Protein AF-A0A529TQ15-F1 (afdb_monomer_lite)

pLDDT: mean 88.43, std 8.9, range [28.22, 97.75]

Foldseek 3Di:
DFLLLFDQLDDDDPVLRVLLNCLLVVHDDDDDDDPPPCPLSSVLRSCRSNVSSPHDDDDDDPDVVSVCSNLVSCVVSPCNLVDADDDDDPVCPVVRVVSVVSVVPPDDDDPPVVSVVVSVVVRVVVVVVVVVVCQQQDQDQLRDGVVVVVVVCVVCVPPDDPDDDDPDPNRDGVVRNVVVVVVVVVVVVVVVPDDDDPVLPLFDDDDDDPVLVVLLVVLVVLLVVLLQLLLVLVQLLCVLLQHHRDSDDDPQLLVLLLLLLVLLLLLFPHQLLCLPPPCLVCVVVLLVLLVVLLVLLVVLCVVFQFHFDPVVLLVDPLVVLVVLLVVLCPDDPPSSVVSNVVSQVVVVVRGPGGGGDNVRNSVSSVSNNVSQVSQCPRPCPPPRQQRDRSPDPSVSSVSSSVSSVSNNVSLPRPPDDPVSSVSSCVSVSVCSRVSHSPRSNSVSSVSSNVSVVSSVVSQVSSCVSSVHGDDDPPPD

Structure (mmCIF, N/CA/C/O backbone):
data_AF-A0A529TQ15-F1
#
_entry.id   AF-A0A529TQ15-F1
#
loop_
_atom_site.group_PDB
_atom_site.id
_atom_site.type_symbol
_atom_site.label_atom_id
_atom_site.label_alt_id
_atom_site.label_comp_id
_atom_site.label_asym_id
_atom_site.label_entity_id
_atom_site.label_seq_id
_atom_site.pdbx_PDB_ins_code
_atom_site.Cartn_x
_atom_site.Cartn_y
_atom_site.Cartn_z
_atom_site.occupancy
_atom_site.B_iso_or_equiv
_atom_site.auth_seq_id
_atom_site.auth_comp_id
_atom_site.auth_asym_id
_atom_site.auth_atom_id
_atom_site.pdbx_PDB_model_num
ATOM 1 N N . TYR A 1 1 ? 44.667 -21.256 -57.152 1.00 70.50 1 TYR A N 1
ATOM 2 C CA . TYR A 1 1 ? 45.914 -21.915 -56.735 1.00 70.50 1 TYR A CA 1
ATOM 3 C C . TYR A 1 1 ? 45.657 -22.733 -55.481 1.00 70.50 1 TYR A C 1
ATOM 5 O O . TYR A 1 1 ? 45.126 -22.206 -54.499 1.00 70.50 1 TYR A O 1
ATOM 13 N N . ALA A 1 2 ? 45.947 -24.026 -55.531 1.00 79.31 2 ALA A N 1
ATOM 14 C CA . ALA A 1 2 ? 46.037 -24.865 -54.346 1.00 79.31 2 ALA A CA 1
ATOM 15 C C . ALA A 1 2 ? 47.311 -24.500 -53.555 1.00 79.31 2 ALA A C 1
ATOM 17 O O . ALA A 1 2 ? 48.251 -23.972 -54.147 1.00 79.31 2 ALA A O 1
ATOM 18 N N . PRO A 1 3 ? 47.374 -24.757 -52.235 1.00 81.69 3 PRO A N 1
ATOM 19 C CA . PRO A 1 3 ? 48.607 -24.558 -51.465 1.00 81.69 3 PRO A CA 1
ATOM 20 C C . PRO A 1 3 ? 49.815 -25.302 -52.053 1.00 81.69 3 PRO A C 1
ATOM 22 O O . PRO A 1 3 ? 50.919 -24.773 -52.036 1.00 81.69 3 PRO A O 1
ATOM 25 N N . SER A 1 4 ? 49.580 -26.463 -52.674 1.00 80.44 4 SER A N 1
ATOM 26 C CA . SER A 1 4 ? 50.601 -27.250 -53.377 1.00 80.44 4 SER A CA 1
ATOM 27 C C . SER A 1 4 ? 51.250 -26.525 -54.555 1.00 80.44 4 SER A C 1
ATOM 29 O O . SER A 1 4 ? 52.363 -26.874 -54.935 1.00 80.44 4 SER A O 1
ATOM 31 N N . ASP A 1 5 ? 50.569 -25.531 -55.130 1.00 80.25 5 ASP A N 1
ATOM 32 C CA . ASP A 1 5 ? 51.042 -24.774 -56.293 1.00 80.25 5 ASP A CA 1
ATOM 33 C C . ASP A 1 5 ? 51.939 -23.593 -55.879 1.00 80.25 5 ASP A C 1
ATOM 35 O O . ASP A 1 5 ? 52.398 -22.831 -56.729 1.00 80.25 5 ASP A O 1
ATOM 39 N N . MET A 1 6 ? 52.142 -23.392 -54.571 1.00 84.06 6 MET A N 1
ATOM 40 C CA . MET A 1 6 ? 52.885 -22.269 -54.006 1.00 84.06 6 MET A CA 1
ATOM 41 C C . MET A 1 6 ? 54.044 -22.772 -53.151 1.00 84.06 6 MET A C 1
ATOM 43 O O . MET A 1 6 ? 53.856 -23.187 -52.009 1.00 84.06 6 MET A O 1
ATOM 47 N N . VAL A 1 7 ? 55.267 -22.663 -53.668 1.00 86.94 7 VAL A N 1
ATOM 48 C CA . VAL A 1 7 ? 56.479 -22.965 -52.898 1.00 86.94 7 VAL A CA 1
ATOM 49 C C . VAL A 1 7 ? 57.163 -21.662 -52.509 1.00 86.94 7 VAL A C 1
ATOM 51 O O . VAL A 1 7 ? 57.926 -21.075 -53.274 1.00 86.94 7 VAL A O 1
ATOM 54 N N . LEU A 1 8 ? 56.862 -21.202 -51.296 1.00 89.19 8 LEU A N 1
ATOM 55 C CA . LEU A 1 8 ? 57.421 -19.987 -50.708 1.00 89.19 8 LEU A CA 1
ATOM 56 C C . LEU A 1 8 ? 58.309 -20.376 -49.523 1.00 89.19 8 LEU A C 1
ATOM 58 O O . LEU A 1 8 ? 57.830 -20.944 -48.545 1.00 89.19 8 LEU A O 1
ATOM 62 N N . LEU A 1 9 ? 59.605 -20.075 -49.611 1.00 87.56 9 LEU A N 1
ATOM 63 C CA . LEU A 1 9 ? 60.582 -20.387 -48.558 1.00 87.56 9 LEU A CA 1
ATOM 64 C C . LEU A 1 9 ? 60.428 -19.473 -47.343 1.00 87.56 9 LEU A C 1
ATOM 66 O O . LEU A 1 9 ? 60.720 -19.854 -46.216 1.00 87.56 9 LEU A O 1
ATOM 70 N N . LEU A 1 10 ? 60.022 -18.237 -47.602 1.00 91.19 10 LEU A N 1
ATOM 71 C CA . LEU A 1 10 ? 59.951 -17.150 -46.642 1.00 91.19 10 LEU A CA 1
ATOM 72 C C . LEU A 1 10 ? 58.510 -16.628 -46.573 1.00 91.19 10 LEU A C 1
ATOM 74 O O . LEU A 1 10 ? 57.793 -16.714 -47.577 1.00 91.19 10 LEU A O 1
ATOM 78 N N . PRO A 1 11 ? 58.091 -16.018 -45.446 1.00 89.19 11 PRO A N 1
ATOM 79 C CA . PRO A 1 11 ? 56.779 -15.383 -45.337 1.00 89.19 11 PRO A CA 1
ATOM 80 C C . PRO A 1 11 ? 56.516 -14.436 -46.513 1.00 89.19 11 PRO A C 1
ATOM 82 O O . PRO A 1 11 ? 57.424 -13.740 -46.960 1.00 89.19 11 PRO A O 1
ATOM 85 N N . ALA A 1 12 ? 55.295 -14.391 -47.026 1.00 89.44 12 ALA A N 1
ATOM 86 C CA . ALA A 1 12 ? 54.951 -13.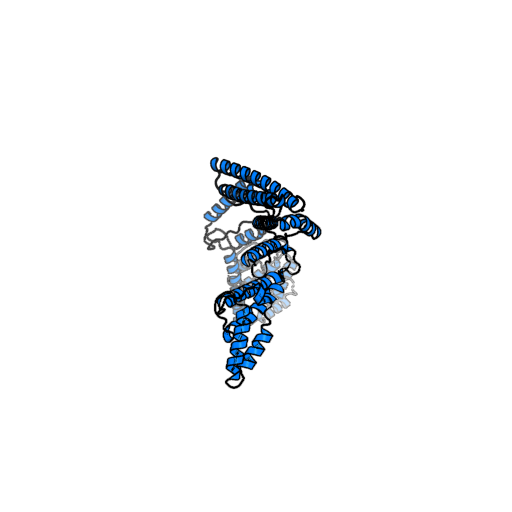499 -48.124 1.00 89.44 12 ALA A CA 1
ATOM 87 C C . ALA A 1 12 ? 53.594 -12.858 -47.867 1.00 89.44 12 ALA A C 1
ATOM 89 O O . ALA A 1 12 ? 52.663 -13.524 -47.415 1.00 89.44 12 ALA A O 1
ATOM 90 N N . ASP A 1 13 ? 53.481 -11.569 -48.172 1.00 89.12 13 ASP A N 1
ATOM 91 C CA . ASP A 1 13 ? 52.170 -10.938 -48.299 1.00 89.12 13 ASP A CA 1
ATOM 92 C C . ASP A 1 13 ? 51.489 -11.342 -49.625 1.00 89.12 13 ASP A C 1
ATOM 94 O O . ASP A 1 13 ? 52.059 -12.047 -50.470 1.00 89.12 13 ASP A O 1
ATOM 98 N N . SER A 1 14 ? 50.239 -10.913 -49.813 1.00 86.94 14 SER A N 1
ATOM 99 C CA . SER A 1 14 ? 49.451 -11.248 -51.003 1.00 86.94 14 SER A CA 1
ATOM 100 C C . SER A 1 14 ? 50.085 -10.739 -52.302 1.00 86.94 14 SER A C 1
ATOM 102 O O . SER A 1 14 ? 50.032 -11.434 -53.317 1.00 86.94 14 SER A O 1
ATOM 104 N N . SER A 1 15 ? 50.738 -9.573 -52.279 1.00 90.06 15 SER A N 1
ATOM 105 C CA . SER A 1 15 ? 51.394 -8.983 -53.451 1.00 90.06 15 SER A CA 1
ATOM 106 C C . SER A 1 15 ? 52.681 -9.724 -53.830 1.00 90.06 15 SER A C 1
ATOM 108 O O . SER A 1 15 ? 52.919 -10.010 -55.003 1.00 90.06 15 SER A O 1
ATOM 110 N N . GLN A 1 16 ? 53.474 -10.126 -52.834 1.00 92.25 16 GLN A N 1
ATOM 111 C CA . GLN A 1 16 ? 54.687 -10.926 -53.012 1.00 92.25 16 GLN A CA 1
ATOM 112 C C . GLN A 1 16 ? 54.365 -12.349 -53.493 1.00 92.25 16 GLN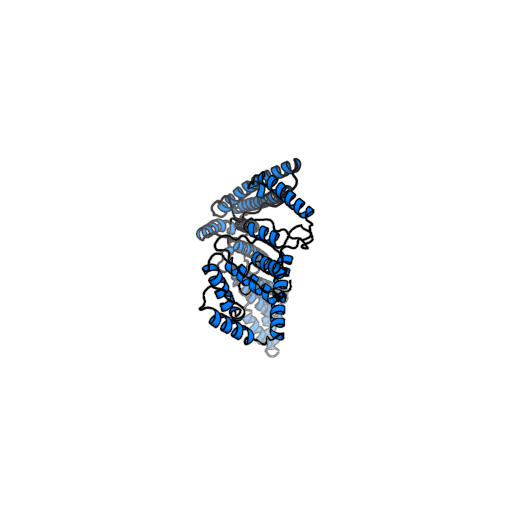 A C 1
ATOM 114 O O . GLN A 1 16 ? 55.074 -12.902 -54.341 1.00 92.25 16 GLN A O 1
ATOM 119 N N . THR A 1 17 ? 53.270 -12.927 -52.991 1.00 91.38 17 THR A N 1
ATOM 120 C CA . THR A 1 17 ? 52.747 -14.225 -53.442 1.00 91.38 17 THR A CA 1
ATOM 121 C C . THR A 1 17 ? 52.296 -14.151 -54.900 1.00 91.38 17 THR A C 1
ATOM 123 O O . THR A 1 17 ? 52.701 -14.983 -55.710 1.00 91.38 17 THR A O 1
ATOM 126 N N . ALA A 1 18 ? 51.530 -13.116 -55.268 1.00 91.00 18 ALA A N 1
ATOM 127 C CA . ALA A 1 18 ? 51.088 -12.899 -56.645 1.00 91.00 18 ALA A CA 1
ATOM 128 C C . ALA A 1 18 ? 52.268 -12.741 -57.618 1.00 91.00 18 ALA A C 1
ATOM 130 O O . ALA A 1 18 ? 52.264 -13.344 -58.689 1.00 91.00 18 ALA A O 1
ATOM 131 N N . ALA A 1 19 ? 53.311 -12.002 -57.228 1.00 91.88 19 ALA A N 1
ATOM 132 C CA . ALA A 1 19 ? 54.532 -11.877 -58.022 1.00 91.88 19 ALA A CA 1
ATOM 133 C C . ALA A 1 19 ? 55.253 -13.227 -58.212 1.00 91.88 19 ALA A C 1
ATOM 135 O O . ALA A 1 19 ? 55.692 -13.550 -59.314 1.00 91.88 19 ALA A O 1
ATOM 136 N N . SER A 1 20 ? 55.339 -14.046 -57.161 1.00 92.94 20 SER A N 1
ATOM 137 C CA . SER A 1 20 ? 55.970 -15.376 -57.227 1.00 92.94 20 SER A CA 1
ATOM 138 C C . SER A 1 20 ? 55.217 -16.340 -58.145 1.00 92.94 20 SER A C 1
ATOM 140 O O . SER A 1 20 ? 55.838 -17.097 -58.892 1.00 92.94 20 SER A O 1
ATOM 142 N N . LEU A 1 21 ? 53.885 -16.280 -58.139 1.00 91.81 21 LEU A N 1
ATOM 143 C CA . LEU A 1 21 ? 53.032 -17.044 -59.051 1.00 91.81 21 LEU A CA 1
ATOM 144 C C . LEU A 1 21 ? 53.161 -16.555 -60.495 1.00 91.81 21 LEU A C 1
ATOM 146 O O . LEU A 1 21 ? 53.360 -17.363 -61.396 1.00 91.81 21 LEU A O 1
ATOM 150 N N . ALA A 1 22 ? 53.130 -15.239 -60.718 1.00 92.00 22 ALA A N 1
ATOM 151 C CA . ALA A 1 22 ? 53.293 -14.650 -62.045 1.00 92.00 22 ALA A CA 1
ATOM 152 C C . ALA A 1 22 ? 54.636 -15.037 -62.693 1.00 92.00 22 ALA A C 1
ATOM 154 O O . ALA A 1 22 ? 54.678 -15.365 -63.880 1.00 92.00 22 ALA A O 1
ATOM 155 N N . ALA A 1 23 ? 55.723 -15.061 -61.913 1.00 92.06 23 ALA A N 1
ATOM 156 C CA . ALA A 1 23 ? 57.030 -15.528 -62.379 1.00 92.06 23 ALA A CA 1
ATOM 157 C C . ALA A 1 23 ? 57.018 -17.022 -62.738 1.00 92.06 23 ALA A C 1
ATOM 159 O O . ALA A 1 23 ? 57.483 -17.412 -63.813 1.00 92.06 23 ALA A O 1
ATOM 160 N N . ALA A 1 24 ? 56.425 -17.858 -61.879 1.00 90.88 24 ALA A N 1
ATOM 161 C CA . ALA A 1 24 ? 56.282 -19.289 -62.138 1.00 90.88 24 ALA A CA 1
ATOM 162 C C . ALA A 1 24 ? 55.399 -19.578 -63.365 1.00 90.88 24 ALA A C 1
ATOM 164 O O . ALA A 1 24 ? 55.678 -20.522 -64.098 1.00 90.88 24 ALA A O 1
ATOM 165 N N . GLU A 1 25 ? 54.432 -18.718 -63.691 1.00 91.38 25 GLU A N 1
ATOM 166 C CA . GLU A 1 25 ? 53.649 -18.771 -64.938 1.00 91.38 25 GLU A CA 1
ATOM 167 C C . GLU A 1 25 ? 54.428 -18.286 -66.172 1.00 91.38 25 GLU A C 1
ATOM 169 O O . GLU A 1 25 ? 54.050 -18.590 -67.298 1.00 91.38 25 GLU A O 1
ATOM 174 N N . GLY A 1 26 ? 55.565 -17.607 -65.989 1.00 90.31 26 GLY A N 1
ATOM 175 C CA . GLY A 1 26 ? 56.404 -17.104 -67.084 1.00 90.31 26 GLY A CA 1
ATOM 176 C C . GLY A 1 26 ? 55.953 -15.753 -67.628 1.00 90.31 26 GLY A C 1
ATOM 177 O O . GLY A 1 26 ? 56.194 -15.463 -68.794 1.00 90.31 26 GLY A O 1
ATOM 178 N N . ARG A 1 27 ? 55.277 -14.945 -66.805 1.00 94.00 27 ARG A N 1
ATOM 179 C CA . ARG A 1 27 ? 54.907 -13.572 -67.157 1.00 94.00 27 ARG A CA 1
ATOM 180 C C . ARG A 1 27 ? 56.106 -12.636 -67.005 1.00 94.00 27 ARG A C 1
ATOM 182 O O . ARG A 1 27 ? 56.874 -12.775 -66.054 1.00 94.00 27 ARG A O 1
ATOM 189 N N . ASP A 1 28 ? 56.173 -11.623 -67.863 1.00 93.81 28 ASP A N 1
ATOM 190 C CA . ASP A 1 28 ? 57.128 -10.518 -67.758 1.00 93.81 28 ASP A CA 1
ATOM 191 C C . ASP A 1 28 ? 56.512 -9.345 -66.990 1.00 93.81 28 ASP A C 1
ATOM 193 O O . ASP A 1 28 ? 55.406 -8.895 -67.301 1.00 93.81 28 ASP A O 1
ATOM 197 N N . PHE A 1 29 ? 57.203 -8.843 -65.966 1.00 93.94 29 PHE A N 1
ATOM 198 C CA . PHE A 1 29 ? 56.714 -7.727 -65.157 1.00 93.94 29 PHE A CA 1
ATOM 199 C C . PHE A 1 29 ? 57.831 -7.034 -64.375 1.00 93.94 29 PHE A C 1
ATOM 201 O O . PHE A 1 29 ? 58.913 -7.578 -64.156 1.00 93.94 29 PHE A O 1
ATOM 208 N N . VAL A 1 30 ? 57.533 -5.818 -63.915 1.00 92.62 30 VAL A N 1
ATOM 209 C CA . VAL A 1 30 ? 58.413 -5.019 -63.059 1.00 92.62 30 VAL A CA 1
ATOM 210 C C . VAL A 1 30 ? 57.821 -4.965 -61.653 1.00 92.62 30 VAL A C 1
ATOM 212 O O . VAL A 1 30 ? 56.692 -4.514 -61.471 1.00 92.62 30 VAL A O 1
ATOM 215 N N . ILE A 1 31 ? 58.589 -5.393 -60.648 1.00 88.31 31 ILE A N 1
ATOM 216 C CA . ILE A 1 31 ? 58.230 -5.220 -59.233 1.00 88.31 31 ILE A CA 1
ATOM 217 C C . ILE A 1 31 ? 58.901 -3.954 -58.703 1.00 88.31 31 ILE A C 1
ATOM 219 O O . ILE A 1 31 ? 60.128 -3.854 -58.692 1.00 88.31 31 ILE A O 1
ATOM 223 N N . ILE A 1 32 ? 58.106 -3.018 -58.186 1.00 87.38 32 ILE A N 1
ATOM 224 C CA . ILE A 1 32 ? 58.598 -1.809 -57.520 1.00 87.38 32 ILE A CA 1
ATOM 225 C C . ILE A 1 32 ? 58.263 -1.909 -56.032 1.00 87.38 32 ILE A C 1
ATOM 227 O O . ILE A 1 32 ? 57.104 -2.058 -55.660 1.00 87.38 32 ILE A O 1
ATOM 231 N N . GLY A 1 33 ? 59.281 -1.826 -55.173 1.00 84.25 33 GLY A N 1
ATOM 232 C CA . GLY A 1 33 ? 59.117 -1.898 -53.719 1.00 84.25 33 GLY A CA 1
ATOM 233 C C . GLY A 1 33 ? 59.979 -0.860 -52.991 1.00 84.25 33 GLY A C 1
ATOM 234 O O . GLY A 1 33 ? 61.190 -0.814 -53.257 1.00 84.25 33 GLY A O 1
ATOM 235 N N . PRO A 1 34 ? 59.420 -0.058 -52.061 1.00 82.31 34 PRO A N 1
ATOM 236 C CA . PRO A 1 34 ? 60.180 0.848 -51.192 1.00 82.31 34 PRO A CA 1
ATOM 237 C C . PRO A 1 34 ? 61.336 0.153 -50.431 1.00 82.31 34 PRO A C 1
ATOM 239 O O . PRO A 1 34 ? 61.392 -1.081 -50.332 1.00 82.31 34 PRO A O 1
ATOM 242 N N . PRO A 1 35 ? 62.340 0.886 -49.914 1.00 79.62 35 PRO A N 1
ATOM 243 C CA . PRO A 1 35 ? 63.354 0.289 -49.043 1.00 79.62 35 PRO A CA 1
ATOM 244 C C . PRO A 1 35 ? 62.689 -0.382 -47.827 1.00 79.62 35 PRO A C 1
ATOM 246 O O . PRO A 1 35 ? 61.747 0.153 -47.257 1.00 79.62 35 PRO A O 1
ATOM 249 N N . GLY A 1 36 ? 63.149 -1.583 -47.461 1.00 79.00 36 GLY A N 1
ATOM 250 C CA . GLY A 1 36 ? 62.585 -2.358 -46.346 1.00 79.00 36 GLY A CA 1
ATOM 251 C C . GLY A 1 36 ? 61.400 -3.279 -46.680 1.00 79.00 36 GLY A C 1
ATOM 252 O O . GLY A 1 36 ? 61.061 -4.117 -45.855 1.00 79.00 36 GLY A O 1
ATOM 253 N N . THR A 1 37 ? 60.820 -3.239 -47.889 1.00 76.31 37 THR A N 1
ATOM 254 C CA . THR A 1 37 ? 59.629 -4.052 -48.249 1.00 76.31 37 THR A CA 1
ATOM 255 C C . THR A 1 37 ? 59.936 -5.484 -48.708 1.00 76.31 37 THR A C 1
ATOM 257 O O . THR A 1 37 ? 59.246 -6.040 -49.560 1.00 76.31 37 THR A O 1
ATOM 260 N N . GLY A 1 38 ? 61.018 -6.080 -48.204 1.00 86.19 38 GLY A N 1
ATOM 261 C CA . GLY A 1 38 ? 61.313 -7.496 -48.445 1.00 86.19 38 GLY A CA 1
ATOM 262 C C . GLY A 1 38 ? 61.720 -7.877 -49.876 1.00 86.19 38 GLY A C 1
ATOM 263 O O . GLY A 1 38 ? 61.626 -9.046 -50.216 1.00 86.19 38 GLY A O 1
ATOM 264 N N . LYS A 1 39 ? 62.230 -6.960 -50.715 1.00 88.69 39 LYS A N 1
ATOM 265 C CA . LYS A 1 39 ? 62.606 -7.253 -52.122 1.00 88.69 39 LYS A CA 1
ATOM 266 C C . LYS A 1 39 ? 63.441 -8.530 -52.310 1.00 88.69 39 LYS A C 1
ATOM 268 O O . LYS A 1 39 ? 63.085 -9.381 -53.115 1.00 88.69 39 LYS A O 1
ATOM 273 N N . SER A 1 40 ? 64.526 -8.700 -51.549 1.00 89.38 40 SER A N 1
ATOM 274 C CA . SER A 1 40 ? 65.376 -9.903 -51.636 1.00 89.38 40 SER A CA 1
ATOM 275 C C . SER A 1 40 ? 64.658 -11.181 -51.187 1.00 89.38 40 SER A C 1
ATOM 277 O O . SER A 1 40 ? 64.997 -12.269 -51.635 1.00 89.38 40 SER A O 1
ATOM 279 N N . GLN A 1 41 ? 63.665 -11.049 -50.307 1.00 91.69 41 GLN A N 1
ATOM 280 C CA . GLN A 1 41 ? 62.802 -12.139 -49.862 1.00 91.69 41 GLN A CA 1
ATOM 281 C C . GLN A 1 41 ? 61.776 -12.509 -50.936 1.00 91.69 41 GLN A C 1
ATOM 283 O O . GLN A 1 41 ? 61.624 -13.692 -51.224 1.00 91.69 41 GLN A O 1
ATOM 288 N N . THR A 1 42 ? 61.175 -11.521 -51.606 1.00 93.44 42 THR A N 1
ATOM 289 C CA . THR A 1 42 ? 60.338 -11.746 -52.792 1.00 93.44 42 THR A CA 1
ATOM 290 C C . THR A 1 42 ? 61.120 -12.464 -53.889 1.00 93.44 42 THR A C 1
ATOM 292 O O . THR A 1 42 ? 60.630 -13.447 -54.425 1.00 93.44 42 THR A O 1
ATOM 295 N N . ILE A 1 43 ? 62.358 -12.041 -54.173 1.00 93.00 43 ILE A N 1
ATOM 296 C CA . ILE A 1 43 ? 63.218 -12.687 -55.179 1.00 93.00 43 ILE A CA 1
ATOM 297 C C . ILE A 1 43 ? 63.509 -14.147 -54.805 1.00 93.00 43 ILE A C 1
ATOM 299 O O . ILE A 1 43 ? 63.357 -15.026 -55.647 1.00 93.00 43 ILE A O 1
ATOM 303 N N . ALA A 1 44 ? 63.892 -14.431 -53.556 1.00 93.50 44 ALA A N 1
ATOM 304 C CA . ALA A 1 44 ? 64.157 -15.804 -53.118 1.00 93.50 44 ALA A CA 1
ATOM 305 C C . ALA A 1 44 ? 62.910 -16.703 -53.237 1.00 93.50 44 ALA A C 1
ATOM 307 O O . ALA A 1 44 ? 63.014 -17.831 -53.714 1.00 93.50 44 ALA A O 1
ATOM 308 N N . ASN A 1 45 ? 61.733 -16.186 -52.871 1.00 94.06 45 ASN A N 1
ATOM 309 C CA . ASN A 1 45 ? 60.458 -16.886 -53.040 1.00 94.06 45 ASN A CA 1
ATOM 310 C C . ASN A 1 45 ? 60.101 -17.113 -54.515 1.00 94.06 45 ASN A C 1
ATOM 312 O O . ASN A 1 45 ? 59.697 -18.214 -54.874 1.00 94.06 45 ASN A O 1
ATOM 316 N N . MET A 1 46 ? 60.301 -16.115 -55.381 1.00 93.94 46 MET A N 1
ATOM 317 C CA . MET A 1 46 ? 60.108 -16.260 -56.827 1.00 93.94 46 MET A CA 1
ATOM 318 C C . MET A 1 46 ? 61.022 -17.344 -57.405 1.00 93.94 46 MET A C 1
ATOM 320 O O . MET A 1 46 ? 60.556 -18.183 -58.168 1.00 93.94 46 MET A O 1
ATOM 324 N N . ILE A 1 47 ? 62.308 -17.350 -57.030 1.00 93.69 47 ILE A N 1
ATOM 325 C CA . ILE A 1 47 ? 63.272 -18.364 -57.477 1.00 93.69 47 ILE A CA 1
ATOM 326 C C . ILE A 1 47 ? 62.806 -19.755 -57.044 1.00 93.69 47 ILE A C 1
ATOM 328 O O . ILE A 1 47 ? 62.713 -20.648 -57.881 1.00 93.69 47 ILE A O 1
ATOM 332 N N . ALA A 1 48 ? 62.463 -19.932 -55.766 1.00 92.69 48 ALA A N 1
ATOM 333 C CA . ALA A 1 48 ? 61.994 -21.212 -55.242 1.00 92.69 48 ALA A CA 1
ATOM 334 C C . ALA A 1 48 ? 60.722 -21.711 -55.942 1.00 92.69 48 ALA A C 1
ATOM 336 O O . ALA A 1 48 ? 60.645 -22.882 -56.310 1.00 92.69 48 ALA A O 1
ATOM 337 N N . ASN A 1 49 ? 59.762 -20.816 -56.185 1.00 92.56 49 ASN A N 1
ATOM 338 C CA . ASN A 1 49 ? 58.511 -21.152 -56.856 1.00 92.56 49 ASN A CA 1
ATOM 339 C C . ASN A 1 49 ? 58.701 -21.460 -58.352 1.00 92.56 49 ASN A C 1
ATOM 341 O O . ASN A 1 49 ? 58.005 -22.295 -58.912 1.00 92.56 49 ASN A O 1
ATOM 345 N N . CYS A 1 50 ? 59.660 -20.816 -59.022 1.00 93.12 50 CYS A N 1
ATOM 346 C CA . CYS A 1 50 ? 60.035 -21.177 -60.391 1.00 93.12 50 CYS A CA 1
ATOM 347 C C . CYS A 1 50 ? 60.714 -22.554 -60.446 1.00 93.12 50 CYS A C 1
ATOM 349 O O . CYS A 1 50 ? 60.411 -23.354 -61.332 1.00 93.12 50 CYS A O 1
ATOM 351 N N . LEU A 1 51 ? 61.608 -22.845 -59.496 1.00 90.19 51 LEU A N 1
ATOM 352 C CA . LEU A 1 51 ? 62.281 -24.143 -59.405 1.00 90.19 51 LEU A CA 1
ATOM 353 C C . LEU A 1 51 ? 61.286 -25.279 -59.130 1.00 90.19 51 LEU A C 1
ATOM 355 O O . LEU A 1 51 ? 61.411 -26.345 -59.731 1.00 90.19 51 LEU A O 1
ATOM 359 N N . SER A 1 52 ? 60.278 -25.058 -58.279 1.00 87.00 52 SER A N 1
ATOM 360 C CA . SER A 1 52 ? 59.273 -26.082 -57.955 1.00 87.00 52 SER A CA 1
ATOM 361 C C . SER A 1 52 ? 58.419 -26.501 -59.154 1.00 87.00 52 SER A C 1
ATOM 363 O O . SER A 1 52 ? 57.991 -27.651 -59.219 1.00 87.00 52 SER A O 1
ATOM 365 N N . VAL A 1 53 ? 58.222 -25.611 -60.134 1.00 89.06 53 VAL A N 1
ATOM 366 C CA . VAL A 1 53 ? 57.540 -25.917 -61.405 1.00 89.06 53 VAL A CA 1
ATOM 367 C C . VAL A 1 53 ? 58.506 -26.353 -62.519 1.00 89.06 53 VAL A C 1
ATOM 369 O O . VAL A 1 53 ? 58.127 -26.404 -63.688 1.00 89.06 53 VAL A O 1
ATOM 372 N N . GLY A 1 54 ? 59.763 -26.662 -62.177 1.00 87.38 54 GLY A N 1
ATOM 373 C CA . GLY A 1 54 ? 60.764 -27.213 -63.096 1.00 87.38 54 GLY A CA 1
ATOM 374 C C . GLY A 1 54 ? 61.465 -26.191 -63.997 1.00 87.38 54 GLY A C 1
ATOM 375 O O . GLY A 1 54 ? 62.108 -26.582 -64.971 1.00 87.38 54 GLY A O 1
ATOM 376 N N . LYS A 1 55 ? 61.364 -24.887 -63.709 1.00 90.19 55 LYS A N 1
ATOM 377 C CA . LYS A 1 55 ? 62.060 -23.846 -64.484 1.00 90.19 55 LYS A CA 1
ATOM 378 C C . LYS A 1 55 ? 63.490 -23.643 -63.997 1.00 90.19 55 LYS A C 1
ATOM 380 O O . LYS A 1 55 ? 63.776 -23.728 -62.809 1.00 90.19 55 LYS A O 1
ATOM 385 N N . THR A 1 56 ? 64.378 -23.265 -64.912 1.00 90.81 56 THR A N 1
ATOM 386 C CA . THR A 1 56 ? 65.716 -22.755 -64.584 1.00 90.81 56 THR A CA 1
ATOM 387 C C . THR A 1 56 ? 65.677 -21.241 -64.407 1.00 90.81 56 THR A C 1
ATOM 389 O O . THR A 1 56 ? 65.021 -20.554 -65.190 1.00 90.81 56 THR A O 1
ATOM 392 N N . VAL A 1 57 ? 66.411 -20.707 -63.429 1.00 92.12 57 VAL A N 1
ATOM 393 C CA . VAL A 1 57 ? 66.428 -19.266 -63.140 1.00 92.12 57 VAL A CA 1
ATOM 394 C C . VAL A 1 57 ? 67.848 -18.712 -63.233 1.00 92.12 57 VAL A C 1
ATOM 396 O O . VAL A 1 57 ? 68.748 -19.197 -62.555 1.00 92.12 57 VAL A O 1
ATOM 399 N N . LEU A 1 58 ? 68.034 -17.663 -64.041 1.00 92.38 58 LEU A N 1
ATOM 400 C CA . LEU A 1 58 ? 69.243 -16.839 -64.048 1.00 92.38 58 LEU A CA 1
ATOM 401 C C . LEU A 1 58 ? 68.962 -15.552 -63.268 1.00 92.38 58 LEU A C 1
ATOM 403 O O . LEU A 1 58 ? 68.165 -14.723 -63.703 1.00 92.38 58 LEU A O 1
ATOM 407 N N . PHE A 1 59 ? 69.618 -15.384 -62.121 1.00 91.75 59 PHE A N 1
ATOM 408 C CA . PHE A 1 59 ? 69.508 -14.169 -61.319 1.00 91.75 59 PHE A CA 1
ATOM 409 C C . PHE A 1 59 ? 70.717 -13.259 -61.557 1.00 91.75 59 PHE A C 1
ATOM 411 O O . PHE A 1 59 ? 71.853 -13.652 -61.304 1.00 91.75 59 PHE A O 1
ATOM 418 N N . VAL A 1 60 ? 70.463 -12.040 -62.040 1.00 89.75 60 VAL A N 1
ATOM 419 C CA . VAL A 1 60 ? 71.490 -11.032 -62.337 1.00 89.75 60 VAL A CA 1
ATOM 420 C C . VAL A 1 60 ? 71.251 -9.799 -61.473 1.00 89.75 60 VAL A C 1
ATOM 422 O O . VAL A 1 60 ? 70.126 -9.314 -61.366 1.00 89.75 60 VAL A O 1
ATOM 425 N N . ALA A 1 61 ? 72.316 -9.272 -60.873 1.00 87.38 61 ALA A N 1
ATOM 426 C CA . ALA A 1 61 ? 72.291 -8.039 -60.098 1.00 87.38 61 ALA A CA 1
ATOM 427 C C . ALA A 1 61 ? 73.567 -7.223 -60.335 1.00 87.38 61 ALA A C 1
ATOM 429 O O . ALA A 1 61 ? 74.634 -7.779 -60.576 1.00 87.38 61 ALA A O 1
ATOM 430 N N . GLU A 1 62 ? 73.455 -5.897 -60.222 1.00 84.19 62 GLU A N 1
ATOM 431 C CA . GLU A 1 62 ? 74.577 -4.960 -60.389 1.00 84.19 62 GLU A CA 1
ATOM 432 C C . GLU A 1 62 ? 75.636 -5.103 -59.280 1.00 84.19 62 GLU A C 1
ATOM 434 O O . GLU A 1 62 ? 76.827 -4.931 -59.520 1.00 84.19 62 GLU A O 1
ATOM 439 N N . LYS A 1 63 ? 75.209 -5.426 -58.051 1.00 85.25 63 LYS A N 1
ATOM 440 C CA . LYS A 1 63 ? 76.079 -5.519 -56.869 1.00 85.25 63 LYS A CA 1
ATOM 441 C C . LYS A 1 63 ? 76.097 -6.938 -56.314 1.00 85.25 63 LYS A C 1
ATOM 443 O O . LYS A 1 63 ? 75.038 -7.498 -56.028 1.00 85.25 63 LYS A O 1
ATOM 448 N N . THR A 1 64 ? 77.292 -7.463 -56.047 1.00 81.50 64 THR A N 1
ATOM 449 C CA . THR A 1 64 ? 77.512 -8.794 -55.445 1.00 81.50 64 THR A CA 1
ATOM 450 C C . THR A 1 64 ? 76.774 -8.974 -54.121 1.00 81.50 64 THR A C 1
ATOM 452 O O . THR A 1 64 ? 76.149 -10.004 -53.910 1.00 81.50 64 THR A O 1
ATOM 455 N N . ALA A 1 65 ? 76.696 -7.929 -53.292 1.00 83.81 65 ALA A N 1
ATOM 456 C CA . ALA A 1 65 ? 75.950 -7.967 -52.033 1.00 83.81 65 ALA A CA 1
ATOM 457 C C . ALA A 1 65 ? 74.468 -8.377 -52.196 1.00 83.81 65 ALA A C 1
ATOM 459 O O . ALA A 1 65 ? 73.899 -9.003 -51.305 1.00 83.81 65 ALA A O 1
ATOM 460 N N . ALA A 1 66 ? 73.821 -8.040 -53.321 1.00 83.69 66 ALA A N 1
ATOM 461 C CA . ALA A 1 66 ? 72.445 -8.462 -53.585 1.00 83.69 66 ALA A CA 1
ATOM 462 C C . ALA A 1 66 ? 72.358 -9.956 -53.944 1.00 83.69 66 ALA A C 1
ATOM 464 O O . ALA A 1 66 ? 71.414 -10.624 -53.516 1.00 83.69 66 ALA A O 1
ATOM 465 N N . LEU A 1 67 ? 73.352 -10.472 -54.678 1.00 86.88 67 LEU A N 1
ATOM 466 C CA . LEU A 1 67 ? 73.498 -11.900 -54.975 1.00 86.88 67 LEU A CA 1
ATOM 467 C C . LEU A 1 67 ? 73.711 -12.689 -53.677 1.00 86.88 67 LEU A C 1
ATOM 469 O O . LEU A 1 67 ? 72.963 -13.629 -53.414 1.00 86.88 67 LEU A O 1
ATOM 473 N N . ASP A 1 68 ? 74.630 -12.238 -52.820 1.00 86.81 68 ASP A N 1
ATOM 474 C CA . ASP A 1 68 ? 74.975 -12.903 -51.558 1.00 86.81 68 ASP A CA 1
ATOM 475 C C . ASP A 1 68 ? 73.774 -13.007 -50.611 1.00 86.81 68 ASP A C 1
ATOM 477 O O . ASP A 1 68 ? 73.546 -14.047 -49.994 1.00 86.81 68 ASP A O 1
ATOM 481 N N . VAL A 1 69 ? 72.965 -11.945 -50.501 1.00 89.12 69 VAL A N 1
ATOM 482 C CA . VAL A 1 69 ? 71.776 -11.933 -49.631 1.00 89.12 69 VAL A CA 1
ATOM 483 C C . VAL A 1 69 ? 70.721 -12.934 -50.102 1.00 89.12 69 VAL A C 1
ATOM 485 O O . VAL A 1 69 ? 70.121 -13.621 -49.273 1.00 89.12 69 VAL A O 1
ATOM 488 N N . VAL A 1 70 ? 70.466 -13.014 -51.410 1.00 90.19 70 VAL A N 1
ATOM 489 C CA . VAL A 1 70 ? 69.489 -13.962 -51.970 1.00 90.19 70 VAL A CA 1
ATOM 490 C C . VAL A 1 70 ? 70.021 -15.388 -51.865 1.00 90.19 70 VAL A C 1
ATOM 492 O O . VAL A 1 70 ? 69.310 -16.268 -51.381 1.00 90.19 70 VAL A O 1
ATOM 495 N N . TYR A 1 71 ? 71.285 -15.608 -52.223 1.00 88.81 71 TYR A N 1
ATOM 496 C CA . TYR A 1 71 ? 71.935 -16.909 -52.119 1.00 88.81 71 TYR A CA 1
ATOM 497 C C . TYR A 1 71 ? 71.951 -17.434 -50.683 1.00 88.81 71 TYR A C 1
ATOM 499 O O . TYR A 1 71 ? 71.574 -18.580 -50.441 1.00 88.81 71 TYR A O 1
ATOM 507 N N . ARG A 1 72 ? 72.302 -16.590 -49.703 1.00 89.56 72 ARG A N 1
ATOM 508 C CA . ARG A 1 72 ? 72.288 -16.976 -48.288 1.00 89.56 72 ARG A CA 1
ATOM 509 C C . ARG A 1 72 ? 70.905 -17.456 -47.856 1.00 89.56 72 ARG A C 1
ATOM 511 O O . ARG A 1 72 ? 70.821 -18.488 -47.202 1.00 89.56 72 ARG A O 1
ATOM 518 N N . ARG A 1 73 ? 69.836 -16.766 -48.271 1.00 91.06 73 ARG A N 1
ATOM 519 C CA . ARG A 1 73 ? 68.446 -17.158 -47.976 1.00 91.06 73 ARG A CA 1
ATOM 520 C C . ARG A 1 73 ? 68.074 -18.487 -48.630 1.00 91.06 73 ARG A C 1
ATOM 522 O O . ARG A 1 73 ? 67.524 -19.346 -47.951 1.00 91.06 73 ARG A O 1
ATOM 529 N N . LEU A 1 74 ? 68.402 -18.677 -49.909 1.00 90.25 74 LEU A N 1
ATOM 530 C CA . LEU A 1 74 ? 68.168 -19.944 -50.615 1.00 90.25 74 LEU A CA 1
ATOM 531 C C . LEU A 1 74 ? 68.913 -21.098 -49.928 1.00 90.25 74 LEU A C 1
ATOM 533 O O . LEU A 1 74 ? 68.333 -22.153 -49.686 1.00 90.25 74 LEU A O 1
ATOM 537 N N . ARG A 1 75 ? 70.171 -20.875 -49.534 1.00 88.31 75 ARG A N 1
ATOM 538 C CA . ARG A 1 75 ? 70.998 -21.852 -48.818 1.00 88.31 75 ARG A CA 1
ATOM 539 C C . ARG A 1 75 ? 70.457 -22.185 -47.429 1.00 88.31 75 ARG A C 1
ATOM 541 O O . ARG A 1 75 ? 70.386 -23.360 -47.090 1.00 88.31 75 ARG A O 1
ATOM 548 N N . GLU A 1 76 ? 70.070 -21.177 -46.647 1.00 90.31 76 GLU A N 1
ATOM 549 C CA . GLU A 1 76 ? 69.456 -21.345 -45.318 1.00 90.31 76 GLU A CA 1
ATOM 550 C C . GLU A 1 76 ? 68.177 -22.201 -45.374 1.00 90.31 76 GLU A C 1
ATOM 552 O O . GLU A 1 76 ? 67.871 -22.885 -44.403 1.00 90.31 76 GLU A O 1
ATOM 557 N N . HIS A 1 77 ? 67.476 -22.218 -46.514 1.00 88.50 77 HIS A N 1
ATOM 558 C CA . HIS A 1 77 ? 66.253 -23.002 -46.729 1.00 88.50 77 HIS A CA 1
ATOM 559 C C . HIS A 1 77 ? 66.479 -24.225 -47.639 1.00 88.50 77 HIS A C 1
ATOM 561 O O . HIS A 1 77 ? 65.550 -24.712 -48.277 1.00 88.50 77 HIS A O 1
ATOM 567 N N . GLY A 1 78 ? 67.717 -24.727 -47.717 1.00 84.44 78 GLY A N 1
ATOM 568 C CA . GLY A 1 78 ? 68.035 -26.012 -48.350 1.00 84.44 78 GLY A CA 1
ATOM 569 C C . GLY A 1 78 ? 68.222 -25.994 -49.870 1.00 84.44 78 GLY A C 1
ATOM 570 O O . GLY A 1 78 ? 68.620 -27.007 -50.434 1.00 84.44 78 GLY A O 1
ATOM 571 N N . LEU A 1 79 ? 68.039 -24.856 -50.548 1.00 86.31 79 LEU A N 1
ATOM 572 C CA . LEU A 1 79 ? 68.240 -24.740 -52.002 1.00 86.31 79 LEU A CA 1
ATOM 573 C C . LEU A 1 79 ? 69.685 -24.416 -52.410 1.00 86.31 79 LEU A C 1
ATOM 575 O O . LEU A 1 79 ? 69.972 -24.262 -53.595 1.00 86.31 79 LEU A O 1
ATOM 579 N N . GLY A 1 80 ? 70.618 -24.335 -51.457 1.00 82.81 80 GLY A N 1
ATOM 580 C CA . GLY A 1 80 ? 72.017 -23.985 -51.732 1.00 82.81 80 GLY A CA 1
ATOM 581 C C . GLY A 1 80 ? 72.712 -24.953 -52.693 1.00 82.81 80 GLY A C 1
ATOM 582 O O . GLY A 1 80 ? 73.442 -24.510 -53.571 1.00 82.81 80 GLY A O 1
ATOM 583 N N . ALA A 1 81 ? 72.427 -26.256 -52.587 1.00 78.94 81 ALA A N 1
ATOM 584 C CA . ALA A 1 81 ? 72.958 -27.281 -53.494 1.00 78.94 81 ALA A CA 1
ATOM 585 C C . ALA A 1 81 ? 72.424 -27.157 -54.935 1.00 78.94 81 ALA A C 1
ATOM 587 O O . ALA A 1 81 ? 73.015 -27.702 -55.862 1.00 78.94 81 ALA A O 1
ATOM 588 N N . HIS A 1 82 ? 71.321 -26.432 -55.134 1.00 79.56 82 HIS A N 1
ATOM 589 C CA . HIS A 1 82 ? 70.719 -26.159 -56.441 1.00 79.56 82 HIS A CA 1
ATOM 590 C C . HIS A 1 82 ? 71.098 -24.775 -56.991 1.00 79.56 82 HIS A C 1
ATOM 592 O O . HIS A 1 82 ? 70.627 -24.384 -58.057 1.00 79.56 82 HIS A O 1
ATOM 598 N N . CYS A 1 83 ? 71.943 -24.027 -56.277 1.00 83.44 83 CYS A N 1
ATOM 599 C CA . CYS A 1 83 ? 72.427 -22.719 -56.694 1.00 83.44 83 CYS A CA 1
ATOM 600 C C . CYS A 1 83 ? 73.853 -22.838 -57.236 1.00 83.44 83 CYS A C 1
ATOM 602 O O . CYS A 1 83 ? 74.727 -23.406 -56.585 1.00 83.44 83 CYS A O 1
ATOM 604 N N . LEU A 1 84 ? 74.091 -22.252 -58.407 1.00 81.56 84 LEU A N 1
ATOM 605 C CA . LEU A 1 84 ? 75.413 -22.160 -59.012 1.00 81.56 84 LEU A CA 1
ATOM 606 C C . LEU A 1 84 ? 75.853 -20.696 -59.035 1.00 81.56 84 LEU A C 1
ATOM 608 O O . LEU A 1 84 ? 75.238 -19.869 -59.709 1.00 81.56 84 LEU A O 1
ATOM 612 N N . GLU A 1 85 ? 76.914 -20.381 -58.300 1.00 76.69 85 GLU A N 1
ATOM 613 C CA . GLU A 1 85 ? 77.473 -19.031 -58.258 1.00 76.69 85 GLU A CA 1
ATOM 614 C C . GLU A 1 85 ? 78.485 -18.852 -59.394 1.00 76.69 85 GLU A C 1
ATOM 616 O O . GLU A 1 85 ? 79.459 -19.595 -59.500 1.00 76.69 85 GLU A O 1
ATOM 621 N N . LEU A 1 86 ? 78.258 -17.864 -60.260 1.00 71.69 86 LEU A N 1
ATOM 622 C CA . LEU A 1 86 ? 79.155 -17.536 -61.367 1.00 71.69 86 LEU A CA 1
ATOM 623 C C . LEU A 1 86 ? 79.845 -16.198 -61.086 1.00 71.69 86 LEU A C 1
ATOM 625 O O . LEU A 1 86 ? 79.407 -15.152 -61.561 1.00 71.69 86 LEU A O 1
ATOM 629 N N . HIS A 1 87 ? 80.932 -16.238 -60.313 1.00 66.25 87 HIS A N 1
ATOM 630 C CA . HIS A 1 87 ? 81.856 -15.110 -60.150 1.00 66.25 87 HIS A CA 1
ATOM 631 C C . HIS A 1 87 ? 83.070 -15.303 -61.084 1.00 66.25 87 HIS A C 1
ATOM 633 O O . HIS A 1 87 ? 83.365 -16.412 -61.527 1.00 66.25 87 HIS A O 1
ATOM 639 N N . SER A 1 88 ? 83.752 -14.230 -61.499 1.00 55.00 88 SER A N 1
ATOM 640 C CA . SER A 1 88 ? 84.845 -14.321 -62.482 1.00 55.00 88 SER A CA 1
ATOM 641 C C . SER A 1 88 ? 86.237 -14.339 -61.829 1.00 55.00 88 SER A C 1
ATOM 643 O O . SER A 1 88 ? 86.750 -13.280 -61.478 1.00 55.00 88 SER A O 1
ATOM 645 N N . SER A 1 89 ? 86.901 -15.502 -61.739 1.00 53.28 89 SER A N 1
ATOM 646 C CA . SER A 1 89 ? 88.372 -15.664 -61.871 1.00 53.28 89 SER A CA 1
ATOM 647 C C . SER A 1 89 ? 88.778 -17.154 -61.928 1.00 53.28 89 SER A C 1
ATOM 649 O O . SER A 1 89 ? 88.027 -18.034 -61.527 1.00 53.28 89 SER A O 1
ATOM 651 N N . LYS A 1 90 ? 89.989 -17.472 -62.422 1.00 50.19 90 LYS A N 1
ATOM 652 C CA . LYS A 1 90 ? 90.511 -18.847 -62.648 1.00 50.19 90 LYS A CA 1
ATOM 653 C C . LYS A 1 90 ? 90.468 -19.800 -61.428 1.00 50.19 90 LYS A C 1
ATOM 655 O O . LYS A 1 90 ? 90.616 -21.005 -61.626 1.00 50.19 90 LYS A O 1
ATOM 660 N N . ALA A 1 91 ? 90.257 -19.295 -60.208 1.00 52.94 91 ALA A N 1
ATOM 661 C CA . ALA A 1 91 ? 90.090 -20.093 -58.988 1.00 52.94 91 ALA A CA 1
ATOM 662 C C . ALA A 1 91 ? 88.706 -20.779 -58.873 1.00 52.94 91 ALA A C 1
ATOM 664 O O . ALA A 1 91 ? 88.566 -21.733 -58.108 1.00 52.94 91 ALA A O 1
ATOM 665 N N . ASP A 1 92 ? 87.715 -20.375 -59.680 1.00 62.06 92 ASP A N 1
ATOM 666 C CA . ASP A 1 92 ? 86.332 -20.870 -59.583 1.00 62.06 92 ASP A CA 1
ATOM 667 C C . ASP A 1 92 ? 86.088 -22.260 -60.179 1.00 62.06 92 ASP A C 1
ATOM 669 O O . ASP A 1 92 ? 85.142 -22.937 -59.788 1.00 62.06 92 ASP A O 1
ATOM 673 N N . ARG A 1 93 ? 86.933 -22.758 -61.095 1.00 66.50 93 ARG A N 1
ATOM 674 C CA . ARG A 1 93 ? 86.627 -24.012 -61.819 1.00 66.50 93 ARG A CA 1
ATOM 675 C C . ARG A 1 93 ? 86.516 -25.232 -60.890 1.00 66.50 93 ARG A C 1
ATOM 677 O O . ARG A 1 93 ? 85.704 -26.118 -61.138 1.00 66.50 93 ARG A O 1
ATOM 684 N N . ARG A 1 94 ? 87.314 -25.295 -59.819 1.00 69.25 94 ARG A N 1
ATOM 685 C CA . ARG A 1 94 ? 87.264 -26.404 -58.847 1.00 69.25 94 ARG A CA 1
ATOM 686 C C . ARG A 1 94 ? 86.049 -26.297 -57.923 1.00 69.25 94 ARG A C 1
ATOM 688 O O . ARG A 1 94 ? 85.443 -27.320 -57.612 1.00 69.25 94 ARG A O 1
ATOM 695 N N . ASN A 1 95 ? 85.685 -25.079 -57.527 1.00 70.56 95 ASN A N 1
ATOM 696 C CA . ASN A 1 95 ? 84.495 -24.812 -56.723 1.00 70.56 95 ASN A CA 1
ATOM 697 C C . ASN A 1 95 ? 83.216 -25.116 -57.525 1.00 70.56 95 ASN A C 1
ATOM 699 O O . ASN A 1 95 ? 82.376 -25.882 -57.068 1.00 70.56 95 ASN A O 1
ATOM 703 N N . PHE A 1 96 ? 83.163 -24.668 -58.783 1.00 72.00 96 PHE A N 1
ATOM 704 C CA . PHE A 1 96 ? 82.128 -24.997 -59.767 1.00 72.00 96 PHE A CA 1
ATOM 705 C C . PHE A 1 96 ? 81.910 -26.511 -59.915 1.00 72.00 96 PHE A C 1
ATOM 707 O O . PHE A 1 96 ? 80.790 -26.997 -59.779 1.00 72.00 96 PHE A O 1
ATOM 714 N N . LEU A 1 97 ? 82.981 -27.285 -60.147 1.00 74.50 97 LEU A N 1
ATOM 715 C CA . LEU A 1 97 ? 82.875 -28.745 -60.283 1.00 74.50 97 LEU A CA 1
ATOM 716 C C . LEU A 1 97 ? 82.409 -29.417 -58.985 1.00 74.50 97 LEU A C 1
ATOM 718 O O . LEU A 1 97 ? 81.704 -30.423 -59.029 1.00 74.50 97 LEU A O 1
ATOM 722 N N . THR A 1 98 ? 82.786 -28.856 -57.835 1.00 76.12 98 THR A N 1
ATOM 723 C CA . THR A 1 98 ? 82.359 -29.350 -56.521 1.00 76.12 98 THR A CA 1
ATOM 724 C C . THR A 1 98 ? 80.873 -29.070 -56.284 1.00 76.12 98 THR A C 1
ATOM 726 O O . THR A 1 98 ? 80.153 -29.980 -55.888 1.00 76.12 98 THR A O 1
ATOM 729 N N . GLN A 1 99 ? 80.386 -27.863 -56.591 1.00 74.50 99 GLN A N 1
ATOM 730 C CA . GLN A 1 99 ? 78.962 -27.513 -56.502 1.00 74.50 99 GLN A CA 1
ATOM 731 C C . GLN A 1 99 ? 78.106 -28.379 -57.435 1.00 74.50 99 GLN A C 1
ATOM 733 O O . GLN A 1 99 ? 77.070 -28.892 -57.019 1.00 74.50 99 GLN A O 1
ATOM 738 N N . LEU A 1 100 ? 78.575 -28.623 -58.663 1.00 74.44 100 LEU A N 1
ATOM 739 C CA . LEU A 1 100 ? 77.876 -29.471 -59.631 1.00 74.44 100 LEU A CA 1
ATOM 740 C C . LEU A 1 100 ? 77.788 -30.927 -59.148 1.00 74.44 100 LEU A C 1
ATOM 742 O O . LEU A 1 100 ? 76.738 -31.554 -59.267 1.00 74.44 100 LEU A O 1
ATOM 746 N N . ARG A 1 101 ? 78.859 -31.442 -58.529 1.00 76.38 101 ARG A N 1
ATOM 747 C CA . ARG A 1 101 ? 78.861 -32.769 -57.901 1.00 76.38 101 ARG A CA 1
ATOM 748 C C . ARG A 1 101 ? 77.888 -32.856 -56.722 1.00 76.38 101 ARG A C 1
ATOM 750 O O . ARG A 1 101 ? 77.129 -33.814 -56.653 1.00 76.38 101 ARG A O 1
ATOM 757 N N . ILE A 1 102 ? 77.883 -31.857 -55.836 1.00 75.94 102 ILE A N 1
ATOM 758 C CA . ILE A 1 102 ? 76.962 -31.798 -54.689 1.00 75.94 102 ILE A CA 1
ATOM 759 C C . ILE A 1 102 ? 75.505 -31.788 -55.170 1.00 75.94 102 ILE A C 1
ATOM 761 O O . ILE A 1 102 ? 74.702 -32.554 -54.652 1.00 75.94 102 ILE A O 1
ATOM 765 N N . SER A 1 103 ? 75.182 -30.983 -56.189 1.00 73.31 103 SER A N 1
ATOM 766 C CA . SER A 1 103 ? 73.838 -30.919 -56.784 1.00 73.31 103 SER A CA 1
ATOM 767 C C . SER A 1 103 ? 73.394 -32.253 -57.396 1.00 73.31 103 SER A C 1
ATOM 769 O O . SER A 1 103 ? 72.230 -32.637 -57.306 1.00 73.31 103 SER A O 1
ATOM 771 N N . TRP A 1 104 ? 74.334 -32.976 -58.012 1.00 72.69 104 TRP A N 1
ATOM 772 C CA . TRP A 1 104 ? 74.081 -34.282 -58.620 1.00 72.69 104 TRP A CA 1
ATOM 773 C C . TRP A 1 104 ? 73.864 -35.389 -57.578 1.00 72.69 104 TRP A C 1
ATOM 775 O O . TRP A 1 104 ? 73.039 -36.278 -57.773 1.00 72.69 104 TRP A O 1
ATOM 785 N N . GLU A 1 105 ? 74.602 -35.343 -56.466 1.00 74.50 105 GLU A N 1
ATOM 786 C CA . GLU A 1 105 ? 74.523 -36.330 -55.382 1.00 74.50 105 GLU A CA 1
ATOM 787 C C . GLU A 1 105 ? 73.364 -36.047 -54.399 1.00 74.50 105 GLU A C 1
ATOM 789 O O . GLU A 1 105 ? 72.918 -36.960 -53.705 1.00 74.50 105 GLU A O 1
ATOM 794 N N . SER A 1 106 ? 72.820 -34.823 -54.357 1.00 66.94 106 SER A N 1
ATOM 795 C CA . SER A 1 106 ? 71.774 -34.388 -53.414 1.00 66.94 106 SER A CA 1
ATOM 796 C C . SER A 1 106 ? 70.352 -34.879 -53.740 1.00 66.94 106 SER A C 1
ATOM 798 O O . SER A 1 106 ? 69.376 -34.176 -53.483 1.00 66.94 106 SER A O 1
ATOM 800 N N . GLY A 1 107 ? 70.199 -36.079 -54.304 1.00 59.12 107 GLY A N 1
ATOM 801 C CA . GLY A 1 107 ? 68.897 -36.680 -54.604 1.00 59.12 107 GLY A CA 1
ATOM 802 C C . GLY A 1 107 ? 68.103 -37.005 -53.335 1.00 59.12 107 GLY A C 1
ATOM 803 O O . GLY A 1 107 ? 68.217 -38.099 -52.785 1.00 59.12 107 GLY A O 1
ATOM 804 N N . VAL A 1 108 ? 67.286 -36.065 -52.863 1.00 59.50 108 VAL A N 1
ATOM 805 C CA . VAL A 1 108 ? 66.407 -36.270 -51.705 1.00 59.50 108 VAL A CA 1
ATOM 806 C C . VAL A 1 108 ? 65.180 -37.082 -52.130 1.00 59.50 108 VAL A C 1
ATOM 808 O O . VAL A 1 108 ? 64.446 -36.695 -53.039 1.00 59.50 108 VAL A O 1
ATOM 811 N N . ARG A 1 109 ? 64.922 -38.207 -51.449 1.00 58.31 109 ARG A N 1
ATOM 812 C CA . ARG A 1 109 ? 63.616 -38.880 -51.498 1.00 58.31 109 ARG A CA 1
ATOM 813 C C . ARG A 1 109 ? 62.629 -38.064 -50.669 1.00 58.31 109 ARG A C 1
ATOM 815 O O . ARG A 1 109 ? 62.719 -38.062 -49.447 1.00 58.31 109 ARG A O 1
ATOM 822 N N . VAL A 1 110 ? 61.715 -37.371 -51.336 1.00 62.59 110 VAL A N 1
ATOM 823 C CA . VAL A 1 110 ? 60.603 -36.673 -50.682 1.00 62.59 110 VAL A CA 1
ATOM 824 C C . VAL A 1 110 ? 59.516 -37.694 -50.344 1.00 62.59 110 VAL A C 1
ATOM 826 O O . VAL A 1 110 ? 59.122 -38.476 -51.212 1.00 62.59 110 VAL A O 1
ATOM 829 N N . ASP A 1 111 ? 59.025 -37.691 -49.103 1.00 73.00 111 ASP A N 1
ATOM 830 C CA . ASP A 1 111 ? 57.810 -38.426 -48.750 1.00 73.00 111 ASP A CA 1
ATOM 831 C C . ASP A 1 111 ? 56.593 -37.702 -49.347 1.00 73.00 111 ASP A C 1
ATOM 833 O O . ASP A 1 111 ? 56.122 -36.679 -48.844 1.00 73.00 111 ASP A O 1
ATOM 837 N N . ALA A 1 112 ? 56.095 -38.226 -50.466 1.00 76.19 112 ALA A N 1
ATOM 838 C CA . ALA A 1 112 ? 54.934 -37.673 -51.152 1.00 76.19 112 ALA A CA 1
ATOM 839 C C . ALA A 1 112 ? 53.677 -37.665 -50.261 1.00 76.19 112 ALA A C 1
ATOM 841 O O . ALA A 1 112 ? 52.831 -36.785 -50.424 1.00 76.19 112 ALA A O 1
ATOM 842 N N . ALA A 1 113 ? 53.554 -38.601 -49.312 1.00 80.31 113 ALA A N 1
ATOM 843 C CA . ALA A 1 113 ? 52.400 -38.670 -48.420 1.00 80.31 113 ALA A CA 1
ATOM 844 C C . ALA A 1 113 ? 52.398 -37.512 -47.410 1.00 80.31 113 ALA A C 1
ATOM 846 O O . ALA A 1 113 ? 51.359 -36.880 -47.203 1.00 80.31 113 ALA A O 1
ATOM 847 N N . GLU A 1 114 ? 53.560 -37.182 -46.839 1.00 82.88 114 GLU A N 1
ATOM 848 C CA . GLU A 1 114 ? 53.720 -36.046 -45.925 1.00 82.88 114 GLU A CA 1
ATOM 849 C C . GLU A 1 114 ? 53.423 -34.708 -46.626 1.00 82.88 114 GLU A C 1
ATOM 851 O O . GLU A 1 114 ? 52.665 -33.883 -46.108 1.00 82.88 114 GLU A O 1
ATOM 856 N N . TRP A 1 115 ? 53.937 -34.517 -47.847 1.00 80.75 115 TRP A N 1
ATOM 857 C CA . TRP A 1 115 ? 53.685 -33.310 -48.644 1.00 80.75 115 TRP A CA 1
ATOM 858 C C . TRP A 1 115 ? 52.195 -33.099 -48.947 1.00 80.75 115 TRP A C 1
ATOM 860 O O . TRP A 1 115 ? 51.680 -31.982 -48.819 1.00 80.75 115 TRP A O 1
ATOM 870 N N . ILE A 1 116 ? 51.483 -34.168 -49.320 1.00 84.25 116 ILE A N 1
ATOM 871 C CA . ILE A 1 116 ? 50.036 -34.123 -49.567 1.00 84.25 116 ILE A CA 1
ATOM 872 C C . ILE A 1 116 ? 49.292 -33.769 -48.273 1.00 84.25 116 ILE A C 1
ATOM 874 O O . ILE A 1 116 ? 48.454 -32.867 -48.280 1.00 84.25 116 ILE A O 1
ATOM 878 N N . ALA A 1 117 ? 49.628 -34.415 -47.151 1.00 85.38 117 ALA A N 1
ATOM 879 C CA . ALA A 1 117 ? 48.965 -34.186 -45.868 1.00 85.38 117 ALA A CA 1
ATOM 880 C C . ALA A 1 117 ? 49.108 -32.734 -45.370 1.00 85.38 117 ALA A C 1
ATOM 882 O O . ALA A 1 117 ? 48.136 -32.139 -44.893 1.00 85.38 117 ALA A O 1
ATOM 883 N N . ILE A 1 118 ? 50.298 -32.137 -45.505 1.00 86.00 118 ILE A N 1
ATOM 884 C CA . ILE A 1 118 ? 50.548 -30.741 -45.111 1.00 86.00 118 ILE A CA 1
ATOM 885 C C . ILE A 1 118 ? 49.736 -29.776 -45.981 1.00 86.00 118 ILE A C 1
ATOM 887 O O . ILE A 1 118 ? 49.069 -28.883 -45.451 1.00 86.00 118 ILE A O 1
ATOM 891 N N . ASN A 1 119 ? 49.753 -29.960 -47.302 1.00 86.31 119 ASN A N 1
ATOM 892 C CA . ASN A 1 119 ? 49.032 -29.081 -48.223 1.00 86.31 119 ASN A CA 1
ATOM 893 C C . ASN A 1 119 ? 47.513 -29.182 -48.067 1.00 86.31 119 ASN A C 1
ATOM 895 O O . ASN A 1 119 ? 46.825 -28.162 -48.123 1.00 86.31 119 ASN A O 1
ATOM 899 N N . GLU A 1 120 ? 46.991 -30.378 -47.797 1.00 87.94 120 GLU A N 1
ATOM 900 C CA . GLU A 1 120 ? 45.580 -30.572 -47.466 1.00 87.94 120 GLU A CA 1
ATOM 901 C C . GLU A 1 120 ? 45.189 -29.826 -46.189 1.00 87.94 120 GLU A C 1
ATOM 903 O O . GLU A 1 120 ? 44.216 -29.069 -46.174 1.00 87.94 120 GLU A O 1
ATOM 908 N N . ARG A 1 121 ? 45.998 -29.937 -45.130 1.00 88.50 121 ARG A N 1
ATOM 909 C CA . ARG A 1 121 ? 45.768 -29.188 -43.888 1.00 88.50 121 ARG A CA 1
ATOM 910 C C . ARG A 1 121 ? 45.787 -27.675 -44.117 1.00 88.50 121 ARG A C 1
ATOM 912 O O . ARG A 1 121 ? 44.945 -26.968 -43.562 1.00 88.50 121 ARG A O 1
ATOM 919 N N . LEU A 1 122 ? 46.728 -27.170 -44.916 1.00 87.81 122 LEU A N 1
ATOM 920 C CA . LEU A 1 122 ? 46.801 -25.747 -45.267 1.00 87.81 122 LEU A CA 1
ATOM 921 C C . LEU A 1 122 ? 45.581 -25.297 -46.072 1.00 87.81 122 LEU A C 1
ATOM 923 O O . LEU A 1 122 ? 45.046 -24.220 -45.808 1.00 87.81 122 LEU A O 1
ATOM 927 N N . ARG A 1 123 ? 45.112 -26.125 -47.013 1.00 88.69 123 ARG A N 1
ATOM 928 C CA . ARG A 1 123 ? 43.922 -25.844 -47.824 1.00 88.69 123 ARG A CA 1
ATOM 929 C C . ARG A 1 123 ? 42.695 -25.694 -46.939 1.00 88.69 123 ARG A C 1
ATOM 931 O O . ARG A 1 123 ? 42.049 -24.655 -46.997 1.00 88.69 123 ARG A O 1
ATOM 938 N N . VAL A 1 124 ? 42.441 -26.678 -46.073 1.00 90.81 124 VAL A N 1
ATOM 939 C CA . VAL A 1 124 ? 41.304 -26.656 -45.141 1.00 90.81 124 VAL A CA 1
ATOM 940 C C . VAL A 1 124 ? 41.334 -25.392 -44.283 1.00 90.81 124 VAL A C 1
ATOM 942 O O . VAL A 1 124 ? 40.342 -24.676 -44.216 1.00 90.81 124 VAL A O 1
ATOM 945 N N . ARG A 1 125 ? 42.486 -25.050 -43.690 1.00 89.75 125 ARG A N 1
ATOM 946 C CA . ARG A 1 125 ? 42.611 -23.842 -42.857 1.00 89.75 125 ARG A CA 1
ATOM 947 C C . ARG A 1 125 ? 42.383 -22.548 -43.630 1.00 89.75 125 ARG A C 1
ATOM 949 O O . ARG A 1 125 ? 41.721 -21.648 -43.123 1.00 89.75 125 ARG A O 1
ATOM 956 N N . ARG A 1 126 ? 42.927 -22.434 -44.842 1.00 88.69 126 ARG A N 1
ATOM 957 C CA . ARG A 1 126 ? 42.700 -21.268 -45.703 1.00 88.69 126 ARG A CA 1
ATOM 958 C C . ARG A 1 126 ? 41.219 -21.125 -46.038 1.00 88.69 126 ARG A C 1
ATOM 960 O O . ARG A 1 126 ? 40.681 -20.027 -45.943 1.00 88.69 126 ARG A O 1
ATOM 967 N N . ASP A 1 127 ? 40.580 -22.222 -46.424 1.00 90.94 127 ASP A N 1
ATOM 968 C CA . ASP A 1 127 ? 39.182 -22.217 -46.842 1.00 90.94 127 ASP A CA 1
ATOM 969 C C . ASP A 1 127 ? 38.257 -21.901 -45.652 1.00 90.94 127 ASP A C 1
ATOM 971 O O . ASP A 1 127 ? 37.333 -21.107 -45.805 1.00 90.94 127 ASP A O 1
ATOM 975 N N . GLU A 1 128 ? 38.566 -22.395 -44.445 1.00 94.00 128 GLU A N 1
ATOM 976 C CA . GLU A 1 128 ? 37.900 -21.996 -43.192 1.00 94.00 128 GLU A CA 1
ATOM 977 C C . GLU A 1 128 ? 38.006 -20.482 -42.934 1.00 94.00 128 GLU A C 1
ATOM 979 O O . GLU A 1 128 ? 37.004 -19.824 -42.640 1.00 94.00 128 GLU A O 1
ATOM 984 N N . LEU A 1 129 ? 39.211 -19.911 -43.052 1.00 92.31 129 LEU A N 1
ATOM 985 C CA . LEU A 1 129 ? 39.439 -18.479 -42.828 1.00 92.31 129 LEU A CA 1
ATOM 986 C C . LEU A 1 129 ? 38.726 -17.616 -43.873 1.00 92.31 129 LEU A C 1
ATOM 988 O O . LEU A 1 129 ? 38.117 -16.605 -43.523 1.00 92.31 129 LEU A O 1
ATOM 992 N N . ASN A 1 130 ? 38.760 -18.025 -45.140 1.00 91.25 130 ASN A N 1
ATOM 993 C CA . ASN A 1 130 ? 38.058 -17.327 -46.213 1.00 91.25 130 ASN A CA 1
ATOM 994 C C . ASN A 1 130 ? 36.541 -17.387 -46.010 1.00 91.25 130 ASN A C 1
ATOM 996 O O . ASN A 1 130 ? 35.887 -16.349 -46.072 1.00 91.25 130 ASN A O 1
ATOM 1000 N N . ALA A 1 131 ? 35.991 -18.558 -45.674 1.00 94.75 131 ALA A N 1
ATOM 1001 C CA . ALA A 1 131 ? 34.566 -18.716 -45.398 1.00 94.75 131 ALA A CA 1
ATOM 1002 C C . ALA A 1 131 ? 34.105 -17.832 -44.228 1.00 94.75 131 ALA A C 1
ATOM 1004 O O . ALA A 1 131 ? 33.023 -17.248 -44.279 1.00 94.75 131 ALA A O 1
ATOM 1005 N N . TYR A 1 132 ? 34.934 -17.686 -43.189 1.00 94.62 132 TYR A N 1
ATOM 1006 C CA . TYR A 1 132 ? 34.660 -16.762 -42.089 1.00 94.62 132 TYR A CA 1
ATOM 1007 C C . TYR A 1 132 ? 34.612 -15.300 -42.559 1.00 94.62 132 TYR A C 1
ATOM 1009 O O . TYR A 1 132 ? 33.664 -14.579 -42.238 1.00 94.62 132 TYR A O 1
ATOM 1017 N N . VAL A 1 133 ? 35.604 -14.859 -43.340 1.00 94.81 133 VAL A N 1
ATOM 1018 C CA . VAL A 1 133 ? 35.654 -13.487 -43.876 1.00 94.81 133 VAL A CA 1
ATOM 1019 C C . VAL A 1 133 ? 34.457 -13.211 -44.785 1.00 94.81 133 VAL A C 1
ATOM 1021 O O . VAL A 1 133 ? 33.818 -12.165 -44.648 1.00 94.81 133 VAL A O 1
ATOM 1024 N N . GLU A 1 134 ? 34.116 -14.151 -45.664 1.00 95.44 134 GLU A N 1
ATOM 1025 C CA . GLU A 1 134 ? 32.948 -14.069 -46.541 1.00 95.44 134 GLU A CA 1
ATOM 1026 C C . GLU A 1 134 ? 31.642 -14.006 -45.747 1.00 95.44 134 GLU A C 1
ATOM 1028 O O . GLU A 1 134 ? 30.779 -13.186 -46.051 1.00 95.44 134 GLU A O 1
ATOM 1033 N N . ALA A 1 135 ? 31.489 -14.828 -44.704 1.00 94.88 135 ALA A N 1
ATOM 1034 C CA . ALA A 1 135 ? 30.305 -14.806 -43.851 1.00 94.88 135 ALA A CA 1
ATOM 1035 C C . ALA A 1 135 ? 30.137 -13.456 -43.136 1.00 94.88 135 ALA A C 1
ATOM 1037 O O . ALA A 1 135 ? 29.022 -12.946 -43.040 1.00 94.88 135 ALA A O 1
ATOM 1038 N N . LEU A 1 136 ? 31.236 -12.851 -42.676 1.00 95.56 136 LEU A N 1
ATOM 1039 C CA . LEU A 1 136 ? 31.218 -11.568 -41.972 1.00 95.56 136 LEU A CA 1
ATOM 1040 C C . LEU A 1 136 ? 30.871 -10.378 -42.889 1.00 95.56 136 LEU A C 1
ATOM 1042 O O . LEU A 1 136 ? 30.315 -9.384 -42.416 1.00 95.56 136 LEU A O 1
ATOM 1046 N N . HIS A 1 137 ? 31.181 -10.480 -44.185 1.00 96.31 137 HIS A N 1
ATOM 1047 C CA . HIS A 1 137 ? 30.946 -9.435 -45.192 1.00 96.31 137 HIS A CA 1
ATOM 1048 C C . HIS A 1 137 ? 29.772 -9.737 -46.129 1.00 96.31 137 HIS A C 1
ATOM 1050 O O . HIS A 1 137 ? 29.508 -8.974 -47.056 1.00 96.31 137 HIS A O 1
ATOM 1056 N N . ARG A 1 138 ? 29.041 -10.828 -45.897 1.00 95.12 138 ARG A N 1
ATOM 1057 C CA . ARG A 1 138 ? 27.839 -11.141 -46.663 1.00 95.12 138 ARG A CA 1
ATOM 1058 C C . ARG A 1 138 ? 26.762 -10.098 -46.379 1.00 95.12 138 ARG A C 1
ATOM 1060 O O . ARG A 1 138 ? 26.426 -9.850 -45.223 1.00 95.12 138 ARG A O 1
ATOM 1067 N N . HIS A 1 139 ? 26.210 -9.513 -47.436 1.00 93.69 139 HIS A N 1
ATOM 1068 C CA . HIS A 1 139 ? 25.053 -8.632 -47.327 1.00 93.69 139 HIS A CA 1
ATOM 1069 C C . HIS A 1 139 ? 23.794 -9.443 -47.016 1.00 93.69 139 HIS A C 1
ATOM 1071 O O . HIS A 1 139 ? 23.549 -10.490 -47.620 1.00 93.69 139 HIS A O 1
ATOM 1077 N N . HIS A 1 140 ? 23.005 -8.946 -46.070 1.00 91.94 140 HIS A N 1
ATOM 1078 C CA . HIS A 1 140 ? 21.695 -9.485 -45.723 1.00 91.94 140 HIS A CA 1
ATOM 1079 C C . HIS A 1 140 ? 20.570 -8.637 -46.326 1.00 91.94 140 HIS A C 1
ATOM 1081 O O . HIS A 1 140 ? 20.814 -7.581 -46.905 1.00 91.94 140 HIS A O 1
ATOM 1087 N N . VAL A 1 141 ? 19.325 -9.105 -46.183 1.00 93.94 141 VAL A N 1
ATOM 1088 C CA . VAL A 1 141 ? 18.121 -8.487 -46.772 1.00 93.94 141 VAL A CA 1
ATOM 1089 C C . VAL A 1 141 ? 17.946 -7.022 -46.347 1.00 93.94 141 VAL A C 1
ATOM 1091 O O . VAL A 1 141 ? 17.476 -6.202 -47.128 1.00 93.94 141 VAL A O 1
ATOM 1094 N N . ASN A 1 142 ? 18.397 -6.663 -45.143 1.00 91.69 142 ASN A N 1
ATOM 1095 C CA . ASN A 1 142 ? 18.381 -5.292 -44.626 1.00 91.69 142 ASN A CA 1
ATOM 1096 C C . ASN A 1 142 ? 19.502 -4.376 -45.172 1.00 91.69 142 ASN A C 1
ATOM 1098 O O . ASN A 1 142 ? 19.662 -3.243 -44.704 1.00 91.69 142 ASN A O 1
ATOM 1102 N N . GLY A 1 143 ? 20.309 -4.873 -46.114 1.00 92.62 143 GLY A N 1
ATOM 1103 C CA . GLY A 1 143 ? 21.437 -4.174 -46.734 1.00 92.62 143 GLY A CA 1
ATOM 1104 C C . GLY A 1 143 ? 22.735 -4.210 -45.917 1.00 92.62 143 GLY A C 1
ATOM 1105 O O . GLY A 1 143 ? 23.800 -3.875 -46.438 1.00 92.62 143 GLY A O 1
ATOM 1106 N N . LEU A 1 144 ? 22.692 -4.652 -44.654 1.00 93.50 144 LEU A N 1
ATOM 1107 C CA . LEU A 1 144 ? 23.853 -4.657 -43.763 1.00 93.50 144 LEU A CA 1
ATOM 1108 C C . LEU A 1 144 ? 24.654 -5.959 -43.861 1.00 93.50 144 LEU A C 1
ATOM 1110 O O . LEU A 1 144 ? 24.122 -7.039 -44.119 1.00 93.50 144 LEU A O 1
ATOM 1114 N N . THR A 1 145 ? 25.949 -5.851 -43.574 1.00 95.56 145 THR A N 1
ATOM 1115 C CA . THR A 1 145 ? 26.815 -6.995 -43.275 1.00 95.56 145 THR A CA 1
ATOM 1116 C C . THR A 1 145 ? 26.967 -7.143 -41.758 1.00 95.56 145 THR A C 1
ATOM 1118 O O . THR A 1 145 ? 26.892 -6.137 -41.039 1.00 95.56 145 THR A O 1
ATOM 1121 N N . PRO A 1 146 ? 27.226 -8.355 -41.231 1.00 94.88 146 PRO A N 1
ATOM 1122 C CA . PRO A 1 146 ? 27.551 -8.537 -39.818 1.00 94.88 146 PRO A CA 1
ATOM 1123 C C . PRO A 1 146 ? 28.702 -7.637 -39.346 1.00 94.88 146 PRO A C 1
ATOM 1125 O O . PRO A 1 146 ? 28.631 -7.080 -38.250 1.00 94.88 146 PRO A O 1
ATOM 1128 N N . TYR A 1 147 ? 29.722 -7.436 -40.191 1.00 95.62 147 TYR A N 1
ATOM 1129 C CA . TYR A 1 147 ? 30.826 -6.508 -39.932 1.00 95.62 147 TYR A CA 1
ATOM 1130 C C . TYR A 1 147 ? 30.334 -5.079 -39.659 1.00 95.62 147 TYR A C 1
ATOM 1132 O O . TYR A 1 147 ? 30.660 -4.485 -38.628 1.00 95.62 147 TYR A O 1
ATOM 1140 N N . LEU A 1 148 ? 29.521 -4.533 -40.569 1.00 95.06 148 LEU A N 1
ATOM 1141 C CA . LEU A 1 148 ? 29.024 -3.162 -40.476 1.00 95.06 148 LEU A CA 1
ATOM 1142 C C . LEU A 1 148 ? 28.068 -2.992 -39.289 1.00 95.06 148 LEU A C 1
ATOM 1144 O O . LEU A 1 148 ? 28.206 -2.039 -38.521 1.00 95.06 148 LEU A O 1
ATOM 1148 N N . ALA A 1 149 ? 27.140 -3.934 -39.102 1.00 91.88 149 ALA A N 1
ATOM 1149 C CA . ALA A 1 149 ? 26.178 -3.908 -38.002 1.00 91.88 149 ALA A CA 1
ATOM 1150 C C . ALA A 1 149 ? 26.875 -3.932 -36.632 1.00 91.88 149 ALA A C 1
ATOM 1152 O O . ALA A 1 149 ? 26.544 -3.135 -35.750 1.00 91.88 149 ALA A O 1
ATOM 1153 N N . LEU A 1 150 ? 27.889 -4.790 -36.468 1.00 94.38 150 LEU A N 1
ATOM 1154 C CA . LEU A 1 150 ? 28.700 -4.838 -35.252 1.00 94.38 150 LEU A CA 1
ATOM 1155 C C . LEU A 1 150 ? 29.450 -3.519 -35.028 1.00 94.38 150 LEU A C 1
ATOM 1157 O O . LEU A 1 150 ? 29.473 -3.011 -33.907 1.00 94.38 150 LEU A O 1
ATOM 1161 N N . GLY A 1 151 ? 30.021 -2.937 -36.085 1.00 95.19 151 GLY A N 1
ATOM 1162 C CA . GLY A 1 151 ? 30.692 -1.639 -36.021 1.00 95.19 151 GLY A CA 1
ATOM 1163 C C . GLY A 1 151 ? 29.769 -0.517 -35.536 1.00 95.19 151 GLY A C 1
ATOM 1164 O O . GLY A 1 151 ? 30.136 0.234 -34.629 1.00 95.19 151 GLY A O 1
ATOM 1165 N N . ILE A 1 152 ? 28.549 -0.437 -36.077 1.00 91.56 152 ILE A N 1
ATOM 1166 C CA . ILE A 1 152 ? 27.531 0.543 -35.665 1.00 91.56 152 ILE A CA 1
ATOM 1167 C C . ILE A 1 152 ? 27.142 0.337 -34.194 1.00 91.56 152 ILE A C 1
ATOM 1169 O O . ILE A 1 152 ? 27.118 1.300 -33.421 1.00 91.56 152 ILE A O 1
ATOM 1173 N N . ALA A 1 153 ? 26.883 -0.910 -33.788 1.00 89.88 153 ALA A N 1
ATOM 1174 C CA . ALA A 1 153 ? 26.497 -1.244 -32.419 1.00 89.88 153 ALA A CA 1
ATOM 1175 C C . ALA A 1 153 ? 27.600 -0.902 -31.402 1.00 89.88 153 ALA A C 1
ATOM 1177 O O . ALA A 1 153 ? 27.325 -0.342 -30.341 1.00 89.88 153 ALA A O 1
ATOM 1178 N N . LEU A 1 154 ? 28.863 -1.194 -31.730 1.00 92.88 154 LEU A N 1
ATOM 1179 C CA . LEU A 1 154 ? 30.006 -0.881 -30.870 1.00 92.88 154 LEU A CA 1
ATOM 1180 C C . LEU A 1 154 ? 30.256 0.627 -30.772 1.00 92.88 154 LEU A C 1
ATOM 1182 O O . LEU A 1 154 ? 30.468 1.130 -29.666 1.00 92.88 154 LEU A O 1
ATOM 1186 N N . LYS A 1 155 ? 30.190 1.352 -31.897 1.00 93.94 155 LYS A N 1
ATOM 1187 C CA . LYS A 1 155 ? 30.384 2.811 -31.944 1.00 93.94 155 LYS A CA 1
ATOM 1188 C C . LYS A 1 155 ? 29.391 3.546 -31.042 1.00 93.94 155 LYS A C 1
ATOM 1190 O O . LYS A 1 155 ? 29.773 4.491 -30.357 1.00 93.94 155 LYS A O 1
ATOM 1195 N N . ASN A 1 156 ? 28.140 3.090 -31.010 1.00 88.50 156 ASN A N 1
ATOM 1196 C CA . ASN A 1 156 ? 27.056 3.757 -30.288 1.00 88.50 156 ASN A CA 1
ATOM 1197 C C . ASN A 1 156 ? 26.698 3.089 -28.950 1.00 88.50 156 ASN A C 1
ATOM 1199 O O . ASN A 1 156 ? 25.709 3.465 -28.334 1.00 88.50 156 ASN A O 1
ATOM 1203 N N . LYS A 1 157 ? 27.512 2.151 -28.440 1.00 86.75 157 LYS A N 1
ATOM 1204 C CA . LYS A 1 157 ? 27.213 1.353 -27.230 1.00 86.75 157 LYS A CA 1
ATOM 1205 C C . LYS A 1 157 ? 26.837 2.177 -25.987 1.00 86.75 157 LYS A C 1
ATOM 1207 O O . LYS A 1 157 ? 26.140 1.679 -25.110 1.00 86.75 157 LYS A O 1
ATOM 1212 N N . ARG A 1 158 ? 27.349 3.406 -25.872 1.00 88.62 158 ARG A N 1
ATOM 1213 C CA . ARG A 1 158 ? 27.100 4.305 -24.729 1.00 88.62 158 ARG A CA 1
ATOM 1214 C C . ARG A 1 158 ? 25.927 5.264 -24.941 1.00 88.62 158 ARG A C 1
ATOM 1216 O O . ARG A 1 158 ? 25.566 5.968 -24.006 1.00 88.62 158 ARG A O 1
ATOM 1223 N N . GLN A 1 159 ? 25.368 5.326 -26.146 1.00 84.94 159 GLN A N 1
ATOM 1224 C CA . GLN A 1 159 ? 24.209 6.162 -26.432 1.00 84.94 159 GLN A CA 1
ATOM 1225 C C . GLN A 1 159 ? 22.948 5.396 -26.040 1.00 84.94 159 GLN A C 1
ATOM 1227 O O . GLN A 1 159 ? 22.762 4.244 -26.430 1.00 84.94 159 GLN A O 1
ATOM 1232 N N . HIS A 1 160 ? 22.101 6.026 -25.230 1.00 80.62 160 HIS A N 1
ATOM 1233 C CA . HIS A 1 160 ? 20.822 5.441 -24.863 1.00 80.62 160 HIS A CA 1
ATOM 1234 C C . HIS A 1 160 ? 19.891 5.448 -26.079 1.00 80.62 160 HIS A C 1
ATOM 1236 O O . HIS A 1 160 ? 19.692 6.489 -26.701 1.00 80.62 160 HIS A O 1
ATOM 1242 N N . ALA A 1 161 ? 19.318 4.291 -26.396 1.00 79.19 161 ALA A N 1
ATOM 1243 C CA . ALA A 1 161 ? 18.296 4.134 -27.418 1.00 79.19 161 ALA A CA 1
ATOM 1244 C C . ALA A 1 161 ? 17.184 3.226 -26.873 1.00 79.19 161 ALA A C 1
ATOM 1246 O O . ALA A 1 161 ? 17.482 2.303 -26.101 1.00 79.19 161 ALA A O 1
ATOM 1247 N N . PRO A 1 162 ? 15.917 3.454 -27.259 1.00 81.44 162 PRO A N 1
ATOM 1248 C CA . PRO A 1 162 ? 14.836 2.545 -26.912 1.00 81.44 162 PRO A CA 1
ATOM 1249 C C . PRO A 1 162 ? 15.152 1.140 -27.434 1.00 81.44 162 PRO A C 1
ATOM 1251 O O . PRO A 1 162 ? 15.700 0.963 -28.525 1.00 81.44 162 PRO A O 1
ATOM 1254 N N . ARG A 1 163 ? 14.819 0.118 -26.641 1.00 83.62 163 ARG A N 1
ATOM 1255 C CA . ARG A 1 163 ? 15.049 -1.271 -27.039 1.00 83.62 163 ARG A CA 1
ATOM 1256 C C . ARG A 1 163 ? 14.035 -1.655 -28.111 1.00 83.62 163 ARG A C 1
ATOM 1258 O O . ARG A 1 163 ? 12.868 -1.875 -27.810 1.00 83.62 163 ARG A O 1
ATOM 1265 N N . LEU A 1 164 ? 14.509 -1.768 -29.345 1.00 84.94 164 LEU A N 1
ATOM 1266 C CA . LEU A 1 164 ? 13.735 -2.287 -30.467 1.00 84.94 164 LEU A CA 1
ATOM 1267 C C . LEU A 1 164 ? 14.046 -3.771 -30.659 1.00 84.94 164 LEU A C 1
ATOM 1269 O O . LEU A 1 164 ? 15.191 -4.206 -30.518 1.00 84.94 164 LEU A O 1
ATOM 1273 N N . SER A 1 165 ? 13.020 -4.558 -30.963 1.00 88.94 165 SER A N 1
ATOM 1274 C CA . SER A 1 165 ? 13.160 -5.982 -31.254 1.00 88.94 165 SER A CA 1
ATOM 1275 C C . SER A 1 165 ? 12.266 -6.377 -32.412 1.00 88.94 165 SER A C 1
ATOM 1277 O O . SER A 1 165 ? 11.123 -5.930 -32.488 1.00 88.94 165 SER A O 1
ATOM 1279 N N . TRP A 1 166 ? 12.768 -7.271 -33.256 1.00 87.75 166 TRP A N 1
ATOM 1280 C CA . TRP A 1 166 ? 12.033 -7.833 -34.381 1.00 87.75 166 TRP A CA 1
ATOM 1281 C C . TRP A 1 166 ? 11.931 -9.355 -34.226 1.00 87.75 166 TRP A C 1
ATOM 1283 O O . TRP A 1 166 ? 12.849 -9.958 -33.665 1.00 87.75 166 TRP A O 1
ATOM 1293 N N . PRO A 1 167 ? 10.856 -9.992 -34.725 1.00 90.69 167 PRO A N 1
ATOM 1294 C CA . PRO A 1 167 ? 10.689 -11.445 -34.641 1.00 90.69 167 PRO A CA 1
ATOM 1295 C C . PRO A 1 167 ? 11.796 -12.239 -35.347 1.00 90.69 167 PRO A C 1
ATOM 1297 O O . PRO A 1 167 ? 12.086 -13.371 -34.967 1.00 90.69 167 PRO A O 1
ATOM 1300 N N . SER A 1 168 ? 12.411 -11.662 -36.383 1.00 88.12 168 SER A N 1
ATOM 1301 C CA . SER A 1 168 ? 13.491 -12.288 -37.142 1.00 88.12 168 SER A CA 1
ATOM 1302 C C . SER A 1 168 ? 14.493 -11.250 -37.653 1.00 88.12 168 SER A C 1
ATOM 1304 O O . SER A 1 168 ? 14.197 -10.056 -37.714 1.00 88.12 168 SER A O 1
ATOM 1306 N N . ARG A 1 169 ? 15.678 -11.710 -38.072 1.00 81.38 169 ARG A N 1
ATOM 1307 C CA . ARG A 1 169 ? 16.703 -10.848 -38.692 1.00 81.38 169 ARG A CA 1
ATOM 1308 C C . ARG A 1 169 ? 16.307 -10.320 -40.077 1.00 81.38 169 ARG A C 1
ATOM 1310 O O . ARG A 1 169 ? 16.856 -9.317 -40.507 1.00 81.38 169 ARG A O 1
ATOM 1317 N N . ASP A 1 170 ? 15.366 -10.991 -40.739 1.00 85.38 170 ASP A N 1
ATOM 1318 C CA . ASP A 1 170 ? 14.903 -10.678 -42.095 1.00 85.38 170 ASP A CA 1
ATOM 1319 C C . ASP A 1 170 ? 13.534 -9.960 -42.059 1.00 85.38 170 ASP A C 1
ATOM 1321 O O . ASP A 1 170 ? 12.820 -9.895 -43.053 1.00 85.38 170 ASP A O 1
ATOM 1325 N N . SER A 1 171 ? 13.147 -9.422 -40.894 1.00 89.69 171 SER A N 1
ATOM 1326 C CA . SER A 1 171 ? 11.868 -8.726 -40.684 1.00 89.69 171 SER A CA 1
ATOM 1327 C C . SER A 1 171 ? 11.777 -7.349 -41.346 1.00 89.69 171 SER A C 1
ATOM 1329 O O . SER A 1 171 ? 10.696 -6.770 -41.368 1.00 89.69 171 SER A O 1
ATOM 1331 N N . HIS A 1 172 ? 12.889 -6.804 -41.829 1.00 90.19 172 HIS A N 1
ATOM 1332 C CA . HIS A 1 172 ? 12.933 -5.556 -42.578 1.00 90.19 172 HIS A CA 1
ATOM 1333 C C . HIS A 1 172 ? 13.964 -5.688 -43.696 1.00 90.19 172 HIS A C 1
ATOM 1335 O O . HIS A 1 172 ? 15.061 -6.210 -43.479 1.00 90.19 172 HIS A O 1
ATOM 1341 N N . ASP A 1 173 ? 13.610 -5.208 -44.883 1.00 93.94 173 ASP A N 1
ATOM 1342 C CA . ASP A 1 173 ? 14.567 -5.029 -45.966 1.00 93.94 173 ASP A CA 1
ATOM 1343 C C . ASP A 1 173 ? 15.309 -3.689 -45.837 1.00 93.94 173 ASP A C 1
ATOM 1345 O O . ASP A 1 173 ? 15.133 -2.929 -44.876 1.00 93.94 173 ASP A O 1
ATOM 1349 N N . GLU A 1 174 ? 16.207 -3.416 -46.781 1.00 94.38 174 GLU A N 1
ATOM 1350 C CA . GLU A 1 174 ? 16.982 -2.178 -46.791 1.00 94.38 174 GLU A CA 1
ATOM 1351 C C . GLU A 1 174 ? 16.092 -0.928 -46.873 1.00 94.38 174 GLU A C 1
ATOM 1353 O O . GLU A 1 174 ? 16.341 0.048 -46.161 1.00 94.38 174 GLU A O 1
ATOM 1358 N N . ALA A 1 175 ? 15.023 -0.965 -47.672 1.00 94.94 175 ALA A N 1
ATOM 1359 C CA . ALA A 1 175 ? 14.103 0.159 -47.814 1.00 94.94 175 ALA A CA 1
ATOM 1360 C C . ALA A 1 175 ? 13.337 0.426 -46.508 1.00 94.94 175 ALA A C 1
ATOM 1362 O O . ALA A 1 175 ? 13.229 1.572 -46.070 1.00 94.94 175 ALA A O 1
ATOM 1363 N N . ASN A 1 176 ? 12.858 -0.626 -45.839 1.00 93.44 176 ASN A N 1
ATOM 1364 C CA . ASN A 1 176 ? 12.208 -0.527 -44.536 1.00 93.44 176 ASN A CA 1
ATOM 1365 C C . ASN A 1 176 ? 13.165 0.002 -43.462 1.00 93.44 176 ASN A C 1
ATOM 1367 O O . ASN A 1 176 ? 12.771 0.858 -42.672 1.00 93.44 176 ASN A O 1
ATOM 1371 N N . ARG A 1 177 ? 14.423 -0.464 -43.435 1.00 91.94 177 ARG A N 1
ATOM 1372 C CA . ARG A 1 177 ? 15.440 0.045 -42.501 1.00 91.94 177 ARG A CA 1
ATOM 1373 C C . ARG A 1 177 ? 15.664 1.546 -42.693 1.00 91.94 177 ARG A C 1
ATOM 1375 O O . ARG A 1 177 ? 15.654 2.283 -41.713 1.00 91.94 177 ARG A O 1
ATOM 1382 N N . LEU A 1 178 ? 15.827 1.998 -43.937 1.00 93.94 178 LEU A N 1
ATOM 1383 C CA . LEU A 1 178 ? 16.016 3.418 -44.251 1.00 93.94 178 LEU A CA 1
ATOM 1384 C C . LEU A 1 178 ? 14.793 4.263 -43.865 1.00 93.94 178 LEU A C 1
ATOM 1386 O O . LEU A 1 178 ? 14.951 5.358 -43.328 1.00 93.94 178 LEU A O 1
ATOM 1390 N N . ALA A 1 179 ? 13.577 3.749 -44.067 1.00 95.19 179 ALA A N 1
ATOM 1391 C CA . ALA A 1 179 ? 12.357 4.421 -43.619 1.00 95.19 179 ALA A CA 1
ATOM 1392 C C . ALA A 1 179 ? 12.296 4.550 -42.085 1.00 95.19 179 ALA A C 1
ATOM 1394 O O . ALA A 1 179 ? 11.957 5.613 -41.570 1.00 95.19 179 ALA A O 1
ATOM 1395 N N . LEU A 1 180 ? 12.677 3.501 -41.345 1.00 92.25 180 LEU A N 1
ATOM 1396 C CA . LEU A 1 180 ? 12.765 3.549 -39.880 1.00 92.25 180 LEU A CA 1
ATOM 1397 C C . LEU A 1 180 ? 13.818 4.556 -39.398 1.00 92.25 180 LEU A C 1
ATOM 1399 O O . LEU A 1 180 ? 13.572 5.279 -38.435 1.00 92.25 180 LEU A O 1
ATOM 1403 N N . GLU A 1 181 ? 14.969 4.633 -40.070 1.00 91.00 181 GLU A N 1
ATOM 1404 C CA . GLU A 1 181 ? 16.003 5.636 -39.782 1.00 91.00 181 GLU A CA 1
ATOM 1405 C C . GLU A 1 181 ? 15.492 7.062 -40.013 1.00 91.00 181 GLU A C 1
ATOM 1407 O O . GLU A 1 181 ? 15.760 7.946 -39.198 1.00 91.00 181 GLU A O 1
ATOM 1412 N N . HIS A 1 182 ? 14.706 7.279 -41.071 1.00 95.06 182 HIS A N 1
ATOM 1413 C CA . HIS A 1 182 ? 14.078 8.569 -41.343 1.00 95.06 182 HIS A CA 1
ATOM 1414 C C . HIS A 1 182 ? 13.081 8.961 -40.246 1.00 95.06 182 HIS A C 1
ATOM 1416 O O . HIS A 1 182 ? 13.205 10.041 -39.672 1.00 95.06 182 HIS A O 1
ATOM 1422 N N . ILE A 1 183 ? 12.168 8.055 -39.875 1.00 93.75 183 ILE A N 1
ATOM 1423 C CA . ILE A 1 183 ? 11.196 8.284 -38.793 1.00 93.75 183 ILE A CA 1
ATOM 1424 C C . ILE A 1 183 ? 11.915 8.590 -37.474 1.00 93.75 183 ILE A C 1
ATOM 1426 O O . ILE A 1 183 ? 11.516 9.498 -36.744 1.00 93.75 183 ILE A O 1
ATOM 1430 N N . ALA A 1 184 ? 12.987 7.858 -37.155 1.00 90.19 184 ALA A N 1
ATOM 1431 C CA . ALA A 1 184 ? 13.775 8.101 -35.950 1.00 90.19 184 ALA A CA 1
ATOM 1432 C C . ALA A 1 184 ? 14.430 9.493 -35.966 1.00 90.19 184 ALA A C 1
ATOM 1434 O O . ALA A 1 184 ? 14.439 10.175 -34.939 1.00 90.19 184 ALA A O 1
ATOM 1435 N N . ALA A 1 185 ? 14.938 9.935 -37.120 1.00 90.12 185 ALA A N 1
ATOM 1436 C CA . ALA A 1 185 ? 15.515 11.265 -37.283 1.00 90.12 185 ALA A CA 1
ATOM 1437 C C . ALA A 1 185 ? 14.458 12.374 -37.138 1.00 90.12 185 ALA A C 1
ATOM 1439 O O . ALA A 1 185 ? 14.668 13.312 -36.368 1.00 90.12 185 ALA A O 1
ATOM 1440 N N . GLU A 1 186 ? 13.307 12.248 -37.805 1.00 92.69 186 GLU A N 1
ATOM 1441 C CA . GLU A 1 186 ? 12.196 13.204 -37.697 1.00 92.69 186 GLU A CA 1
ATOM 1442 C C . GLU A 1 186 ? 11.656 13.291 -36.266 1.00 92.69 186 GLU A C 1
ATOM 1444 O O . GLU A 1 186 ? 11.494 14.383 -35.721 1.00 92.69 186 GLU A O 1
ATOM 1449 N N . THR A 1 187 ? 11.458 12.140 -35.618 1.00 89.00 187 THR A N 1
ATOM 1450 C CA . THR A 1 187 ? 11.023 12.070 -34.216 1.00 89.00 187 THR A CA 1
ATOM 1451 C C . THR A 1 187 ? 12.044 12.740 -33.299 1.00 89.00 187 THR A C 1
ATOM 1453 O O . THR A 1 187 ? 11.666 13.474 -32.390 1.00 89.00 187 THR A O 1
ATOM 1456 N N . GLY A 1 188 ? 13.341 12.535 -33.548 1.00 86.94 188 GLY A N 1
ATOM 1457 C CA . GLY A 1 188 ? 14.415 13.187 -32.803 1.00 86.94 188 GLY A CA 1
ATOM 1458 C C . GLY A 1 188 ? 14.389 14.712 -32.931 1.00 86.94 188 GLY A C 1
ATOM 1459 O O . GLY A 1 188 ? 14.544 15.407 -31.928 1.00 86.94 188 GLY A O 1
ATOM 1460 N N . LEU A 1 189 ? 14.144 15.238 -34.135 1.00 88.38 189 LEU A N 1
ATOM 1461 C CA . LEU A 1 189 ? 14.010 16.680 -34.375 1.00 88.38 189 LEU A CA 1
ATOM 1462 C C . LEU A 1 189 ? 12.774 17.261 -33.681 1.00 88.38 189 LEU A C 1
ATOM 1464 O O . LEU A 1 189 ? 12.874 18.284 -33.005 1.00 88.38 189 LEU A O 1
ATOM 1468 N N . ALA A 1 190 ? 11.627 16.587 -33.796 1.00 86.69 190 ALA A N 1
ATOM 1469 C CA . ALA A 1 190 ? 10.412 16.988 -33.097 1.00 86.69 190 ALA A CA 1
ATOM 1470 C C . ALA A 1 190 ? 10.639 16.995 -31.578 1.00 86.69 190 ALA A C 1
ATOM 1472 O O . ALA A 1 190 ? 10.347 17.988 -30.916 1.00 86.69 190 ALA A O 1
ATOM 1473 N N . PHE A 1 191 ? 11.250 15.942 -31.030 1.00 84.25 191 PHE A N 1
ATOM 1474 C CA . PHE A 1 191 ? 11.542 15.826 -29.603 1.00 84.25 191 PHE A CA 1
ATOM 1475 C C . PHE A 1 191 ? 12.496 16.917 -29.095 1.00 84.25 191 PHE A C 1
ATOM 1477 O O . PHE A 1 191 ? 12.290 17.435 -28.002 1.00 84.25 191 PHE A O 1
ATOM 1484 N N . GLN A 1 192 ? 13.495 17.331 -29.884 1.00 84.94 192 GLN A N 1
ATOM 1485 C CA . GLN A 1 192 ? 14.384 18.447 -29.522 1.00 84.94 192 GLN A CA 1
ATOM 1486 C C . GLN A 1 192 ? 13.645 19.782 -29.357 1.00 84.94 192 GLN A C 1
ATOM 1488 O O . GLN A 1 192 ? 14.104 20.641 -28.606 1.00 84.94 192 GLN A O 1
ATOM 1493 N N . SER A 1 193 ? 12.512 19.960 -30.041 1.00 83.19 193 SER A N 1
ATOM 1494 C CA . SER A 1 193 ? 11.670 21.153 -29.901 1.00 83.19 193 SER A CA 1
ATOM 1495 C C . SER A 1 193 ? 10.729 21.105 -28.688 1.00 83.19 193 SER A C 1
ATOM 1497 O O . SER A 1 193 ? 10.145 22.128 -28.327 1.00 83.19 193 SER A O 1
ATOM 1499 N N 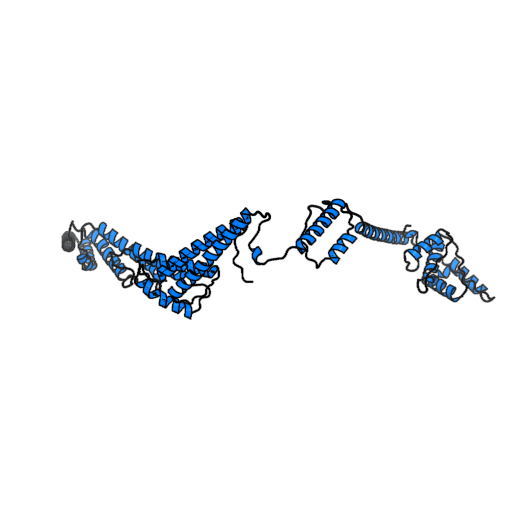. VAL A 1 194 ? 10.584 19.942 -28.039 1.00 81.69 194 VAL A N 1
ATOM 1500 C CA . VAL A 1 194 ? 9.711 19.764 -26.874 1.00 81.69 194 VAL A CA 1
ATOM 1501 C C . VAL A 1 194 ? 10.436 20.205 -25.604 1.00 81.69 194 VAL A C 1
ATOM 1503 O O . VAL A 1 194 ? 11.425 19.612 -25.177 1.00 81.69 194 VAL A O 1
ATOM 1506 N N . GLU A 1 195 ? 9.900 21.228 -24.942 1.00 81.25 195 GLU A N 1
ATOM 1507 C CA . GLU A 1 195 ? 10.356 21.634 -23.615 1.00 81.25 195 GLU A CA 1
ATOM 1508 C C . GLU A 1 195 ? 9.779 20.693 -22.543 1.00 81.25 195 GLU A C 1
ATOM 1510 O O . GLU A 1 195 ? 8.566 20.632 -22.322 1.00 81.25 195 GLU A O 1
ATOM 1515 N N . MET A 1 196 ? 10.652 19.978 -21.831 1.00 74.19 196 MET A N 1
ATOM 1516 C CA . MET A 1 196 ? 10.242 19.126 -20.713 1.00 74.19 196 MET A CA 1
ATOM 1517 C C . MET A 1 196 ? 9.827 19.977 -19.512 1.00 74.19 196 MET A C 1
ATOM 1519 O O . MET A 1 196 ? 10.663 20.473 -18.757 1.00 74.19 196 MET A O 1
ATOM 1523 N N . ARG A 1 197 ? 8.518 20.100 -19.289 1.00 80.56 197 ARG A N 1
ATOM 1524 C CA . ARG A 1 197 ? 7.957 20.801 -18.128 1.00 80.56 197 ARG A CA 1
ATOM 1525 C C . ARG A 1 197 ? 7.563 19.811 -17.039 1.00 80.56 197 ARG A C 1
ATOM 1527 O O . ARG A 1 197 ? 6.687 18.975 -17.240 1.00 80.56 197 ARG A O 1
ATOM 1534 N N . SER A 1 198 ? 8.171 19.930 -15.857 1.00 78.31 198 SER A N 1
ATOM 1535 C CA . SER A 1 198 ? 7.911 19.047 -14.705 1.00 78.31 198 SER A CA 1
ATOM 1536 C C . SER A 1 198 ? 6.431 18.990 -14.310 1.00 78.31 198 SER A C 1
ATOM 1538 O O . SER A 1 198 ? 5.943 17.927 -13.938 1.00 78.31 198 SER A O 1
ATOM 1540 N N . VAL A 1 199 ? 5.702 20.099 -14.465 1.00 75.00 199 VAL A N 1
ATOM 1541 C CA . VAL A 1 199 ? 4.252 20.194 -14.218 1.00 75.00 199 VAL A CA 1
ATOM 1542 C C . VAL A 1 199 ? 3.423 19.255 -15.106 1.00 75.00 199 VAL A C 1
ATOM 1544 O O . VAL A 1 199 ? 2.387 18.762 -14.670 1.00 75.00 199 VAL A O 1
ATOM 1547 N N . LEU A 1 200 ? 3.892 18.935 -16.316 1.00 81.56 200 LEU A N 1
ATOM 1548 C CA . LEU A 1 200 ? 3.188 18.040 -17.240 1.00 81.56 200 LEU A CA 1
ATOM 1549 C C . LEU A 1 200 ? 3.443 16.558 -16.936 1.00 81.56 200 LEU A C 1
ATOM 1551 O O . LEU A 1 200 ? 2.829 15.701 -17.559 1.00 81.56 200 LEU A O 1
ATOM 1555 N N . ARG A 1 201 ? 4.286 16.221 -15.944 1.00 83.56 201 ARG A N 1
ATOM 1556 C CA . ARG A 1 201 ? 4.505 14.822 -15.527 1.00 83.56 201 ARG A CA 1
ATOM 1557 C C . ARG A 1 201 ? 3.228 14.126 -15.082 1.00 83.56 201 ARG A C 1
ATOM 1559 O O . ARG A 1 201 ? 3.197 12.903 -15.105 1.00 83.56 201 ARG A O 1
ATOM 1566 N N . LEU A 1 202 ? 2.209 14.879 -14.674 1.00 85.12 202 LEU A N 1
ATOM 1567 C CA . LEU A 1 202 ? 0.909 14.363 -14.250 1.00 85.12 202 LEU A CA 1
ATOM 1568 C C . LEU A 1 202 ? -0.055 14.115 -15.415 1.00 85.12 202 LEU A C 1
ATOM 1570 O O . LEU A 1 202 ? -1.114 13.547 -15.190 1.00 85.12 202 LEU A O 1
ATOM 1574 N N . ILE A 1 203 ? 0.313 14.503 -16.635 1.00 88.38 203 ILE A N 1
ATOM 1575 C CA . ILE A 1 203 ? -0.508 14.354 -17.834 1.00 88.38 203 ILE A CA 1
ATOM 1576 C C . ILE A 1 203 ? 0.022 13.167 -18.642 1.00 88.38 203 ILE A C 1
ATOM 1578 O O . ILE A 1 203 ? 1.231 13.006 -18.811 1.00 88.38 203 ILE A O 1
ATOM 1582 N N . ASP A 1 204 ? -0.882 12.308 -19.088 1.00 90.25 204 ASP A N 1
ATOM 1583 C CA . ASP A 1 204 ? -0.617 11.145 -19.930 1.00 90.25 204 ASP A CA 1
ATOM 1584 C C . ASP A 1 204 ? -1.713 11.031 -20.988 1.00 90.25 204 ASP A C 1
ATOM 1586 O O . ASP A 1 204 ? -2.642 10.231 -20.892 1.00 90.25 204 ASP A O 1
ATOM 1590 N N . VAL A 1 205 ? -1.661 11.951 -21.949 1.00 88.38 205 VAL A N 1
ATOM 1591 C CA . VAL A 1 205 ? -2.674 12.095 -22.993 1.00 88.38 205 VAL A CA 1
ATOM 1592 C C . VAL A 1 205 ? -1.967 12.322 -24.320 1.00 88.38 205 VAL A C 1
ATOM 1594 O O . VAL A 1 205 ? -1.024 13.108 -24.404 1.00 88.38 205 VAL A O 1
ATOM 1597 N N . THR A 1 206 ? -2.423 11.621 -25.354 1.00 85.88 206 THR A N 1
ATOM 1598 C CA . THR A 1 206 ? -1.840 11.661 -26.702 1.00 85.88 206 THR A CA 1
ATOM 1599 C C . THR A 1 206 ? -2.524 12.666 -27.624 1.00 85.88 206 THR A C 1
ATOM 1601 O O . THR A 1 206 ? -1.939 13.065 -28.627 1.00 85.88 206 THR A O 1
ATOM 1604 N N . GLU A 1 207 ? -3.749 13.082 -27.295 1.00 86.38 207 GLU A N 1
ATOM 1605 C CA . GLU A 1 207 ? -4.561 13.995 -28.101 1.00 86.38 207 GLU A CA 1
ATOM 1606 C C . GLU A 1 207 ? -4.949 15.247 -27.316 1.00 86.38 207 GLU A C 1
ATOM 1608 O O . GLU A 1 207 ? -5.438 15.178 -26.190 1.00 86.38 207 GLU A O 1
ATOM 1613 N N . TRP A 1 208 ? -4.767 16.409 -27.938 1.00 91.38 208 TRP A N 1
ATOM 1614 C CA . TRP A 1 208 ? -5.147 17.691 -27.359 1.00 91.38 208 TRP A CA 1
ATOM 1615 C C . TRP A 1 208 ? -6.408 18.239 -28.033 1.00 91.38 208 TRP A C 1
ATOM 1617 O O . TRP A 1 208 ? -6.490 18.300 -29.260 1.00 91.38 208 TRP A O 1
ATOM 1627 N N . THR A 1 209 ? -7.371 18.691 -27.226 1.00 94.44 209 THR A N 1
ATOM 1628 C CA . THR A 1 209 ? -8.541 19.463 -27.677 1.00 94.44 209 THR A CA 1
ATOM 1629 C C . THR A 1 209 ? -8.818 20.618 -26.713 1.00 94.44 209 THR A C 1
ATOM 1631 O O . THR A 1 209 ? -8.422 20.572 -25.546 1.00 94.44 209 THR A O 1
ATOM 1634 N N . SER A 1 210 ? -9.536 21.650 -27.167 1.00 94.38 210 SER A N 1
ATOM 1635 C CA . SER A 1 210 ? -9.938 22.770 -26.303 1.00 94.38 210 SER A CA 1
ATOM 1636 C C . SER A 1 210 ? -10.824 22.318 -25.136 1.00 94.38 210 SER A C 1
ATOM 1638 O O . SER A 1 210 ? -10.570 22.692 -23.996 1.00 94.38 210 SER A O 1
ATOM 1640 N N . GLY A 1 211 ? -11.801 21.439 -25.388 1.00 94.88 211 GLY A N 1
ATOM 1641 C CA . GLY A 1 211 ? -12.667 20.896 -24.336 1.00 94.88 211 GLY A CA 1
ATOM 1642 C C . GLY A 1 211 ? -11.911 20.037 -23.316 1.00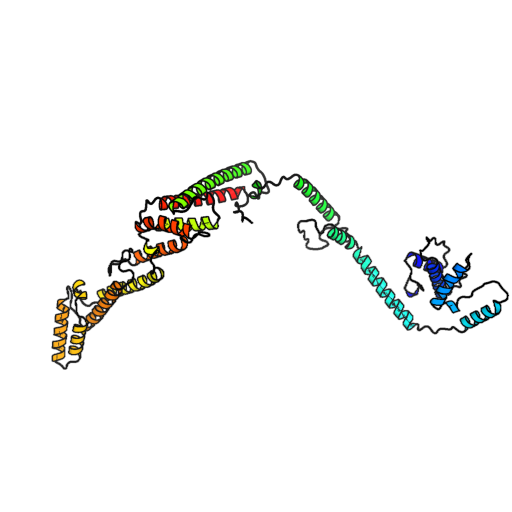 94.88 211 GLY A C 1
ATOM 1643 O O . GLY A 1 211 ? -12.182 20.109 -22.119 1.00 94.88 211 GLY A O 1
ATOM 1644 N N . TRP A 1 212 ? -10.915 19.263 -23.763 1.00 95.31 212 TRP A N 1
ATOM 1645 C CA . TRP A 1 212 ? -10.010 18.548 -22.859 1.00 95.31 212 TRP A CA 1
ATOM 1646 C C . TRP A 1 212 ? -9.235 19.512 -21.954 1.00 95.31 212 TRP A C 1
ATOM 1648 O O . TRP A 1 212 ? -9.149 19.284 -20.746 1.00 95.31 212 TRP A O 1
ATOM 1658 N N . GLN A 1 213 ? -8.708 20.601 -22.522 1.00 94.81 213 GLN A N 1
ATOM 1659 C CA . GLN A 1 213 ? -7.939 21.594 -21.776 1.00 94.81 213 GLN A CA 1
ATOM 1660 C C . GLN A 1 213 ? -8.783 22.237 -20.672 1.00 94.81 213 GLN A C 1
ATOM 1662 O O . GLN A 1 213 ? -8.314 22.353 -19.540 1.00 94.81 213 GLN A O 1
ATOM 1667 N N . ASP A 1 214 ? -10.021 22.625 -20.980 1.00 95.75 214 ASP A N 1
ATOM 1668 C CA . ASP A 1 214 ? -10.919 23.245 -20.004 1.00 95.75 214 ASP A CA 1
ATOM 1669 C C . ASP A 1 214 ? -11.234 22.283 -18.848 1.00 95.75 214 ASP A C 1
ATOM 1671 O O . ASP A 1 214 ? -11.078 22.653 -17.681 1.00 95.75 214 ASP A O 1
ATOM 1675 N N . ASN A 1 215 ? -11.543 21.019 -19.160 1.00 94.62 215 ASN A N 1
ATOM 1676 C CA . ASN A 1 215 ? -11.782 19.974 -18.158 1.00 94.62 215 ASN A CA 1
ATOM 1677 C C . ASN A 1 215 ? -10.555 19.717 -17.272 1.00 94.62 215 ASN A C 1
ATOM 1679 O O . ASN A 1 215 ? -10.680 19.560 -16.055 1.00 94.62 215 ASN A O 1
ATOM 1683 N N . LEU A 1 216 ? -9.355 19.679 -17.862 1.00 94.56 216 LEU A N 1
ATOM 1684 C CA . LEU A 1 216 ? -8.114 19.499 -17.112 1.00 94.56 216 LEU A CA 1
ATOM 1685 C C . LEU A 1 216 ? -7.870 20.674 -16.157 1.00 94.56 216 LEU A C 1
ATOM 1687 O O . LEU A 1 216 ? -7.529 20.463 -14.992 1.00 94.56 216 LEU A O 1
ATOM 1691 N N . LEU A 1 217 ? -8.048 21.910 -16.633 1.00 94.62 217 LEU A N 1
ATOM 1692 C CA . LEU A 1 217 ? -7.845 23.116 -15.830 1.00 94.62 217 LEU A CA 1
ATOM 1693 C C . LEU A 1 217 ? -8.876 23.236 -14.703 1.00 94.62 217 LEU A C 1
ATOM 1695 O O . LEU A 1 217 ? -8.523 23.655 -13.598 1.00 94.62 217 LEU A O 1
ATOM 1699 N N . GLU A 1 218 ? -10.130 22.859 -14.946 1.00 96.25 218 GLU A N 1
ATOM 1700 C CA . GLU A 1 218 ? -11.162 22.789 -13.911 1.00 96.25 218 GLU A CA 1
ATOM 1701 C C . GLU A 1 218 ? -10.838 21.715 -12.864 1.00 96.25 218 GLU A C 1
ATOM 1703 O O . GLU A 1 218 ? -10.843 21.999 -11.662 1.00 96.25 218 GLU A O 1
ATOM 1708 N N . GLY A 1 219 ? -10.465 20.510 -13.305 1.00 94.94 219 GLY A N 1
ATOM 1709 C CA . GLY A 1 219 ? -10.026 19.431 -12.420 1.00 94.94 219 GLY A CA 1
ATOM 1710 C C . GLY A 1 219 ? -8.823 19.836 -11.564 1.00 94.94 219 GLY A C 1
ATOM 1711 O O . GLY A 1 219 ? -8.807 19.586 -10.358 1.00 94.94 219 GLY A O 1
ATOM 1712 N N . ALA A 1 220 ? -7.844 20.531 -12.151 1.00 93.88 220 ALA A N 1
ATOM 1713 C CA . ALA A 1 220 ? -6.658 21.012 -11.445 1.00 93.88 220 ALA A CA 1
ATOM 1714 C C . ALA A 1 220 ? -7.006 22.056 -10.372 1.00 93.88 220 ALA A C 1
ATOM 1716 O O . ALA A 1 220 ? -6.483 21.994 -9.258 1.00 93.88 220 ALA A O 1
ATOM 1717 N N . LYS A 1 221 ? -7.913 22.996 -10.676 1.00 96.38 221 LYS A N 1
ATOM 1718 C CA . LYS A 1 221 ? -8.408 23.989 -9.705 1.00 96.38 221 LYS A CA 1
ATOM 1719 C C . LYS A 1 221 ? -9.140 23.316 -8.545 1.00 96.38 221 LYS A C 1
ATOM 1721 O O . LYS A 1 221 ? -8.876 23.642 -7.389 1.00 96.38 221 LYS A O 1
ATOM 1726 N N . THR A 1 222 ? -10.016 22.360 -8.844 1.00 96.81 222 THR A N 1
ATOM 1727 C CA . THR A 1 222 ? -10.765 21.603 -7.831 1.00 96.81 222 THR A CA 1
ATOM 1728 C C . THR A 1 222 ? -9.825 20.812 -6.922 1.00 96.81 222 THR A C 1
ATOM 1730 O O . THR A 1 222 ? -9.944 20.890 -5.699 1.00 96.81 222 THR A O 1
ATOM 1733 N N . LEU A 1 223 ? -8.837 20.117 -7.497 1.00 95.19 223 LEU A N 1
ATOM 1734 C CA . LEU A 1 223 ? -7.824 19.380 -6.741 1.00 95.19 223 LEU A CA 1
ATOM 1735 C C . LEU A 1 223 ? -6.975 20.301 -5.858 1.00 95.19 223 LEU A C 1
ATOM 1737 O O . LEU A 1 223 ? -6.764 19.988 -4.686 1.00 95.19 223 LEU A O 1
ATOM 1741 N N . LYS A 1 224 ? -6.537 21.451 -6.386 1.00 95.06 224 LYS A N 1
ATOM 1742 C CA . LYS A 1 224 ? -5.801 22.457 -5.612 1.00 95.06 224 LYS A CA 1
ATOM 1743 C C . LYS A 1 224 ? -6.609 22.903 -4.390 1.00 95.06 224 LYS A C 1
ATOM 1745 O O . LYS A 1 224 ? -6.123 22.787 -3.268 1.00 95.06 224 LYS A O 1
ATOM 1750 N N . ASN A 1 225 ? -7.853 23.333 -4.589 1.00 97.38 225 ASN A N 1
ATOM 1751 C CA . ASN A 1 225 ? -8.706 23.797 -3.493 1.00 97.38 225 ASN A CA 1
ATOM 1752 C C . ASN A 1 225 ? -8.936 22.692 -2.447 1.00 97.38 225 ASN A C 1
ATOM 1754 O O . ASN A 1 225 ? -8.829 22.937 -1.247 1.00 97.38 225 ASN A O 1
ATOM 1758 N N . ALA A 1 226 ? -9.200 21.455 -2.884 1.00 96.81 226 ALA A N 1
ATOM 1759 C CA . ALA A 1 226 ? -9.380 20.324 -1.977 1.00 96.81 226 ALA A CA 1
ATOM 1760 C C . ALA A 1 226 ? -8.102 20.007 -1.177 1.00 96.81 226 ALA A C 1
ATOM 1762 O O . ALA A 1 226 ? -8.188 19.653 -0.002 1.00 96.81 226 ALA A O 1
ATOM 1763 N N . SER A 1 227 ? -6.921 20.174 -1.785 1.00 94.69 227 SER A N 1
ATOM 1764 C CA . SER A 1 227 ? -5.630 19.992 -1.108 1.00 94.69 227 SER A CA 1
ATOM 1765 C C . SER A 1 227 ? -5.381 21.040 -0.016 1.00 94.69 227 SER A C 1
ATOM 1767 O O . SER A 1 227 ? -4.959 20.685 1.081 1.00 94.69 227 SER A O 1
ATOM 1769 N N . GLU A 1 228 ? -5.731 22.307 -0.261 1.00 96.25 228 GLU A N 1
ATOM 1770 C CA . GLU A 1 228 ? -5.589 23.402 0.713 1.00 96.25 228 GLU A CA 1
ATOM 1771 C C . GLU A 1 228 ? -6.554 23.228 1.899 1.00 96.25 228 GLU A C 1
ATOM 1773 O O . GLU A 1 228 ? -6.185 23.420 3.064 1.00 96.25 228 GLU A O 1
ATOM 1778 N N . VAL A 1 229 ? -7.789 22.795 1.615 1.00 97.25 229 VAL A N 1
ATOM 1779 C CA . VAL A 1 229 ? -8.784 22.460 2.645 1.00 97.25 229 VAL A CA 1
ATOM 1780 C C . VAL A 1 229 ? -8.324 21.265 3.482 1.00 97.25 229 VAL A C 1
ATOM 1782 O O . VAL A 1 229 ? -8.454 21.302 4.707 1.00 97.25 229 VAL A O 1
ATOM 1785 N N . LEU A 1 230 ? -7.763 20.227 2.852 1.00 96.69 230 LEU A N 1
ATOM 1786 C CA . LEU A 1 230 ? -7.205 19.074 3.557 1.00 96.69 230 LEU A CA 1
ATOM 1787 C C . LEU A 1 230 ? -6.027 19.466 4.452 1.00 96.69 230 LEU A C 1
ATOM 1789 O O . LEU A 1 230 ? -6.028 19.069 5.612 1.00 96.69 230 LEU A O 1
ATOM 1793 N N . ALA A 1 231 ? -5.076 20.265 3.962 1.00 96.25 231 ALA A N 1
ATOM 1794 C CA . ALA A 1 231 ? -3.944 20.750 4.756 1.00 96.25 231 ALA A CA 1
ATOM 1795 C C . ALA A 1 231 ? -4.416 21.532 5.995 1.00 96.25 231 ALA A C 1
ATOM 1797 O O . ALA A 1 231 ? -4.006 21.251 7.120 1.00 96.25 231 ALA A O 1
ATOM 1798 N N . THR A 1 232 ? -5.381 22.437 5.811 1.00 96.94 232 THR A N 1
ATOM 1799 C CA . THR A 1 232 ? -5.968 23.207 6.919 1.00 96.94 232 THR A CA 1
ATOM 1800 C C . THR A 1 232 ? -6.681 22.301 7.931 1.00 96.94 232 THR A C 1
ATOM 1802 O O . THR A 1 232 ? -6.558 22.484 9.143 1.00 96.94 232 THR A O 1
ATOM 1805 N N . ALA A 1 233 ? -7.448 21.314 7.455 1.00 97.12 233 ALA A N 1
ATOM 1806 C CA . ALA A 1 233 ? -8.162 20.378 8.321 1.00 97.12 233 ALA A CA 1
ATOM 1807 C C . ALA A 1 233 ? -7.212 19.414 9.051 1.00 97.12 233 ALA A C 1
ATOM 1809 O O . ALA A 1 233 ? -7.473 19.070 10.204 1.00 97.12 233 ALA A O 1
ATOM 1810 N N . LEU A 1 234 ? -6.117 19.010 8.401 1.00 96.81 234 LEU A N 1
ATOM 1811 C CA . LEU A 1 234 ? -5.040 18.216 8.985 1.00 96.81 234 LEU A CA 1
ATOM 1812 C C . LEU A 1 234 ? -4.411 18.959 10.161 1.00 96.81 234 LEU A C 1
ATOM 1814 O O . LEU A 1 234 ? -4.373 18.414 11.259 1.00 96.81 234 LEU A O 1
ATOM 1818 N N . ASP A 1 235 ? -3.988 20.207 9.964 1.00 96.19 235 ASP A N 1
ATOM 1819 C CA . ASP A 1 235 ? -3.358 20.999 11.023 1.00 96.19 235 ASP A CA 1
ATOM 1820 C C . ASP A 1 235 ? -4.305 21.241 12.199 1.00 96.19 235 ASP A C 1
ATOM 1822 O O . ASP A 1 235 ? -3.925 21.055 13.357 1.00 96.19 235 ASP A O 1
ATOM 1826 N N . ALA A 1 236 ? -5.567 21.581 11.920 1.00 95.81 236 ALA A N 1
ATOM 1827 C CA . ALA A 1 236 ? -6.580 21.732 12.960 1.00 95.81 236 ALA A CA 1
ATOM 1828 C C . ALA A 1 236 ? -6.789 20.427 13.748 1.00 95.81 236 ALA A C 1
ATOM 1830 O O . ALA A 1 236 ? -6.914 20.456 14.975 1.00 95.81 236 ALA A O 1
ATOM 1831 N N . PHE A 1 237 ? -6.800 19.279 13.062 1.00 96.06 237 PHE A N 1
ATOM 1832 C CA . PHE A 1 237 ? -6.919 17.980 13.712 1.00 96.06 237 PHE A CA 1
ATOM 1833 C C . PHE A 1 237 ? -5.681 17.650 14.553 1.00 96.06 237 PHE A C 1
ATOM 1835 O O . PHE A 1 237 ? -5.851 17.305 15.722 1.00 96.06 237 PHE A O 1
ATOM 1842 N N . LEU A 1 238 ? -4.467 17.831 14.023 1.00 95.31 238 LEU A N 1
ATOM 1843 C CA . LEU A 1 238 ? -3.205 17.623 14.745 1.00 95.31 238 LEU A CA 1
ATOM 1844 C C . LEU A 1 238 ? -3.165 18.440 16.040 1.00 95.31 238 LEU A C 1
ATOM 1846 O O . LEU A 1 238 ? -2.947 17.875 17.111 1.00 95.31 238 LEU A O 1
ATOM 1850 N N . VAL A 1 239 ? -3.483 19.734 15.966 1.00 94.75 239 VAL A N 1
ATOM 1851 C CA . VAL A 1 239 ? -3.553 20.612 17.145 1.00 94.75 239 VAL A CA 1
ATOM 1852 C C . VAL A 1 239 ? -4.603 20.119 18.143 1.00 94.75 239 VAL A C 1
ATOM 1854 O O . VAL A 1 239 ? -4.350 20.101 19.347 1.00 94.75 239 VAL A O 1
ATOM 1857 N N . SER A 1 240 ? -5.762 19.654 17.666 1.00 93.50 240 SER A N 1
ATOM 1858 C CA . SER A 1 240 ? -6.834 19.145 18.534 1.00 93.50 240 SER A CA 1
ATOM 1859 C C . SER A 1 240 ? -6.472 17.858 19.289 1.00 93.50 240 SER A C 1
ATOM 1861 O O . SER A 1 240 ? -7.033 17.598 20.354 1.00 93.50 240 SER A O 1
ATOM 1863 N N . ILE A 1 241 ? -5.524 17.073 18.766 1.00 92.94 241 ILE A N 1
ATOM 1864 C CA . ILE A 1 241 ? -4.967 15.885 19.427 1.00 92.94 241 ILE A CA 1
ATOM 1865 C C . ILE A 1 241 ? -3.620 16.173 20.100 1.00 92.94 241 ILE A C 1
ATOM 1867 O O . ILE A 1 241 ? -2.934 15.233 20.471 1.00 92.94 241 ILE A O 1
ATOM 1871 N N . GLY A 1 242 ? -3.231 17.441 20.281 1.00 92.38 242 GLY A N 1
ATOM 1872 C CA . GLY A 1 242 ? -2.019 17.830 21.015 1.00 92.38 242 GLY A CA 1
ATOM 1873 C C . GLY A 1 242 ? -0.711 17.742 20.225 1.00 92.38 242 GLY A C 1
ATOM 1874 O O . GLY A 1 242 ? 0.360 17.867 20.816 1.00 92.38 242 GLY A O 1
ATOM 1875 N N . LEU A 1 243 ? -0.778 17.539 18.909 1.00 93.50 243 LEU A N 1
ATOM 1876 C CA . LEU A 1 243 ? 0.374 17.539 18.009 1.00 93.50 243 LEU A CA 1
ATOM 1877 C C . LEU A 1 243 ? 0.574 18.911 17.351 1.00 93.50 243 LEU A C 1
ATOM 1879 O O . LEU A 1 243 ? -0.315 19.761 17.331 1.00 93.50 243 LEU A O 1
ATOM 1883 N N . ARG A 1 244 ? 1.767 19.136 16.797 1.00 92.94 244 ARG A N 1
ATOM 1884 C CA . ARG A 1 244 ? 2.093 20.374 16.075 1.00 92.94 244 ARG A CA 1
ATOM 1885 C C . ARG A 1 244 ? 1.543 20.334 14.650 1.00 92.94 244 ARG A C 1
ATOM 1887 O O . ARG A 1 244 ? 1.593 19.289 14.005 1.00 92.94 244 ARG A O 1
ATOM 1894 N N . ALA A 1 245 ? 1.075 21.483 14.169 1.00 93.44 245 ALA A N 1
ATOM 1895 C CA . ALA A 1 245 ? 0.754 21.694 12.761 1.00 93.44 245 ALA A CA 1
ATOM 1896 C C . ALA A 1 245 ? 1.999 21.461 11.888 1.00 93.44 245 ALA A C 1
ATOM 1898 O O . ALA A 1 245 ? 3.108 21.845 12.274 1.00 93.44 245 ALA A O 1
ATOM 1899 N N . LYS A 1 246 ? 1.804 20.825 10.733 1.00 87.50 246 LYS A N 1
ATOM 1900 C CA . LYS A 1 246 ? 2.862 20.480 9.772 1.00 87.50 246 LYS A CA 1
ATOM 1901 C C . LYS A 1 246 ? 2.608 21.081 8.387 1.00 87.50 246 LYS A C 1
ATOM 1903 O O . LYS A 1 246 ? 3.564 21.344 7.671 1.00 87.50 246 LYS A O 1
ATOM 1908 N N . GLY A 1 247 ? 1.351 21.316 8.010 1.00 85.75 247 GLY A N 1
ATOM 1909 C CA . GLY A 1 247 ? 0.949 21.750 6.670 1.00 85.75 247 GLY A CA 1
ATOM 1910 C C . GLY A 1 247 ? 0.931 20.624 5.629 1.00 85.75 247 GLY A C 1
ATOM 1911 O O . GLY A 1 247 ? 0.087 20.640 4.734 1.00 85.75 247 GLY A O 1
ATOM 1912 N N . ASP A 1 248 ? 1.796 19.617 5.764 1.00 87.19 248 ASP A N 1
ATOM 1913 C CA . ASP A 1 248 ? 1.844 18.433 4.910 1.00 87.19 248 ASP A CA 1
ATOM 1914 C C . ASP A 1 248 ? 1.999 17.123 5.706 1.00 87.19 248 ASP A C 1
ATOM 1916 O O . ASP A 1 248 ? 2.189 17.100 6.926 1.00 87.19 248 ASP A O 1
ATOM 1920 N N . ALA A 1 249 ? 1.815 16.003 5.005 1.00 88.56 249 ALA A N 1
ATOM 1921 C CA . ALA A 1 249 ? 1.999 14.662 5.541 1.00 88.56 249 ALA A CA 1
ATOM 1922 C C . ALA A 1 249 ? 2.222 13.657 4.407 1.00 88.56 249 ALA A C 1
ATOM 1924 O O . ALA A 1 249 ? 1.671 13.787 3.309 1.00 88.56 249 ALA A O 1
ATOM 1925 N N . SER A 1 250 ? 2.991 12.609 4.696 1.00 90.00 250 SER A N 1
ATOM 1926 C CA . SER A 1 250 ? 3.128 11.467 3.794 1.00 90.00 250 SER A CA 1
ATOM 1927 C C . SER A 1 250 ? 1.801 10.711 3.645 1.00 90.00 250 SER A C 1
ATOM 1929 O O . SER A 1 250 ? 0.929 10.747 4.519 1.00 90.00 250 SER A O 1
ATOM 1931 N N . LYS A 1 251 ? 1.657 9.938 2.560 1.00 89.12 251 LYS A N 1
ATOM 1932 C CA . LYS A 1 251 ? 0.481 9.076 2.344 1.00 89.12 251 LYS A CA 1
ATOM 1933 C C . LYS A 1 251 ? 0.220 8.147 3.540 1.00 89.12 251 LYS A C 1
ATOM 1935 O O . LYS A 1 251 ? -0.926 7.989 3.955 1.00 89.12 251 LYS A O 1
ATOM 1940 N N . ALA A 1 252 ? 1.278 7.551 4.092 1.00 90.56 252 ALA A N 1
ATOM 1941 C CA . ALA A 1 252 ? 1.183 6.634 5.226 1.00 90.56 252 ALA A CA 1
ATOM 1942 C C . ALA A 1 252 ? 0.724 7.345 6.510 1.00 90.56 252 ALA A C 1
ATOM 1944 O O . ALA A 1 252 ? -0.129 6.821 7.229 1.00 90.56 252 ALA A O 1
ATOM 1945 N N . GLU A 1 253 ? 1.238 8.549 6.780 1.00 91.69 253 GLU A N 1
ATOM 1946 C CA . GLU A 1 253 ? 0.793 9.369 7.913 1.00 91.69 253 GLU A CA 1
ATOM 1947 C C . GLU A 1 253 ? -0.673 9.787 7.765 1.00 91.69 253 GLU A C 1
ATOM 1949 O O . GLU A 1 253 ? -1.441 9.632 8.713 1.00 91.69 253 GLU A O 1
ATOM 1954 N N . LEU A 1 254 ? -1.096 10.251 6.581 1.00 92.69 254 LEU A N 1
ATOM 1955 C CA . LEU A 1 254 ? -2.497 10.610 6.329 1.00 92.69 254 LEU A CA 1
ATOM 1956 C C . LEU A 1 254 ? -3.432 9.420 6.539 1.00 92.69 254 LEU A C 1
ATOM 1958 O O . LEU A 1 254 ? -4.496 9.570 7.139 1.00 92.69 254 LEU A O 1
ATOM 1962 N N . GLU A 1 255 ? -3.048 8.229 6.082 1.00 93.88 255 GLU A N 1
ATOM 1963 C CA . GLU A 1 255 ? -3.853 7.026 6.275 1.00 93.88 255 GLU A CA 1
ATOM 1964 C C . GLU A 1 255 ? -3.954 6.636 7.759 1.00 93.88 255 GLU A C 1
ATOM 1966 O O . GLU A 1 255 ? -5.041 6.303 8.240 1.00 93.88 255 GLU A O 1
ATOM 1971 N N . ALA A 1 256 ? -2.853 6.727 8.509 1.00 94.81 256 ALA A N 1
ATOM 1972 C CA . ALA A 1 256 ? -2.848 6.480 9.949 1.00 94.81 256 ALA A CA 1
ATOM 1973 C C . ALA A 1 256 ? -3.721 7.495 10.708 1.00 94.81 256 ALA A C 1
ATOM 1975 O O . ALA A 1 256 ? -4.551 7.107 11.533 1.00 94.81 256 ALA A O 1
ATOM 1976 N N . LEU A 1 257 ? -3.606 8.783 10.375 1.00 95.44 257 LEU A N 1
ATOM 1977 C CA . LEU A 1 257 ? -4.414 9.852 10.963 1.00 95.44 257 LEU A CA 1
ATOM 1978 C C . LEU A 1 257 ? -5.898 9.705 10.622 1.00 95.44 257 LEU A C 1
ATOM 1980 O O . LEU A 1 257 ? -6.737 9.971 11.477 1.00 95.44 257 LEU A O 1
ATOM 1984 N N . ARG A 1 258 ? -6.250 9.232 9.417 1.00 96.44 258 ARG A N 1
ATOM 1985 C CA . ARG A 1 258 ? -7.649 8.938 9.052 1.00 96.44 258 ARG A CA 1
ATOM 1986 C C . ARG A 1 258 ? -8.216 7.813 9.904 1.00 96.44 258 ARG A C 1
ATOM 1988 O O . ARG A 1 258 ? -9.337 7.931 10.391 1.00 96.44 258 ARG A O 1
ATOM 1995 N N . LYS A 1 259 ? -7.447 6.739 10.111 1.00 96.44 259 LYS A N 1
ATOM 1996 C CA . LYS A 1 259 ? -7.855 5.623 10.979 1.00 96.44 259 LYS A CA 1
ATOM 1997 C C . LYS A 1 259 ? -8.054 6.097 12.420 1.00 96.44 259 LYS A C 1
ATOM 1999 O O . LYS A 1 259 ? -9.063 5.748 13.026 1.00 96.44 259 LYS A O 1
ATOM 2004 N N . LEU A 1 260 ? -7.153 6.938 12.933 1.00 95.50 260 LEU A N 1
ATOM 2005 C CA . LEU A 1 260 ? -7.293 7.547 14.257 1.00 95.50 260 LEU A CA 1
ATOM 2006 C C . LEU A 1 260 ? -8.526 8.458 14.338 1.00 95.50 260 LEU A C 1
ATOM 2008 O O . LEU A 1 260 ? -9.324 8.314 15.256 1.00 95.50 260 LEU A O 1
ATOM 2012 N N . ALA A 1 261 ? -8.723 9.358 13.372 1.00 95.62 261 ALA A N 1
ATOM 2013 C CA . ALA A 1 261 ? -9.879 10.250 13.321 1.00 95.62 261 ALA A CA 1
ATOM 2014 C C . ALA A 1 261 ? -11.206 9.473 13.288 1.00 95.62 261 ALA A C 1
ATOM 2016 O O . ALA A 1 261 ? -12.142 9.838 13.998 1.00 95.62 261 ALA A O 1
ATOM 2017 N N . ALA A 1 262 ? -11.275 8.379 12.523 1.00 95.94 262 ALA A N 1
ATOM 2018 C CA . ALA A 1 262 ? -12.442 7.500 12.472 1.00 95.94 262 ALA A CA 1
ATOM 2019 C C . ALA A 1 262 ? -12.669 6.764 13.800 1.00 95.94 262 ALA A C 1
ATOM 2021 O O . ALA A 1 262 ? -13.774 6.789 14.330 1.00 95.94 262 ALA A O 1
ATOM 2022 N N . ALA A 1 263 ? -11.621 6.181 14.393 1.00 94.19 263 ALA A N 1
ATOM 2023 C CA . ALA A 1 263 ? -11.720 5.523 15.697 1.00 94.19 263 ALA A CA 1
ATOM 2024 C C . ALA A 1 263 ? -12.142 6.503 16.806 1.00 94.19 263 ALA A C 1
ATOM 2026 O O . ALA A 1 263 ? -12.904 6.147 17.708 1.00 94.19 263 ALA A O 1
ATOM 2027 N N . LEU A 1 264 ? -11.684 7.757 16.720 1.00 92.38 264 LEU A N 1
ATOM 2028 C CA . LEU A 1 264 ? -12.161 8.829 17.577 1.00 92.38 264 LEU A CA 1
ATOM 2029 C C . LEU A 1 264 ? -13.651 9.054 17.334 1.00 92.38 264 LEU A C 1
ATOM 2031 O O . LEU A 1 264 ? -14.387 8.902 18.295 1.00 92.38 264 LEU A O 1
ATOM 2035 N N . GLN A 1 265 ? -14.124 9.310 16.109 1.00 92.12 265 GLN A N 1
ATOM 2036 C CA . GLN A 1 265 ? -15.562 9.486 15.822 1.00 92.12 265 GLN A CA 1
ATOM 2037 C C . GLN A 1 265 ? -16.436 8.340 16.345 1.00 92.12 265 GLN A C 1
ATOM 2039 O O . GLN A 1 265 ? -17.400 8.602 17.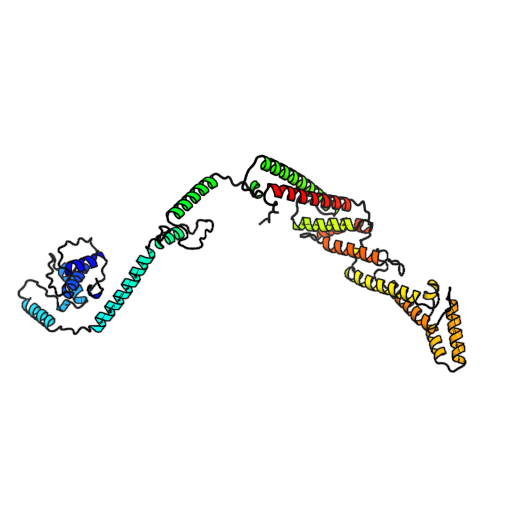062 1.00 92.12 265 GLN A O 1
ATOM 2044 N N . ASP A 1 266 ? -16.059 7.092 16.064 1.00 90.94 266 ASP A N 1
ATOM 2045 C CA . ASP A 1 266 ? -16.811 5.894 16.455 1.00 90.94 266 ASP A CA 1
ATOM 2046 C C . ASP A 1 266 ? -17.014 5.787 17.974 1.00 90.94 266 ASP A C 1
ATOM 2048 O O . ASP A 1 266 ? -18.000 5.217 18.428 1.00 90.94 266 ASP A O 1
ATOM 2052 N N . SER A 1 267 ? -16.099 6.348 18.772 1.00 90.56 267 SER A N 1
ATOM 2053 C CA . SER A 1 267 ? -16.189 6.333 20.238 1.00 90.56 267 SER A CA 1
ATOM 2054 C C . SER A 1 267 ? -17.123 7.398 20.834 1.00 90.56 267 SER A C 1
ATOM 2056 O O . SER A 1 267 ? -17.127 7.596 22.050 1.00 90.56 267 SER A O 1
ATOM 2058 N N . ALA A 1 268 ? -17.864 8.150 20.014 1.00 89.12 268 ALA A N 1
ATOM 2059 C CA . ALA A 1 268 ? -18.734 9.222 20.500 1.00 89.12 268 ALA A CA 1
ATOM 2060 C C . ALA A 1 268 ? -19.871 8.662 21.362 1.00 89.12 268 ALA A C 1
ATOM 2062 O O . ALA A 1 268 ? -20.531 7.697 20.990 1.00 89.12 268 ALA A O 1
ATOM 2063 N N . GLY A 1 269 ? -20.101 9.273 22.525 1.00 87.31 269 GLY A N 1
ATOM 2064 C CA . GLY A 1 269 ? -21.113 8.836 23.489 1.00 87.31 269 GLY A CA 1
ATOM 2065 C C . GLY A 1 269 ? -20.669 7.722 24.443 1.00 87.31 269 GLY A C 1
ATOM 2066 O O . GLY A 1 269 ? -21.452 7.335 25.309 1.00 87.31 269 GLY A O 1
ATOM 2067 N N . TYR A 1 270 ? -19.433 7.224 24.335 1.00 88.62 270 TYR A N 1
ATOM 2068 C CA . TYR A 1 270 ? -18.909 6.159 25.193 1.00 88.62 270 TYR A CA 1
ATOM 2069 C C . TYR A 1 270 ? -17.700 6.628 26.008 1.00 88.62 270 TYR A C 1
ATOM 2071 O O . TYR A 1 270 ? -16.812 7.300 25.483 1.00 88.62 270 TYR A O 1
ATOM 2079 N N . ASP A 1 271 ? -17.638 6.221 27.280 1.00 90.06 271 ASP A N 1
ATOM 2080 C CA . ASP A 1 271 ? -16.394 6.260 28.052 1.00 90.06 271 ASP A CA 1
ATOM 2081 C C . ASP A 1 271 ? -15.501 5.108 27.575 1.00 90.06 271 ASP A C 1
ATOM 2083 O O . ASP A 1 271 ? -15.765 3.932 27.828 1.00 90.06 271 ASP A O 1
ATOM 2087 N N . VAL A 1 272 ? -14.460 5.456 26.825 1.00 91.44 272 VAL A N 1
ATOM 2088 C CA . VAL A 1 272 ? -13.465 4.520 26.281 1.00 91.44 272 VAL A CA 1
ATOM 2089 C C . VAL A 1 272 ? -12.102 4.711 26.948 1.00 91.44 272 VAL A C 1
ATOM 2091 O O . VAL A 1 272 ? -11.078 4.264 26.429 1.00 91.44 272 VAL A O 1
ATOM 2094 N N . SER A 1 273 ? -12.061 5.349 28.123 1.00 90.06 273 SER A N 1
ATOM 2095 C CA . SER A 1 273 ? -10.829 5.566 28.895 1.00 90.06 273 SER A CA 1
ATOM 2096 C C . SER A 1 273 ? -10.120 4.274 29.306 1.00 90.06 273 SER A C 1
ATOM 2098 O O . SER A 1 273 ? -8.908 4.280 29.543 1.00 90.06 273 SER A O 1
ATOM 2100 N N . ILE A 1 274 ? -10.847 3.152 29.274 1.00 91.25 274 ILE A N 1
ATOM 2101 C CA . ILE A 1 274 ? -10.323 1.795 29.433 1.00 91.25 274 ILE A CA 1
ATOM 2102 C C . ILE A 1 274 ? -9.167 1.478 28.472 1.00 91.25 274 ILE A C 1
ATOM 2104 O O . ILE A 1 274 ? -8.343 0.621 28.769 1.00 91.25 274 ILE A O 1
ATOM 2108 N N . VAL A 1 275 ? -9.033 2.197 27.351 1.00 91.06 275 VAL A N 1
ATOM 2109 C CA . VAL A 1 275 ? -7.903 2.058 26.417 1.00 91.06 275 VAL A CA 1
ATOM 2110 C C . VAL A 1 275 ? -6.528 2.185 27.097 1.00 91.06 275 VAL A C 1
ATOM 2112 O O . VAL A 1 275 ? -5.559 1.561 26.649 1.00 91.06 275 VAL A O 1
ATOM 2115 N N . PHE A 1 276 ? -6.445 2.941 28.199 1.00 89.62 276 PHE A N 1
ATOM 2116 C CA . PHE A 1 276 ? -5.225 3.163 28.986 1.00 89.62 276 PHE A CA 1
ATOM 2117 C C . PHE A 1 276 ? -5.058 2.199 30.166 1.00 89.62 276 PHE A C 1
ATOM 2119 O O . PHE A 1 276 ? -4.110 2.336 30.939 1.00 89.62 276 PHE A O 1
ATOM 2126 N N . ASP A 1 277 ? -5.953 1.224 30.316 1.00 91.38 277 ASP A N 1
ATOM 2127 C CA . ASP A 1 277 ? -5.882 0.247 31.391 1.00 91.38 277 ASP A CA 1
ATOM 2128 C C . ASP A 1 277 ? -4.622 -0.629 31.266 1.00 91.38 277 ASP A C 1
ATOM 2130 O O . ASP A 1 277 ? -4.213 -1.035 30.167 1.00 91.38 277 ASP A O 1
ATOM 2134 N N . ARG A 1 278 ? -3.981 -0.903 32.409 1.00 91.38 278 ARG A N 1
ATOM 2135 C CA . ARG A 1 278 ? -2.743 -1.699 32.469 1.00 91.38 278 ARG A CA 1
ATOM 2136 C C . ARG A 1 278 ? -2.995 -3.155 32.088 1.00 91.38 278 ARG A C 1
ATOM 2138 O O . ARG A 1 278 ? -2.149 -3.754 31.430 1.00 91.38 278 ARG A O 1
ATOM 2145 N N . ASP A 1 279 ? -4.177 -3.668 32.412 1.00 92.62 279 ASP A N 1
ATOM 2146 C CA . ASP A 1 279 ? -4.579 -5.054 32.191 1.00 92.62 279 ASP A CA 1
ATOM 2147 C C . ASP A 1 279 ? -5.454 -5.198 30.938 1.00 92.62 279 ASP A C 1
ATOM 2149 O O . ASP A 1 279 ? -6.138 -6.206 30.775 1.00 92.62 279 ASP A O 1
ATOM 2153 N N . PHE A 1 280 ? -5.423 -4.217 30.018 1.00 93.75 280 PHE A N 1
ATOM 2154 C CA . PHE A 1 280 ? -6.283 -4.180 28.825 1.00 93.75 280 PHE A CA 1
ATOM 2155 C C . PHE A 1 280 ? -6.292 -5.500 28.038 1.00 93.75 280 PHE A C 1
ATOM 2157 O O . PHE A 1 280 ? -7.342 -5.964 27.601 1.00 93.75 280 PHE A O 1
ATOM 2164 N N . ALA A 1 281 ? -5.124 -6.139 27.908 1.00 92.94 281 ALA A N 1
ATOM 2165 C CA . ALA A 1 281 ? -4.967 -7.409 27.199 1.00 92.94 281 ALA A CA 1
ATOM 2166 C C . ALA A 1 281 ? -5.782 -8.564 27.815 1.00 92.94 281 ALA A C 1
ATOM 2168 O O . ALA A 1 281 ? -6.147 -9.498 27.108 1.00 92.94 281 ALA A O 1
ATOM 2169 N N . GLN A 1 282 ? -6.082 -8.502 29.114 1.00 95.38 282 GLN A N 1
ATOM 2170 C CA . GLN A 1 282 ? -6.833 -9.529 29.838 1.00 95.38 282 GLN A CA 1
ATOM 2171 C C . GLN A 1 282 ? -8.348 -9.263 29.831 1.00 95.38 282 GLN A C 1
ATOM 2173 O O . GLN A 1 282 ? -9.131 -10.177 30.087 1.00 95.38 282 GLN A O 1
ATOM 2178 N N . LEU A 1 283 ? -8.786 -8.039 29.503 1.00 94.69 283 LEU A N 1
ATOM 2179 C CA . LEU A 1 283 ? -10.188 -7.622 29.645 1.00 94.69 283 LEU A CA 1
ATOM 2180 C C . LEU A 1 283 ? -11.150 -8.399 28.743 1.00 94.69 283 LEU A C 1
ATOM 2182 O O . LEU A 1 283 ? -12.257 -8.707 29.175 1.00 94.69 283 LEU A O 1
ATOM 2186 N N . ARG A 1 284 ? -10.742 -8.758 27.517 1.00 95.31 284 ARG A N 1
ATOM 2187 C CA . ARG A 1 284 ? -11.584 -9.583 26.630 1.00 95.31 284 ARG A CA 1
ATOM 2188 C C . ARG A 1 284 ? -11.809 -10.984 27.196 1.00 95.31 284 ARG A C 1
ATOM 2190 O O . ARG A 1 284 ? -12.932 -11.477 27.162 1.00 95.31 284 ARG A O 1
ATOM 2197 N N . GLY A 1 285 ? -10.764 -11.597 27.753 1.00 96.12 285 GLY A N 1
ATOM 2198 C CA . GLY A 1 285 ? -10.883 -12.886 28.437 1.00 96.12 285 GLY A CA 1
ATOM 2199 C C . GLY A 1 285 ? -11.800 -12.786 29.655 1.00 96.12 285 GLY A C 1
ATOM 2200 O O . GLY A 1 285 ? -12.719 -13.583 29.808 1.00 96.12 285 GLY A O 1
ATOM 2201 N N . ALA A 1 286 ? -11.623 -11.740 30.463 1.00 95.62 286 ALA A N 1
ATOM 2202 C CA . ALA A 1 286 ? -12.474 -11.486 31.619 1.00 95.62 286 ALA A CA 1
ATOM 2203 C C . ALA A 1 286 ? -13.945 -11.238 31.253 1.00 95.62 286 ALA A C 1
ATOM 2205 O O . ALA A 1 286 ? -14.828 -11.698 31.976 1.00 95.62 286 ALA A O 1
ATOM 2206 N N . LEU A 1 287 ? -14.222 -10.559 30.134 1.00 96.94 287 LEU A N 1
ATOM 2207 C CA . LEU A 1 287 ? -15.581 -10.381 29.623 1.00 96.94 287 LEU A CA 1
ATOM 2208 C C . LEU A 1 287 ? -16.210 -11.715 29.212 1.00 96.94 287 LEU A C 1
ATOM 2210 O O . LEU A 1 287 ? -17.378 -11.943 29.513 1.00 96.94 287 LEU A O 1
ATOM 2214 N N . ALA A 1 288 ? -15.449 -12.604 28.567 1.00 96.88 288 ALA A N 1
ATOM 2215 C CA . ALA A 1 288 ? -15.934 -13.937 28.219 1.00 96.88 288 ALA A CA 1
ATOM 2216 C C . ALA A 1 288 ? -16.323 -14.727 29.479 1.00 96.88 288 ALA A C 1
ATOM 2218 O O . ALA A 1 288 ? -17.444 -15.229 29.560 1.00 96.88 288 ALA A O 1
ATOM 2219 N N . THR A 1 289 ? -15.455 -14.737 30.498 1.00 96.62 289 THR A N 1
ATOM 2220 C CA . THR A 1 289 ? -15.741 -15.364 31.800 1.00 96.62 289 THR A CA 1
ATOM 2221 C C . THR A 1 289 ? -16.953 -14.736 32.493 1.00 96.62 289 THR A C 1
ATOM 2223 O O . THR A 1 289 ? -17.777 -15.447 33.063 1.00 96.62 289 THR A O 1
ATOM 2226 N N . LEU A 1 290 ? -17.098 -13.407 32.433 1.00 96.38 290 LEU A N 1
ATOM 2227 C CA . LEU A 1 290 ? -18.254 -12.700 32.991 1.00 96.38 290 LEU A CA 1
ATOM 2228 C C . LEU A 1 290 ? -19.551 -13.103 32.281 1.00 96.38 290 LEU A C 1
ATOM 2230 O O . LEU A 1 290 ? -20.552 -13.390 32.933 1.00 96.38 290 LEU A O 1
ATOM 2234 N N . ASN A 1 291 ? -19.529 -13.133 30.949 1.00 96.75 291 ASN A N 1
ATOM 2235 C CA . ASN A 1 291 ? -20.681 -13.479 30.128 1.00 96.75 291 ASN A CA 1
ATOM 2236 C C . ASN A 1 291 ? -21.138 -14.922 30.361 1.00 96.75 291 ASN A C 1
ATOM 2238 O O . ASN A 1 291 ? -22.335 -15.165 30.506 1.00 96.75 291 ASN A O 1
ATOM 2242 N N . GLU A 1 292 ? -20.192 -15.855 30.460 1.00 97.00 292 GLU A N 1
ATOM 2243 C CA . GLU A 1 292 ? -20.466 -17.247 30.819 1.00 97.00 292 GLU A CA 1
ATOM 2244 C C . GLU A 1 292 ? -21.077 -17.348 32.223 1.00 97.00 292 GLU A C 1
ATOM 2246 O O . GLU A 1 292 ? -22.147 -17.930 32.383 1.00 97.00 292 GLU A O 1
ATOM 2251 N N . ALA A 1 293 ? -20.478 -16.702 33.229 1.00 95.69 293 ALA A N 1
ATOM 2252 C CA . ALA A 1 293 ? -20.977 -16.755 34.601 1.00 95.69 293 ALA A CA 1
ATOM 2253 C C . ALA A 1 293 ? -22.383 -16.143 34.757 1.00 95.69 293 ALA A C 1
ATOM 2255 O O . ALA A 1 293 ? -23.230 -16.720 35.443 1.00 95.69 293 ALA A O 1
ATOM 2256 N N . ILE A 1 294 ? -22.664 -15.011 34.099 1.00 95.38 294 ILE A N 1
ATOM 2257 C CA . ILE A 1 294 ? -24.004 -14.399 34.074 1.00 95.38 294 ILE A CA 1
ATOM 2258 C C . ILE A 1 294 ? -25.000 -15.315 33.349 1.00 95.38 294 ILE A C 1
ATOM 2260 O O . ILE A 1 294 ? -26.130 -15.487 33.816 1.00 95.38 294 ILE A O 1
ATOM 2264 N N . GLY A 1 295 ? -24.598 -15.910 32.223 1.00 95.44 295 GLY A N 1
ATOM 2265 C CA . GLY A 1 295 ? -25.416 -16.855 31.463 1.00 95.44 295 GLY A CA 1
ATOM 2266 C C . GLY A 1 295 ? -25.797 -18.084 32.289 1.00 95.44 295 GLY A C 1
ATOM 2267 O O . GLY A 1 295 ? -26.984 -18.396 32.415 1.00 95.44 295 GLY A O 1
ATOM 2268 N N . ASP A 1 296 ? -24.811 -18.718 32.920 1.00 95.00 296 ASP A N 1
ATOM 2269 C CA . ASP A 1 296 ? -24.986 -19.879 33.794 1.00 95.00 296 ASP A CA 1
ATOM 2270 C C . ASP A 1 296 ? -25.849 -19.560 35.015 1.00 95.00 296 ASP A C 1
ATOM 2272 O O . ASP A 1 296 ? -26.729 -20.347 35.372 1.00 95.00 296 ASP A O 1
ATOM 2276 N N . TYR A 1 297 ? -25.652 -18.393 35.637 1.00 94.44 297 TYR A N 1
ATOM 2277 C CA . TYR A 1 297 ? -26.488 -17.938 36.748 1.00 94.44 297 TYR A CA 1
ATOM 2278 C C . TYR A 1 297 ? -27.951 -17.795 36.313 1.00 94.44 297 TYR A C 1
ATOM 2280 O O . TYR A 1 297 ? -28.857 -18.313 36.968 1.00 94.44 297 TYR A O 1
ATOM 2288 N N . ARG A 1 298 ? -28.199 -17.122 35.179 1.00 93.69 298 ARG A N 1
ATOM 2289 C CA . ARG A 1 298 ? -29.553 -16.912 34.637 1.00 93.69 298 ARG A CA 1
ATOM 2290 C C . ARG A 1 298 ? -30.215 -18.224 34.223 1.00 93.69 298 ARG A C 1
ATOM 2292 O O . ARG A 1 298 ? -31.426 -18.350 34.389 1.00 93.69 298 ARG A O 1
ATOM 2299 N N . LYS A 1 299 ? -29.447 -19.182 33.699 1.00 94.88 299 LYS A N 1
ATOM 2300 C CA . LYS A 1 299 ? -29.930 -20.527 33.370 1.00 94.88 299 LYS A CA 1
ATOM 2301 C C . LYS A 1 299 ? -30.309 -21.295 34.635 1.00 94.88 299 LYS A C 1
ATOM 2303 O O . LYS A 1 299 ? -31.458 -21.694 34.765 1.00 94.88 299 LYS A O 1
ATOM 2308 N N . SER A 1 300 ? -29.396 -21.380 35.602 1.00 93.94 300 SER A N 1
ATOM 2309 C CA . SER A 1 300 ? -29.633 -22.059 36.885 1.00 93.94 300 SER A CA 1
ATOM 2310 C C . SER A 1 300 ? -30.858 -21.494 37.599 1.00 93.94 300 SER A C 1
ATOM 2312 O O . SER A 1 300 ? -31.696 -22.245 38.077 1.00 93.94 300 SER A O 1
ATOM 2314 N N . ARG A 1 301 ? -31.026 -20.166 37.583 1.00 92.81 301 ARG A N 1
ATOM 2315 C CA . ARG A 1 301 ? -32.201 -19.495 38.147 1.00 92.81 301 ARG A CA 1
ATOM 2316 C C . ARG A 1 301 ? -33.517 -19.913 37.485 1.00 92.81 301 ARG A C 1
ATOM 2318 O O . ARG A 1 301 ? -34.530 -19.986 38.172 1.00 92.81 301 ARG A O 1
ATOM 2325 N N . LYS A 1 302 ? -33.524 -20.112 36.164 1.00 93.25 302 LYS A N 1
ATOM 2326 C CA . LYS A 1 302 ? -34.712 -20.561 35.419 1.00 93.25 302 LYS A CA 1
ATOM 2327 C C . LYS A 1 302 ? -35.019 -22.037 35.658 1.00 93.25 302 LYS A C 1
ATOM 2329 O O . LYS A 1 302 ? -36.186 -22.403 35.619 1.00 93.25 302 LYS A O 1
ATOM 2334 N N . ASP A 1 303 ? -33.986 -22.838 35.900 1.00 94.44 303 ASP A N 1
ATOM 2335 C CA . ASP A 1 303 ? -34.090 -24.286 36.080 1.00 94.44 303 ASP A CA 1
ATOM 2336 C C . ASP A 1 303 ? -34.465 -24.690 37.523 1.00 94.44 303 ASP A C 1
ATOM 2338 O O . ASP A 1 303 ? -34.716 -25.869 37.767 1.00 94.44 303 ASP A O 1
ATOM 2342 N N . LEU A 1 304 ? -34.513 -23.748 38.476 1.00 93.88 304 LEU A N 1
ATOM 2343 C CA . LEU A 1 304 ? -34.976 -23.991 39.850 1.00 93.88 304 LEU A CA 1
ATOM 2344 C C . LEU A 1 304 ? -36.458 -24.396 39.889 1.00 93.88 304 LEU A C 1
ATOM 2346 O O . LEU A 1 304 ? -37.290 -23.842 39.171 1.00 93.88 304 LEU A O 1
ATOM 2350 N N . SER A 1 305 ? -36.804 -25.302 40.806 1.00 93.00 305 SER A N 1
ATOM 2351 C CA . SER A 1 305 ? -38.174 -25.821 40.994 1.00 93.00 305 SER A CA 1
ATOM 2352 C C . SER A 1 305 ? -39.124 -24.799 41.629 1.00 93.00 305 SER A C 1
ATOM 2354 O O . SER A 1 305 ? -40.347 -24.936 41.559 1.00 93.00 305 SER A O 1
ATOM 2356 N N . ALA A 1 306 ? -38.562 -23.766 42.260 1.00 92.44 306 ALA A N 1
ATOM 2357 C CA . ALA A 1 306 ? -39.279 -22.690 42.922 1.00 92.44 306 ALA A CA 1
ATOM 2358 C C . ALA A 1 306 ? -38.549 -21.350 42.763 1.00 92.44 306 ALA A C 1
ATOM 2360 O O . ALA A 1 306 ? -37.354 -21.288 42.474 1.00 92.44 306 ALA A O 1
ATOM 2361 N N . ARG A 1 307 ? -39.265 -20.246 42.985 1.00 91.38 307 ARG A N 1
ATOM 2362 C CA . ARG A 1 307 ? -38.710 -18.894 42.925 1.00 91.38 307 ARG A CA 1
ATOM 2363 C C . ARG A 1 307 ? -38.162 -18.485 44.283 1.00 91.38 307 ARG A C 1
ATOM 2365 O O . ARG A 1 307 ? -38.921 -18.242 45.221 1.00 91.38 307 ARG A O 1
ATOM 2372 N N . TYR A 1 308 ? -36.850 -18.334 44.370 1.00 90.56 308 TYR A N 1
ATOM 2373 C CA . TYR A 1 308 ? -36.166 -17.847 45.564 1.00 90.56 308 TYR A CA 1
ATOM 2374 C C . TYR A 1 308 ? -35.952 -16.334 45.482 1.00 90.56 308 TYR A C 1
ATOM 2376 O O . TYR A 1 308 ? -35.717 -15.788 44.400 1.00 90.56 308 TYR A O 1
ATOM 2384 N N . ASP A 1 309 ? -36.014 -15.657 46.627 1.00 84.00 309 ASP A N 1
ATOM 2385 C CA . ASP A 1 309 ? -35.582 -14.261 46.738 1.00 84.00 309 ASP A CA 1
ATOM 2386 C C . ASP A 1 309 ? -34.059 -14.175 46.508 1.00 84.00 309 ASP A C 1
ATOM 2388 O O . ASP A 1 309 ? -33.284 -14.852 47.182 1.00 84.00 309 ASP A O 1
ATOM 2392 N N . GLU A 1 310 ? -33.604 -13.343 45.568 1.00 79.81 310 GLU A N 1
ATOM 2393 C CA . GLU A 1 310 ? -32.177 -13.177 45.243 1.00 79.81 310 GLU A CA 1
ATOM 2394 C C . GLU A 1 310 ? -31.321 -12.728 46.434 1.00 79.81 310 GLU A C 1
ATOM 2396 O O . GLU A 1 310 ? -30.180 -13.177 46.593 1.00 79.81 310 GLU A O 1
ATOM 2401 N N . ALA A 1 311 ? -31.857 -11.845 47.279 1.00 81.94 311 ALA A N 1
ATOM 2402 C CA . ALA A 1 311 ? -31.168 -11.378 48.475 1.00 81.94 311 ALA A CA 1
ATOM 2403 C C . ALA A 1 311 ? -31.071 -12.498 49.517 1.00 81.94 311 ALA A C 1
ATOM 2405 O O . ALA A 1 311 ? -30.098 -12.567 50.275 1.00 81.94 311 ALA A O 1
ATOM 2406 N N . ALA A 1 312 ? -32.059 -13.395 49.529 1.00 82.81 312 ALA A N 1
ATOM 2407 C CA . ALA A 1 312 ? -32.042 -14.585 50.357 1.00 82.81 312 ALA A CA 1
ATOM 2408 C C . ALA A 1 312 ? -31.036 -15.617 49.838 1.00 82.81 312 ALA A C 1
ATOM 2410 O O . ALA A 1 312 ? -30.239 -16.093 50.640 1.00 82.81 312 ALA A O 1
ATOM 2411 N N . VAL A 1 313 ? -30.988 -15.896 48.527 1.00 84.50 313 VAL A N 1
ATOM 2412 C CA . VAL A 1 313 ? -30.050 -16.861 47.908 1.00 84.50 313 VAL A CA 1
ATOM 2413 C C . VAL A 1 313 ? -28.599 -16.585 48.307 1.00 84.50 313 VAL A C 1
ATOM 2415 O O . VAL A 1 313 ? -27.854 -17.516 48.595 1.00 84.50 313 VAL A O 1
ATOM 2418 N N . ALA A 1 314 ? -28.203 -15.315 48.410 1.00 84.19 314 ALA A N 1
ATOM 2419 C CA . ALA A 1 314 ? -26.863 -14.923 48.857 1.00 84.19 314 ALA A CA 1
ATOM 2420 C C . ALA A 1 314 ? -26.541 -15.313 50.314 1.00 84.19 314 ALA A C 1
ATOM 2422 O O . ALA A 1 314 ? -25.379 -15.458 50.676 1.00 84.19 314 ALA A O 1
ATOM 2423 N N . ARG A 1 315 ? -27.565 -15.434 51.165 1.00 85.94 315 ARG A N 1
ATOM 2424 C CA . ARG A 1 315 ? -27.447 -15.692 52.610 1.00 85.94 315 ARG A CA 1
ATOM 2425 C C . ARG A 1 315 ? -27.696 -17.150 52.980 1.00 85.94 315 ARG A C 1
ATOM 2427 O O . ARG A 1 315 ? -27.390 -17.542 54.106 1.00 85.94 315 ARG A O 1
ATOM 2434 N N . ILE A 1 316 ? -28.281 -17.938 52.074 1.00 88.62 316 ILE A N 1
ATOM 2435 C CA . ILE A 1 316 ? -28.511 -19.365 52.296 1.00 88.62 316 ILE A CA 1
ATOM 2436 C C . ILE A 1 316 ? -27.152 -20.037 52.496 1.00 88.62 316 ILE A C 1
ATOM 2438 O O . ILE A 1 316 ? -26.277 -19.975 51.634 1.00 88.62 316 ILE A O 1
ATOM 2442 N N . ARG A 1 317 ? -26.977 -20.724 53.625 1.00 90.44 317 ARG A N 1
ATOM 2443 C CA . ARG A 1 317 ? -25.813 -21.586 53.849 1.00 90.44 317 ARG A CA 1
ATOM 2444 C C . ARG A 1 317 ? -26.032 -22.909 53.125 1.00 90.44 317 ARG A C 1
ATOM 2446 O O . ARG A 1 317 ? -26.410 -23.897 53.745 1.00 90.44 317 ARG A O 1
ATOM 2453 N N . VAL A 1 318 ? -25.883 -22.894 51.800 1.00 90.31 318 VAL A N 1
ATOM 2454 C CA . VAL A 1 318 ? -26.208 -24.044 50.939 1.00 90.31 318 VAL A CA 1
ATOM 2455 C C . VAL A 1 318 ? -25.423 -25.282 51.370 1.00 90.31 318 VAL A C 1
ATOM 2457 O O . VAL A 1 318 ? -26.022 -26.342 51.477 1.00 90.31 318 VAL A O 1
ATOM 2460 N N . GLU A 1 319 ? -24.147 -25.130 51.741 1.00 88.06 319 GLU A N 1
ATOM 2461 C CA . GLU A 1 319 ? -23.302 -26.224 52.253 1.00 88.06 319 GLU A CA 1
ATOM 2462 C C . GLU A 1 319 ? -23.899 -26.898 53.498 1.00 88.06 319 GLU A C 1
ATOM 2464 O O . GLU A 1 319 ? -24.001 -28.123 53.552 1.00 88.06 319 GLU A O 1
ATOM 2469 N N . ASP A 1 320 ? -24.355 -26.112 54.481 1.00 90.69 320 ASP A N 1
ATOM 2470 C CA . ASP A 1 320 ? -24.952 -26.641 55.715 1.00 90.69 320 ASP A CA 1
ATOM 2471 C C . ASP A 1 320 ? -26.245 -27.418 55.413 1.00 90.69 320 ASP A C 1
ATOM 2473 O O . ASP A 1 320 ? -26.521 -28.462 56.010 1.00 90.69 320 ASP A O 1
ATOM 2477 N N . ILE A 1 321 ? -27.061 -26.904 54.488 1.00 90.88 321 ILE A N 1
ATOM 2478 C CA . ILE A 1 321 ? -28.343 -27.513 54.108 1.00 90.88 321 ILE A CA 1
ATOM 2479 C C . ILE A 1 321 ? -28.114 -28.770 53.264 1.00 90.88 321 ILE A C 1
ATOM 2481 O O . ILE A 1 321 ? -28.813 -29.767 53.445 1.00 90.88 321 ILE A O 1
ATOM 2485 N N . GLU A 1 322 ? -27.116 -28.753 52.385 1.00 90.38 322 GLU A N 1
ATOM 2486 C CA . GLU A 1 322 ? -26.701 -29.898 51.582 1.00 90.38 322 GLU A CA 1
ATOM 2487 C C . GLU A 1 322 ? -26.167 -31.033 52.459 1.00 90.38 322 GLU A C 1
ATOM 2489 O O . GLU A 1 322 ? -26.600 -32.176 52.304 1.00 90.38 322 GLU A O 1
ATOM 2494 N N . GLN A 1 323 ? -25.334 -30.732 53.459 1.00 90.19 323 GLN A N 1
ATOM 2495 C CA . GLN A 1 323 ? -24.896 -31.725 54.444 1.00 90.19 323 GLN A CA 1
ATOM 2496 C C . GLN A 1 323 ? -26.084 -32.327 55.206 1.00 90.19 323 GLN A C 1
ATOM 2498 O O . GLN A 1 323 ? -26.172 -33.549 55.352 1.00 90.19 323 GLN A O 1
ATOM 2503 N N . GLN A 1 324 ? -27.038 -31.499 55.648 1.00 91.25 324 GLN A N 1
ATOM 2504 C CA . GLN A 1 324 ? -28.260 -31.982 56.303 1.00 91.25 324 GLN A CA 1
ATOM 2505 C C . GLN A 1 324 ? -29.113 -32.851 55.368 1.00 91.25 324 GLN A C 1
ATOM 2507 O O . GLN A 1 324 ? -29.676 -33.856 55.811 1.00 91.25 324 GLN A O 1
ATOM 2512 N N . TRP A 1 325 ? -29.198 -32.505 54.081 1.00 91.69 325 TRP A N 1
ATOM 2513 C CA . TRP A 1 325 ? -29.900 -33.298 53.072 1.00 91.69 325 TRP A CA 1
ATOM 2514 C C . TRP A 1 325 ? -29.237 -34.660 52.853 1.00 91.69 325 TRP A C 1
ATOM 2516 O O . TRP A 1 325 ? -29.925 -35.680 52.872 1.00 91.69 325 TRP A O 1
ATOM 2526 N N . GLN A 1 326 ? -27.911 -34.702 52.711 1.00 90.88 326 GLN A N 1
ATOM 2527 C CA . GLN A 1 326 ? -27.142 -35.939 52.533 1.00 90.88 326 GLN A CA 1
ATOM 2528 C C . GLN A 1 326 ? -27.222 -36.856 53.766 1.00 90.88 326 GLN A C 1
ATOM 2530 O O . GLN A 1 326 ? -27.416 -38.070 53.639 1.00 90.88 326 GLN A O 1
ATOM 2535 N N . GLN A 1 327 ? -27.160 -36.287 54.974 1.00 90.56 327 GLN A N 1
ATOM 2536 C CA . GLN A 1 327 ? -27.374 -37.029 56.223 1.00 90.56 327 GLN A CA 1
ATOM 2537 C C . GLN A 1 327 ? -28.801 -37.588 56.304 1.00 90.56 327 GLN A C 1
ATOM 2539 O O . GLN A 1 327 ? -29.003 -38.756 56.632 1.00 90.56 327 GLN A O 1
ATOM 2544 N N . ALA A 1 328 ? -29.809 -36.790 55.941 1.00 90.38 328 ALA A N 1
ATOM 2545 C CA . ALA A 1 328 ? -31.190 -37.259 55.889 1.00 90.38 328 ALA A CA 1
ATOM 2546 C C . ALA A 1 328 ? -31.402 -38.334 54.809 1.00 90.38 328 ALA A C 1
ATOM 2548 O O . ALA A 1 328 ? -32.188 -39.261 55.004 1.00 90.38 328 ALA A O 1
ATOM 2549 N N . ALA A 1 329 ? -30.710 -38.246 53.673 1.00 88.44 329 ALA A N 1
ATOM 2550 C CA . ALA A 1 329 ? -30.799 -39.219 52.589 1.00 88.44 329 ALA A CA 1
ATOM 2551 C C . ALA A 1 329 ? -30.154 -40.572 52.924 1.00 88.44 329 ALA A C 1
ATOM 2553 O O . ALA A 1 329 ? -30.633 -41.586 52.426 1.00 88.44 329 ALA A O 1
ATOM 2554 N N . SER A 1 330 ? -29.127 -40.591 53.778 1.00 89.62 330 SER A N 1
ATOM 2555 C CA . SER A 1 330 ? -28.412 -41.808 54.199 1.00 89.62 330 SER A CA 1
ATOM 2556 C C . SER A 1 330 ? -28.967 -42.469 55.473 1.00 89.62 330 SER A C 1
ATOM 2558 O O . SER A 1 330 ? -28.592 -43.596 55.791 1.00 89.62 330 SER A O 1
ATOM 2560 N N . ALA A 1 331 ? -29.880 -41.812 56.197 1.00 88.75 331 ALA A N 1
ATOM 2561 C CA . ALA A 1 331 ? -30.510 -42.364 57.399 1.00 88.75 331 ALA A CA 1
ATOM 2562 C C . ALA A 1 331 ? -31.488 -43.526 57.104 1.00 88.75 331 ALA A C 1
ATOM 2564 O O . ALA A 1 331 ? -32.099 -43.602 56.040 1.00 88.75 331 ALA A O 1
ATOM 2565 N N . PHE A 1 332 ? -31.707 -44.409 58.085 1.00 86.12 332 PHE A N 1
ATOM 2566 C CA . PHE A 1 332 ? -32.689 -45.498 57.984 1.00 86.12 332 PHE A CA 1
ATOM 2567 C C . PHE A 1 332 ? -34.141 -44.982 58.080 1.00 86.12 332 PHE A C 1
ATOM 2569 O O . PHE A 1 332 ? -34.422 -43.943 58.690 1.00 86.12 332 PHE A O 1
ATOM 2576 N N . TRP A 1 333 ? -35.090 -45.704 57.482 1.00 81.38 333 TRP A N 1
ATOM 2577 C CA . TRP A 1 333 ? -36.518 -45.373 57.556 1.00 81.38 333 TRP A CA 1
ATOM 2578 C C . TRP A 1 333 ? -37.071 -45.649 58.971 1.00 81.38 333 TRP A C 1
ATOM 2580 O O . TRP A 1 333 ? -36.800 -46.723 59.500 1.00 81.38 333 TRP A O 1
ATOM 2590 N N . PRO A 1 334 ? -37.838 -44.738 59.617 1.00 83.06 334 PRO A N 1
ATOM 2591 C CA . PRO A 1 334 ? -38.510 -43.540 59.085 1.00 83.06 334 PRO A CA 1
ATOM 2592 C C . PRO A 1 334 ? -37.748 -42.205 59.249 1.00 83.06 334 PRO A C 1
ATOM 2594 O O . PRO A 1 334 ? -38.211 -41.176 58.747 1.00 83.06 334 PRO A O 1
ATOM 2597 N N . ASN A 1 335 ? -36.580 -42.194 59.902 1.00 86.12 335 ASN A N 1
ATOM 2598 C CA . ASN A 1 335 ? -35.810 -40.972 60.192 1.00 86.12 335 ASN A CA 1
ATOM 2599 C C . ASN A 1 335 ? -35.392 -40.211 58.923 1.00 86.12 335 ASN A C 1
ATOM 2601 O O . ASN A 1 335 ? -35.386 -38.978 58.921 1.00 86.12 335 ASN A O 1
ATOM 2605 N N . SER A 1 336 ? -35.134 -40.927 57.822 1.00 87.44 336 SER A N 1
ATOM 2606 C CA . SER A 1 336 ? -34.834 -40.317 56.519 1.00 87.44 336 SER A CA 1
ATOM 2607 C C . SER A 1 336 ? -35.947 -39.399 56.001 1.00 87.44 336 SER A C 1
ATOM 2609 O O . SER A 1 336 ? -35.678 -38.268 55.595 1.00 87.44 336 SER A O 1
ATOM 2611 N N . GLN A 1 337 ? -37.215 -39.829 56.055 1.00 87.75 337 GLN A N 1
ATOM 2612 C CA . GLN A 1 337 ? -38.328 -39.005 55.564 1.00 87.75 337 GLN A CA 1
ATOM 2613 C C . GLN A 1 337 ? -38.550 -37.757 56.424 1.00 87.75 337 GLN A C 1
ATOM 2615 O O . GLN A 1 337 ? -38.832 -36.683 55.889 1.00 87.75 337 GLN A O 1
ATOM 2620 N N . LEU A 1 338 ? -38.417 -37.882 57.747 1.00 88.25 338 LEU A N 1
ATOM 2621 C CA . LEU A 1 338 ? -38.526 -36.748 58.669 1.00 88.25 338 LEU A CA 1
ATOM 2622 C C . LEU A 1 338 ? -37.401 -35.731 58.433 1.00 88.25 338 LEU A C 1
ATOM 2624 O O . LEU A 1 338 ? -37.675 -34.532 58.349 1.00 88.25 338 LEU A O 1
ATOM 2628 N N . GLY A 1 339 ? -36.163 -36.205 58.255 1.00 88.69 339 GLY A N 1
ATOM 2629 C CA . GLY A 1 339 ? -35.007 -35.367 57.928 1.00 88.69 339 GLY A CA 1
ATOM 2630 C C . GLY A 1 339 ? -35.180 -34.621 56.603 1.00 88.69 339 GLY A C 1
ATOM 2631 O O . GLY A 1 339 ? -35.040 -33.399 56.568 1.00 88.69 339 GLY A O 1
ATOM 2632 N N . LYS A 1 340 ? -35.593 -35.320 55.535 1.00 89.56 340 LYS A N 1
ATOM 2633 C CA . LYS A 1 340 ? -35.845 -34.710 54.217 1.00 89.56 340 LYS A CA 1
ATOM 2634 C C . LYS A 1 340 ? -36.944 -33.647 54.275 1.00 89.56 340 LYS A C 1
ATOM 2636 O O . LYS A 1 340 ? -36.766 -32.555 53.743 1.00 89.56 340 LYS A O 1
ATOM 2641 N N . ARG A 1 341 ? -38.047 -33.908 54.991 1.00 90.00 341 ARG A N 1
ATOM 2642 C CA . ARG A 1 341 ? -39.121 -32.917 55.208 1.00 90.00 341 ARG A CA 1
ATOM 2643 C C . ARG A 1 341 ? -38.651 -31.697 56.001 1.00 90.00 341 ARG A C 1
ATOM 2645 O O . ARG A 1 341 ? -39.112 -30.591 55.730 1.00 90.00 341 ARG A O 1
ATOM 2652 N N . LYS A 1 342 ? -37.756 -31.876 56.979 1.00 91.75 342 LYS A N 1
ATOM 2653 C CA . LYS A 1 342 ? -37.174 -30.764 57.747 1.00 91.75 342 LYS A CA 1
ATOM 2654 C C . LYS A 1 342 ? -36.331 -29.859 56.847 1.00 91.75 342 LYS A C 1
ATOM 2656 O O . LYS A 1 342 ? -36.507 -28.646 56.893 1.00 91.75 342 LYS A O 1
ATOM 2661 N N . VAL A 1 343 ? -35.481 -30.448 56.005 1.00 91.56 343 VAL A N 1
ATOM 2662 C CA . VAL A 1 343 ? -34.666 -29.713 55.025 1.00 91.56 343 VAL A CA 1
ATOM 2663 C C . VAL A 1 343 ? -35.544 -29.005 53.993 1.00 91.56 343 VAL A C 1
ATOM 2665 O O . VAL A 1 343 ? -35.347 -27.820 53.743 1.00 91.56 343 VAL A O 1
ATOM 2668 N N . GLN A 1 344 ? -36.570 -29.682 53.466 1.00 92.75 344 GLN A N 1
ATOM 2669 C CA . GLN A 1 344 ? -37.532 -29.069 52.549 1.00 92.75 344 GLN A CA 1
ATOM 2670 C C . GLN A 1 344 ? -38.237 -27.869 53.187 1.00 92.75 344 GLN A C 1
ATOM 2672 O O . GLN A 1 344 ? -38.294 -26.813 52.572 1.00 92.75 344 GLN A O 1
ATOM 2677 N N . LYS A 1 345 ? -38.720 -27.984 54.433 1.00 91.56 345 LYS A N 1
ATOM 2678 C CA . LYS A 1 345 ? -39.323 -26.851 55.158 1.00 91.56 345 LYS A CA 1
ATOM 2679 C C . LYS A 1 345 ? -38.350 -25.689 55.353 1.00 91.56 345 LYS A C 1
ATOM 2681 O O . LYS A 1 345 ? -38.774 -24.540 55.294 1.00 91.56 345 LYS A O 1
ATOM 2686 N N . LEU A 1 346 ? -37.075 -25.983 55.599 1.00 91.06 346 LEU A N 1
ATOM 2687 C CA . LEU A 1 346 ? -36.043 -24.966 55.774 1.00 91.06 346 LEU A CA 1
ATOM 2688 C C . LEU A 1 346 ? -35.773 -24.217 54.460 1.00 91.06 346 LEU A C 1
ATOM 2690 O O . LEU A 1 346 ? -35.776 -22.991 54.460 1.00 91.06 346 LEU A O 1
ATOM 2694 N N . LEU A 1 347 ? -35.635 -24.935 53.341 1.00 90.69 347 LEU A N 1
ATOM 2695 C CA . LEU A 1 347 ? -35.529 -24.341 52.001 1.00 90.69 347 LEU A CA 1
ATOM 2696 C C . LEU A 1 347 ? -36.786 -23.564 51.604 1.00 90.69 347 LEU A C 1
ATOM 2698 O O . LEU A 1 347 ? -36.678 -22.463 51.071 1.00 90.69 347 LEU A O 1
ATOM 2702 N N . GLN A 1 348 ? -37.970 -24.098 51.913 1.00 91.62 348 GLN A N 1
ATOM 2703 C CA . GLN A 1 348 ? -39.257 -23.461 51.628 1.00 91.62 348 GLN A CA 1
ATOM 2704 C C . GLN A 1 348 ? -39.391 -22.093 52.314 1.00 91.62 348 GLN A C 1
ATOM 2706 O O . GLN A 1 348 ? -40.084 -21.226 51.794 1.00 91.62 348 GLN A O 1
ATOM 2711 N N . GLY A 1 349 ? -38.701 -21.865 53.439 1.00 89.19 349 GLY A N 1
ATOM 2712 C CA . GLY A 1 349 ? -38.660 -20.562 54.112 1.00 89.19 349 GLY A CA 1
ATOM 2713 C C . GLY A 1 349 ? -38.000 -19.443 53.295 1.00 89.19 349 GLY A C 1
ATOM 2714 O O . GLY A 1 349 ? -38.202 -18.274 53.609 1.00 89.19 349 GLY A O 1
ATOM 2715 N N . TYR A 1 350 ? -37.242 -19.784 52.248 1.00 90.06 350 TYR A N 1
ATOM 2716 C CA . TYR A 1 350 ? -36.604 -18.836 51.325 1.00 90.06 350 TYR A CA 1
ATOM 2717 C C . TYR A 1 350 ? -37.333 -18.712 49.976 1.00 90.06 350 TYR A C 1
ATOM 2719 O O . TYR A 1 350 ? -36.912 -17.938 49.111 1.00 90.06 350 TYR A O 1
ATOM 2727 N N . VAL A 1 351 ? -38.407 -19.482 49.779 1.00 92.00 351 VAL A N 1
ATOM 2728 C CA . VAL A 1 351 ? -39.188 -19.510 48.542 1.00 92.00 351 VAL A CA 1
ATOM 2729 C C . VAL A 1 351 ? -40.277 -18.443 48.582 1.00 92.00 351 VAL A C 1
ATOM 2731 O O . VAL A 1 351 ? -41.045 -18.343 49.534 1.00 92.00 351 VAL A O 1
ATOM 2734 N N . THR A 1 352 ? -40.369 -17.681 47.500 1.00 90.69 352 THR A N 1
ATOM 2735 C CA . THR A 1 352 ? -41.420 -16.685 47.253 1.00 90.69 352 THR A CA 1
ATOM 2736 C C . THR A 1 352 ? -42.598 -17.257 46.463 1.00 90.69 352 THR A C 1
ATOM 2738 O O . THR A 1 352 ? -43.732 -16.840 46.676 1.00 90.69 352 THR A O 1
ATOM 2741 N N . GLU A 1 353 ? -42.356 -18.230 45.579 1.00 90.62 353 GLU A N 1
ATOM 2742 C CA . GLU A 1 353 ? -43.370 -18.830 44.703 1.00 90.62 353 GLU A CA 1
ATOM 2743 C C . GLU A 1 353 ? -42.976 -20.277 44.354 1.00 90.62 353 GLU A C 1
ATOM 2745 O O . GLU A 1 353 ? -41.810 -20.541 44.069 1.00 90.62 353 GLU A O 1
ATOM 2750 N N . GLY A 1 354 ? -43.924 -21.220 44.363 1.00 92.00 354 GLY A N 1
ATOM 2751 C CA . GLY A 1 354 ? -43.662 -22.641 44.076 1.00 92.00 354 GLY A CA 1
ATOM 2752 C C . GLY A 1 354 ? -43.273 -23.490 45.297 1.00 92.00 354 GLY A C 1
ATOM 2753 O O . GLY A 1 354 ? -43.401 -23.067 46.450 1.00 92.00 354 GLY A O 1
ATOM 2754 N N . VAL A 1 355 ? -42.831 -24.725 45.043 1.00 92.12 355 VAL A N 1
ATOM 2755 C CA . VAL A 1 355 ? -42.456 -25.712 46.072 1.00 92.12 355 VAL A CA 1
ATOM 2756 C C . VAL A 1 355 ? -40.994 -26.095 45.886 1.00 92.12 355 VAL A C 1
ATOM 2758 O O . VAL A 1 355 ? -40.623 -26.550 44.809 1.00 92.12 355 VAL A O 1
ATOM 2761 N N . ALA A 1 356 ? -40.181 -25.927 46.930 1.00 91.69 356 ALA A N 1
ATOM 2762 C CA . ALA A 1 356 ? -38.768 -26.294 46.883 1.00 91.69 356 ALA A CA 1
ATOM 2763 C C . ALA A 1 356 ? -38.594 -27.813 46.729 1.00 91.69 356 ALA A C 1
ATOM 2765 O O . ALA A 1 356 ? -39.190 -28.588 47.493 1.00 91.69 356 ALA A O 1
ATOM 2766 N N . ASP A 1 357 ? -37.711 -28.216 45.817 1.00 93.38 357 ASP A N 1
ATOM 2767 C CA . ASP A 1 357 ? -37.165 -29.568 45.713 1.00 93.38 357 ASP A CA 1
ATOM 2768 C C . ASP A 1 357 ? -35.691 -29.550 46.147 1.00 93.38 357 ASP A C 1
ATOM 2770 O O . ASP A 1 357 ? -34.812 -29.227 45.349 1.00 93.38 357 ASP A O 1
ATOM 2774 N N . PRO A 1 358 ? -35.373 -29.924 47.402 1.00 91.56 358 PRO A N 1
ATOM 2775 C CA . PRO A 1 358 ? -33.996 -29.921 47.882 1.00 91.56 358 PRO A CA 1
ATOM 2776 C C . PRO A 1 358 ? -33.034 -30.776 47.053 1.00 91.56 358 PRO A C 1
ATOM 2778 O O . PRO A 1 358 ? -31.848 -30.468 47.027 1.00 91.56 358 PRO A O 1
ATOM 2781 N N . GLN A 1 359 ? -33.504 -31.841 46.392 1.00 90.50 359 GLN A N 1
ATOM 2782 C CA . GLN A 1 359 ? -32.626 -32.712 45.609 1.00 90.50 359 GLN A CA 1
ATOM 2783 C C . GLN A 1 359 ? -32.083 -32.005 44.363 1.00 90.50 359 GLN A C 1
ATOM 2785 O O . GLN A 1 359 ? -30.930 -32.223 43.993 1.00 90.50 359 GLN A O 1
ATOM 2790 N N . HIS A 1 360 ? -32.916 -31.181 43.731 1.00 91.75 360 HIS A N 1
ATOM 2791 C CA . HIS A 1 360 ? -32.592 -30.448 42.510 1.00 91.75 360 HIS A CA 1
ATOM 2792 C C . HIS A 1 360 ? -32.075 -29.037 42.816 1.00 91.75 360 HIS A C 1
ATOM 2794 O O . HIS A 1 360 ? -31.024 -28.623 42.323 1.00 91.75 360 HIS A O 1
ATOM 2800 N N . ASP A 1 361 ? -32.763 -28.319 43.702 1.00 93.44 361 ASP A N 1
ATOM 2801 C CA . ASP A 1 361 ? -32.537 -26.896 43.938 1.00 93.44 361 ASP A CA 1
ATOM 2802 C C . ASP A 1 361 ? -31.226 -26.622 44.684 1.00 93.44 361 ASP A C 1
ATOM 2804 O O . ASP A 1 361 ? -30.589 -25.609 44.417 1.00 93.44 361 ASP A O 1
ATOM 2808 N N . LEU A 1 362 ? -30.764 -27.506 45.582 1.00 92.06 362 LEU A N 1
ATOM 2809 C CA . LEU A 1 362 ? -29.512 -27.280 46.327 1.00 92.06 362 LEU A CA 1
ATOM 2810 C C . LEU A 1 362 ? -28.285 -27.199 45.412 1.00 92.06 362 LEU A C 1
ATOM 2812 O O . LEU A 1 362 ? -27.448 -26.314 45.595 1.00 92.06 362 LEU A O 1
ATOM 2816 N N . LEU A 1 363 ? -28.212 -28.065 44.396 1.00 92.12 363 LEU A N 1
ATOM 2817 C CA . LEU A 1 363 ? -27.127 -28.054 43.411 1.00 92.12 363 LEU A CA 1
ATOM 2818 C C . LEU A 1 363 ? -27.140 -26.758 42.589 1.00 92.12 363 LEU A C 1
ATOM 2820 O O . LEU A 1 363 ? -26.100 -26.126 42.399 1.00 92.12 363 LEU A O 1
ATOM 2824 N N . LEU A 1 364 ? -28.324 -26.329 42.140 1.00 93.88 364 LEU A N 1
ATOM 2825 C CA . LEU A 1 364 ? -28.486 -25.096 41.367 1.00 93.88 364 LEU A CA 1
ATOM 2826 C C . LEU A 1 364 ? -28.219 -23.844 42.207 1.00 93.88 364 LEU A C 1
ATOM 2828 O O . LEU A 1 364 ? -27.565 -22.918 41.731 1.00 93.88 364 LEU A O 1
ATOM 2832 N N . LEU A 1 365 ? -28.660 -23.819 43.467 1.00 93.56 365 LEU A N 1
ATOM 2833 C CA . LEU A 1 365 ? -28.377 -22.733 44.406 1.00 93.56 365 LEU A CA 1
ATOM 2834 C C . LEU A 1 365 ? -26.874 -22.616 44.683 1.00 93.56 365 LEU A C 1
ATOM 2836 O O . LEU A 1 365 ? -26.361 -21.497 44.731 1.00 93.56 365 LEU A O 1
ATOM 2840 N N . ARG A 1 366 ? -26.154 -23.743 44.804 1.00 92.44 366 ARG A N 1
ATOM 2841 C CA . ARG A 1 366 ? -24.692 -23.728 44.939 1.00 92.44 366 ARG A CA 1
ATOM 2842 C C . ARG A 1 366 ? -24.024 -23.152 43.695 1.00 92.44 366 ARG A C 1
ATOM 2844 O O . ARG A 1 366 ? -23.231 -22.221 43.810 1.00 92.44 366 ARG A O 1
ATOM 2851 N N . LEU A 1 367 ? -24.409 -23.634 42.513 1.00 92.88 367 LEU A N 1
ATOM 2852 C CA . LEU A 1 367 ? -23.890 -23.123 41.244 1.00 92.88 367 LEU A CA 1
ATOM 2853 C C . LEU A 1 367 ? -24.160 -21.617 41.095 1.00 92.88 367 LEU A C 1
ATOM 2855 O O . LEU A 1 367 ? -23.277 -20.866 40.692 1.00 92.88 367 LEU A O 1
ATOM 2859 N N . MET A 1 368 ? -25.348 -21.146 41.478 1.00 93.56 368 MET A N 1
ATOM 2860 C CA . MET A 1 368 ? -25.683 -19.720 41.482 1.00 93.56 368 MET A CA 1
ATOM 2861 C C . MET A 1 368 ? -24.790 -18.903 42.426 1.00 93.56 368 MET A C 1
ATOM 2863 O O . MET A 1 368 ? -24.367 -17.809 42.048 1.00 93.56 368 MET A O 1
ATOM 2867 N N . GLN A 1 369 ? -24.480 -19.406 43.626 1.00 92.62 369 GLN A N 1
ATOM 2868 C CA . GLN A 1 369 ? -23.547 -18.746 44.550 1.00 92.62 369 GLN A CA 1
ATOM 2869 C C . GLN A 1 369 ? -22.125 -18.689 43.973 1.00 92.62 369 GLN A C 1
ATOM 2871 O O . GLN A 1 369 ? -21.514 -17.619 43.976 1.00 92.62 369 GLN A O 1
ATOM 2876 N N . ASP A 1 370 ? -21.638 -19.786 43.391 1.00 92.94 370 ASP A N 1
ATOM 2877 C CA . ASP A 1 370 ? -20.303 -19.863 42.785 1.00 92.94 370 ASP A CA 1
ATOM 2878 C C . ASP A 1 370 ? -20.177 -18.937 41.560 1.00 92.94 370 ASP A C 1
ATOM 2880 O O . ASP A 1 370 ? -19.189 -18.209 41.399 1.00 92.94 370 ASP A O 1
ATOM 2884 N N . ARG A 1 371 ? -21.203 -18.898 40.696 1.00 94.38 371 ARG A N 1
ATOM 2885 C CA . ARG A 1 371 ? -21.248 -17.977 39.548 1.00 94.38 371 ARG A CA 1
ATOM 2886 C C . ARG A 1 371 ? -21.324 -16.524 39.985 1.00 94.38 371 ARG A C 1
ATOM 2888 O O . ARG A 1 371 ? -20.638 -15.690 39.401 1.00 94.38 371 ARG A O 1
ATOM 2895 N N . ARG A 1 372 ? -22.078 -16.213 41.039 1.00 93.00 372 ARG A N 1
ATOM 2896 C CA . ARG A 1 372 ? -22.105 -14.866 41.617 1.00 93.00 372 ARG A CA 1
ATOM 2897 C C . ARG A 1 372 ? -20.734 -14.454 42.160 1.00 93.00 372 ARG A C 1
ATOM 2899 O O . ARG A 1 372 ? -20.282 -13.361 41.839 1.00 93.00 372 ARG A O 1
ATOM 2906 N N . ALA A 1 373 ? -20.048 -15.330 42.894 1.00 92.44 373 ALA A N 1
ATOM 2907 C CA . ALA A 1 373 ? -18.687 -15.070 43.368 1.00 92.44 373 ALA A CA 1
ATOM 2908 C C . ALA A 1 373 ? -17.708 -14.844 42.199 1.00 92.44 373 ALA A C 1
ATOM 2910 O O . ALA A 1 373 ? -16.872 -13.945 42.251 1.00 92.44 373 ALA A O 1
ATOM 2911 N N . THR A 1 374 ? -17.864 -15.599 41.106 1.00 94.75 374 THR A N 1
ATOM 2912 C CA . THR A 1 374 ? -17.081 -15.418 39.869 1.00 94.75 374 THR A CA 1
ATOM 2913 C C . THR A 1 374 ? -17.330 -14.049 39.225 1.00 94.75 374 THR A C 1
ATOM 2915 O O . THR A 1 374 ? -16.388 -13.395 38.779 1.00 94.75 374 THR A O 1
ATOM 2918 N N . VAL A 1 375 ? -18.588 -13.593 39.186 1.00 94.31 375 VAL A N 1
ATOM 2919 C CA . VAL A 1 375 ? -18.955 -12.253 38.700 1.00 94.31 375 VAL A CA 1
ATOM 2920 C C . VAL A 1 375 ? -18.348 -11.164 39.586 1.00 94.31 375 VAL A C 1
ATOM 2922 O O . VAL A 1 375 ? -17.751 -10.226 39.064 1.00 94.31 375 VAL A O 1
ATOM 2925 N N . GLU A 1 376 ? -18.460 -11.288 40.909 1.00 91.94 376 GLU A N 1
ATOM 2926 C CA . GLU A 1 376 ? -17.948 -10.302 41.873 1.00 91.94 376 GLU A CA 1
ATOM 2927 C C . GLU A 1 376 ? -16.411 -10.201 41.853 1.00 91.94 376 GLU A C 1
ATOM 2929 O O . GLU A 1 376 ? -15.869 -9.101 41.962 1.00 91.94 376 GLU A O 1
ATOM 2934 N N . ALA A 1 377 ? -15.713 -11.322 41.645 1.00 95.00 377 ALA A N 1
ATOM 2935 C CA . ALA A 1 377 ? -14.254 -11.386 41.538 1.00 95.00 377 ALA A CA 1
ATOM 2936 C C . ALA A 1 377 ? -13.704 -10.987 40.153 1.00 95.00 377 ALA A C 1
ATOM 2938 O O . ALA A 1 377 ? -12.488 -10.988 39.946 1.00 95.00 377 ALA A O 1
ATOM 2939 N N . ASN A 1 378 ? -14.568 -10.675 39.183 1.00 95.62 378 ASN A N 1
ATOM 2940 C CA . ASN A 1 378 ? -14.140 -10.360 37.826 1.00 95.62 378 ASN A CA 1
ATOM 2941 C C . ASN A 1 378 ? -13.338 -9.048 37.779 1.00 95.62 378 ASN A C 1
ATOM 2943 O O . ASN A 1 378 ? -13.747 -8.043 38.355 1.00 95.62 378 ASN A O 1
ATOM 2947 N N . ILE A 1 379 ? -12.236 -9.015 37.020 1.00 94.06 379 ILE A N 1
ATOM 2948 C CA . ILE A 1 379 ? -11.372 -7.824 36.915 1.00 94.06 379 ILE A CA 1
ATOM 2949 C C . ILE A 1 379 ? -12.068 -6.605 36.289 1.00 94.06 379 ILE A C 1
ATOM 2951 O O . ILE A 1 379 ? -11.555 -5.497 36.402 1.00 94.06 379 ILE A O 1
ATOM 2955 N N . LEU A 1 380 ? -13.210 -6.781 35.612 1.00 93.44 380 LEU A N 1
ATOM 2956 C CA . LEU A 1 380 ? -14.034 -5.673 35.113 1.00 93.44 380 LEU A CA 1
ATOM 2957 C C . LEU A 1 380 ? -14.736 -4.909 36.248 1.00 93.44 380 LEU A C 1
ATOM 2959 O O . LEU A 1 380 ? -15.161 -3.769 36.046 1.00 93.44 380 LEU A O 1
ATOM 2963 N N . SER A 1 381 ? -14.834 -5.509 37.437 1.00 91.94 381 SER A N 1
ATOM 2964 C CA . SER A 1 381 ? -15.386 -4.880 38.633 1.00 91.94 381 SER A CA 1
ATOM 2965 C C . SER A 1 381 ? -14.578 -3.637 39.019 1.00 91.94 381 SER A C 1
ATOM 2967 O O . SER A 1 381 ? -13.349 -3.659 39.085 1.00 91.94 381 SER A O 1
ATOM 2969 N N . GLY A 1 382 ? -15.272 -2.517 39.232 1.00 85.94 382 GLY A N 1
ATOM 2970 C CA . GLY A 1 382 ? -14.659 -1.229 39.575 1.00 85.94 382 GLY A CA 1
ATOM 2971 C C . GLY A 1 382 ? -14.007 -0.473 38.409 1.00 85.94 382 GLY A C 1
ATOM 2972 O O . GLY A 1 382 ? -13.534 0.645 38.614 1.00 85.94 382 GLY A O 1
ATOM 2973 N N . LYS A 1 383 ? -13.997 -1.025 37.186 1.00 89.88 383 LYS A N 1
ATOM 2974 C CA . LYS A 1 383 ? -13.504 -0.316 35.992 1.00 89.88 383 LYS A CA 1
ATOM 2975 C C . LYS A 1 383 ? -14.600 0.583 35.389 1.00 89.88 383 LYS A C 1
ATOM 2977 O O . LYS A 1 383 ? -15.782 0.236 35.466 1.00 89.88 383 LYS A O 1
ATOM 2982 N N . PRO A 1 384 ? -14.246 1.718 34.751 1.00 85.50 384 PRO A N 1
ATOM 2983 C CA . PRO A 1 384 ? -15.201 2.655 34.150 1.00 85.50 384 PRO A CA 1
ATOM 2984 C C . PRO A 1 384 ? -15.755 2.118 32.817 1.00 85.50 384 PRO A C 1
ATOM 2986 O O . PRO A 1 384 ? -15.507 2.667 31.751 1.00 85.50 384 PRO A O 1
ATOM 2989 N N . ILE A 1 385 ? -16.463 0.987 32.865 1.00 89.12 385 ILE A N 1
ATOM 2990 C CA . ILE A 1 385 ? -16.992 0.294 31.678 1.00 89.12 385 ILE A CA 1
ATOM 2991 C C . ILE A 1 385 ? -18.470 -0.100 31.817 1.00 89.12 385 ILE A C 1
ATOM 2993 O O . ILE A 1 385 ? -19.019 -0.794 30.970 1.00 89.12 385 ILE A O 1
ATOM 2997 N N . GLY A 1 386 ? -19.140 0.362 32.878 1.00 87.56 386 GLY A N 1
ATOM 2998 C CA . GLY A 1 386 ? -20.554 0.060 33.119 1.00 87.56 386 GLY A CA 1
ATOM 2999 C C . GLY A 1 386 ? -20.803 -1.329 33.711 1.00 87.56 386 GLY A C 1
ATOM 3000 O O . GLY A 1 386 ? -21.840 -1.931 33.447 1.00 87.56 386 GLY A O 1
ATOM 3001 N N . PHE A 1 387 ? -19.861 -1.848 34.502 1.00 92.06 387 PHE A N 1
ATOM 3002 C CA . PHE A 1 387 ? -20.052 -3.088 35.252 1.00 92.06 387 PHE A CA 1
ATOM 3003 C C . PHE A 1 387 ? -21.166 -2.927 36.303 1.00 92.06 387 PHE A C 1
ATOM 3005 O O . PHE A 1 387 ? -21.117 -2.014 37.128 1.00 92.06 387 PHE A O 1
ATOM 3012 N N . ALA A 1 388 ? -22.146 -3.833 36.290 1.00 93.69 388 ALA A N 1
ATOM 3013 C CA . ALA A 1 388 ? -23.325 -3.825 37.160 1.00 93.69 388 ALA A CA 1
ATOM 3014 C C . ALA A 1 388 ? -23.636 -5.234 37.713 1.00 93.69 388 ALA A C 1
ATOM 3016 O O . ALA A 1 388 ? -24.784 -5.669 37.746 1.00 93.69 388 ALA A O 1
ATOM 3017 N N . ALA A 1 389 ? -22.601 -5.981 38.121 1.00 91.50 389 ALA A N 1
ATOM 3018 C CA . ALA A 1 389 ? -22.717 -7.352 38.630 1.00 91.50 389 ALA A CA 1
ATOM 3019 C C . ALA A 1 389 ? -23.545 -8.266 37.693 1.00 91.50 389 ALA A C 1
ATOM 3021 O O . ALA A 1 389 ? -23.227 -8.370 36.508 1.00 91.50 389 ALA A O 1
ATOM 3022 N N . LEU A 1 390 ? -24.592 -8.935 38.189 1.00 91.12 390 LEU A N 1
ATOM 3023 C CA . LEU A 1 390 ? -25.438 -9.855 37.406 1.00 91.12 390 LEU A CA 1
ATOM 3024 C C . LEU A 1 390 ? -26.316 -9.149 36.351 1.00 91.12 390 LEU A C 1
ATOM 3026 O O . LEU A 1 390 ? -26.774 -9.789 35.394 1.00 91.12 390 LEU A O 1
ATOM 3030 N N . ASP A 1 391 ? -26.506 -7.837 36.496 1.00 91.81 391 ASP A N 1
ATOM 3031 C CA . ASP A 1 391 ? -27.253 -6.980 35.569 1.00 91.81 391 ASP A CA 1
ATOM 3032 C C . ASP A 1 391 ? -26.351 -6.333 34.510 1.00 91.81 391 ASP A C 1
ATOM 3034 O O . ASP A 1 391 ? -26.808 -5.528 33.701 1.00 91.81 391 ASP A O 1
ATOM 3038 N N . THR A 1 392 ? -25.064 -6.695 34.484 1.00 94.75 392 THR A N 1
ATOM 3039 C CA . THR A 1 392 ? -24.117 -6.174 33.498 1.00 94.75 392 THR A CA 1
ATOM 3040 C C . THR A 1 392 ? -24.571 -6.484 32.071 1.00 94.75 392 THR A C 1
ATOM 3042 O O . THR A 1 392 ? -24.827 -7.638 31.714 1.00 94.75 392 THR A O 1
ATOM 3045 N N . ASP A 1 393 ? -24.596 -5.450 31.231 1.00 94.50 393 ASP A N 1
ATOM 3046 C CA . ASP A 1 393 ? -24.761 -5.578 29.785 1.00 94.50 393 ASP A CA 1
ATOM 3047 C C . ASP A 1 393 ? -23.412 -5.927 29.140 1.00 94.50 393 ASP A C 1
ATOM 3049 O O . ASP A 1 393 ? -22.588 -5.062 28.827 1.00 94.50 393 ASP A O 1
ATOM 3053 N N . THR A 1 394 ? -23.169 -7.225 28.964 1.00 95.00 394 THR A N 1
ATOM 3054 C CA . THR A 1 394 ? -21.918 -7.745 28.399 1.00 95.00 394 THR A CA 1
ATOM 3055 C C . THR A 1 394 ? -21.719 -7.352 26.938 1.00 95.00 394 THR A C 1
ATOM 3057 O O . THR A 1 394 ? -20.576 -7.203 26.506 1.00 95.00 394 THR A O 1
ATOM 3060 N N . HIS A 1 395 ? -22.797 -7.109 26.189 1.00 94.50 395 HIS A N 1
ATOM 3061 C CA . HIS A 1 395 ? -22.718 -6.659 24.803 1.00 94.50 395 HIS A CA 1
ATOM 3062 C C . HIS A 1 395 ? -22.247 -5.205 24.724 1.00 94.50 395 HIS A C 1
ATOM 3064 O O . HIS A 1 395 ? -21.362 -4.877 23.933 1.00 94.50 395 HIS A O 1
ATOM 3070 N N . ARG A 1 396 ? -22.771 -4.329 25.589 1.00 93.44 396 ARG A N 1
ATOM 3071 C CA . ARG A 1 396 ? -22.289 -2.944 25.689 1.00 93.44 396 ARG A CA 1
ATOM 3072 C C . ARG A 1 396 ? -20.813 -2.882 26.091 1.00 93.44 396 ARG A C 1
ATOM 3074 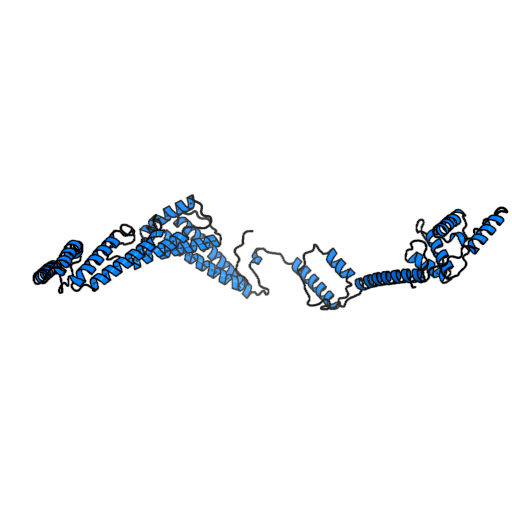O O . ARG A 1 396 ? -20.066 -2.084 25.526 1.00 93.44 396 ARG A O 1
ATOM 3081 N N . ILE A 1 397 ? -20.375 -3.728 27.028 1.00 94.94 397 ILE A N 1
ATOM 3082 C CA . ILE A 1 397 ? -18.953 -3.820 27.395 1.00 94.94 397 ILE A CA 1
ATOM 3083 C C . ILE A 1 397 ? -18.109 -4.282 26.201 1.00 94.94 397 ILE A C 1
ATOM 3085 O O . ILE A 1 397 ? -17.066 -3.682 25.939 1.00 94.94 397 ILE A O 1
ATOM 3089 N N . ASP A 1 398 ? -18.552 -5.291 25.445 1.00 95.38 398 ASP A N 1
ATOM 3090 C CA . ASP A 1 398 ? -17.825 -5.763 24.258 1.00 95.38 398 ASP A CA 1
ATOM 3091 C C . ASP A 1 398 ? -17.663 -4.663 23.196 1.00 95.38 398 ASP A C 1
ATOM 3093 O O . ASP A 1 398 ? -16.581 -4.493 22.622 1.00 95.38 398 ASP A O 1
ATOM 3097 N N . GLN A 1 399 ? -18.706 -3.854 22.984 1.00 93.56 399 GLN A N 1
ATOM 3098 C CA . GLN A 1 399 ? -18.638 -2.688 22.102 1.00 93.56 399 GLN A CA 1
ATOM 3099 C C . GLN A 1 399 ? -17.569 -1.694 22.571 1.00 93.56 399 GLN A C 1
ATOM 3101 O O . GLN A 1 399 ? -16.732 -1.271 21.768 1.00 93.56 399 GLN A O 1
ATOM 3106 N N . ILE A 1 400 ? -17.546 -1.358 23.868 1.00 93.88 400 ILE A N 1
ATOM 3107 C CA . ILE A 1 400 ? -16.546 -0.451 24.456 1.00 93.88 400 ILE A CA 1
ATOM 3108 C C . ILE A 1 400 ? -15.130 -1.006 24.288 1.00 93.88 400 ILE A C 1
ATOM 3110 O O . ILE A 1 400 ? -14.244 -0.281 23.827 1.00 93.88 400 ILE A O 1
ATOM 3114 N N . LEU A 1 401 ? -14.910 -2.290 24.588 1.00 95.12 401 LEU A N 1
ATOM 3115 C CA . LEU A 1 401 ? -13.605 -2.933 24.409 1.00 95.12 401 LEU A CA 1
ATOM 3116 C C . LEU A 1 401 ? -13.162 -2.931 22.942 1.00 95.12 401 LEU A C 1
ATOM 3118 O O . LEU A 1 401 ? -11.994 -2.672 22.655 1.00 95.12 401 LEU A O 1
ATOM 3122 N N . SER A 1 402 ? -14.087 -3.140 22.007 1.00 95.06 402 SER A N 1
ATOM 3123 C CA . SER A 1 402 ? -13.804 -3.117 20.568 1.00 95.06 402 SER A CA 1
ATOM 3124 C C . SER A 1 402 ? -13.455 -1.722 20.046 1.00 95.06 402 SER A C 1
ATOM 3126 O O . SER A 1 402 ? -12.574 -1.576 19.197 1.00 95.06 402 SER A O 1
ATOM 3128 N N . MET A 1 403 ? -14.096 -0.669 20.559 1.00 94.06 403 MET A N 1
ATOM 3129 C CA . MET A 1 403 ? -13.699 0.716 20.267 1.00 94.06 403 MET A CA 1
ATOM 3130 C C . MET A 1 403 ? -12.328 1.043 20.863 1.00 94.06 403 MET A C 1
ATOM 3132 O O . MET A 1 403 ? -11.472 1.595 20.170 1.00 94.06 403 MET A O 1
ATOM 3136 N N . ALA A 1 404 ? -12.093 0.657 22.119 1.00 93.44 404 ALA A N 1
ATOM 3137 C CA . ALA A 1 404 ? -10.826 0.883 22.802 1.00 93.44 404 ALA A CA 1
ATOM 3138 C C . ALA A 1 404 ? -9.659 0.157 22.111 1.00 93.44 404 ALA A C 1
ATOM 3140 O O . ALA A 1 404 ? -8.580 0.726 21.967 1.00 93.44 404 ALA A O 1
ATOM 3141 N N . GLU A 1 405 ? -9.867 -1.065 21.619 1.00 94.12 405 GLU A N 1
ATOM 3142 C CA . GLU A 1 405 ? -8.851 -1.818 20.880 1.00 94.12 405 GLU A CA 1
ATOM 3143 C C . GLU A 1 405 ? -8.480 -1.136 19.556 1.00 94.12 405 GLU A C 1
ATOM 3145 O O . GLU A 1 405 ? -7.294 -0.932 19.282 1.00 94.12 405 GLU A O 1
ATOM 3150 N N . ARG A 1 406 ? -9.480 -0.704 18.773 1.00 93.44 406 ARG A N 1
ATOM 3151 C CA . ARG A 1 406 ? -9.253 0.063 17.536 1.00 93.44 406 ARG A CA 1
ATOM 3152 C C . ARG A 1 406 ? -8.496 1.363 17.817 1.00 93.44 406 ARG A C 1
ATOM 3154 O O . ARG A 1 406 ? -7.509 1.661 17.144 1.00 93.44 406 ARG A O 1
ATOM 3161 N N . LEU A 1 407 ? -8.887 2.106 18.853 1.00 92.50 407 LEU A N 1
ATOM 3162 C CA . LEU A 1 407 ? -8.151 3.295 19.292 1.00 92.50 407 LEU A CA 1
ATOM 3163 C C . LEU A 1 407 ? -6.698 2.952 19.641 1.00 92.50 407 LEU A C 1
ATOM 3165 O O . LEU A 1 407 ? -5.781 3.569 19.110 1.00 92.50 407 LEU A O 1
ATOM 3169 N N . ARG A 1 408 ? -6.453 1.911 20.442 1.00 91.62 408 ARG A N 1
ATOM 3170 C CA . ARG A 1 408 ? -5.098 1.502 20.851 1.00 91.62 408 ARG A CA 1
ATOM 3171 C C . ARG A 1 408 ? -4.179 1.175 19.672 1.00 91.62 408 ARG A C 1
ATOM 3173 O O . ARG A 1 408 ? -2.988 1.481 19.732 1.00 91.62 408 ARG A O 1
ATOM 3180 N N . GLN A 1 409 ? -4.719 0.575 18.613 1.00 91.06 409 GLN A N 1
ATOM 3181 C CA . GLN A 1 409 ? -3.976 0.281 17.384 1.00 91.06 409 GLN A CA 1
ATOM 3182 C C . GLN A 1 409 ? -3.660 1.555 16.585 1.00 91.06 409 GLN A C 1
ATOM 3184 O O . GLN A 1 409 ? -2.557 1.694 16.063 1.00 91.06 409 GLN A O 1
ATOM 3189 N N . THR A 1 410 ? -4.601 2.500 16.524 1.00 92.62 410 THR A N 1
ATOM 3190 C CA . THR A 1 410 ? -4.474 3.742 15.735 1.00 92.62 410 THR A CA 1
ATOM 3191 C C . THR A 1 410 ? -3.700 4.867 16.427 1.00 92.62 410 THR A C 1
ATOM 3193 O O . THR A 1 410 ? -3.169 5.740 15.747 1.00 92.62 410 THR A O 1
ATOM 3196 N N . LEU A 1 411 ? -3.563 4.834 17.758 1.00 88.12 411 LEU A N 1
ATOM 3197 C CA . LEU A 1 411 ? -2.757 5.797 18.527 1.00 88.12 411 LEU A CA 1
ATOM 3198 C C . LEU A 1 411 ? -1.248 5.702 18.223 1.00 88.12 411 LEU A C 1
ATOM 3200 O O . LEU A 1 411 ? -0.492 6.617 18.546 1.00 88.12 411 LEU A O 1
ATOM 3204 N N . ARG A 1 412 ? -0.791 4.604 17.608 1.00 84.69 412 ARG A N 1
ATOM 3205 C CA . ARG A 1 412 ? 0.601 4.411 17.182 1.00 84.69 412 ARG A CA 1
ATOM 3206 C C . ARG A 1 412 ? 0.815 4.997 15.787 1.00 84.69 412 ARG A C 1
ATOM 3208 O O . ARG A 1 412 ? 0.818 4.271 14.795 1.00 84.69 412 ARG A O 1
ATOM 3215 N N . LEU A 1 413 ? 0.976 6.315 15.718 1.00 87.06 413 LEU A N 1
ATOM 3216 C CA . LEU A 1 413 ? 1.233 7.005 14.454 1.00 87.06 413 LEU A CA 1
ATOM 3217 C C . LEU A 1 413 ? 2.665 6.723 13.942 1.00 87.06 413 LEU A C 1
ATOM 3219 O O . LEU A 1 413 ? 3.602 6.703 14.746 1.00 87.06 413 LEU A O 1
ATOM 3223 N N . PRO A 1 414 ? 2.863 6.513 12.624 1.00 84.06 414 PRO A N 1
ATOM 3224 C CA . PRO A 1 414 ? 4.189 6.330 12.036 1.00 84.06 414 PRO A CA 1
ATOM 3225 C C . PRO A 1 414 ? 5.094 7.540 12.302 1.00 84.06 414 PRO A C 1
ATOM 3227 O O . PRO A 1 414 ? 4.662 8.676 12.143 1.00 84.06 414 PRO A O 1
ATOM 3230 N N . GLY A 1 415 ? 6.349 7.300 12.695 1.00 80.69 415 GLY A N 1
ATOM 3231 C CA . GLY A 1 415 ? 7.343 8.366 12.883 1.00 80.69 415 GLY A CA 1
ATOM 3232 C C . GLY A 1 415 ? 7.125 9.274 14.103 1.00 80.69 415 GLY A C 1
ATOM 3233 O O . GLY A 1 415 ? 7.836 10.265 14.244 1.00 80.69 415 GLY A O 1
ATOM 3234 N N . LEU A 1 416 ? 6.173 8.957 14.990 1.00 85.12 416 LEU A N 1
ATOM 3235 C CA . LEU A 1 416 ? 5.883 9.767 16.175 1.00 85.12 416 LEU A CA 1
ATOM 3236 C C . LEU A 1 416 ? 6.922 9.533 17.287 1.00 85.12 416 LEU A C 1
ATOM 3238 O O . LEU A 1 416 ? 7.122 8.402 17.734 1.00 85.12 416 LEU A O 1
ATOM 3242 N N . GLY A 1 417 ? 7.565 10.606 17.755 1.00 86.62 417 GLY A N 1
ATOM 3243 C CA . GLY A 1 417 ? 8.511 10.554 18.873 1.00 86.62 417 GLY A CA 1
ATOM 3244 C C . GLY A 1 417 ? 7.833 10.364 20.236 1.00 86.62 417 GLY A C 1
ATOM 3245 O O . GLY A 1 417 ? 6.627 10.555 20.390 1.00 86.62 417 GLY A O 1
ATOM 3246 N N . THR A 1 418 ? 8.620 10.026 21.262 1.00 87.19 418 THR A N 1
ATOM 3247 C CA . THR A 1 418 ? 8.117 9.766 22.627 1.00 87.19 418 THR A CA 1
ATOM 3248 C C . THR A 1 418 ? 7.407 10.974 23.253 1.00 87.19 418 THR A C 1
ATOM 3250 O O . THR A 1 418 ? 6.373 10.807 23.899 1.00 87.19 418 THR A O 1
ATOM 3253 N N . GLU A 1 419 ? 7.933 12.187 23.054 1.00 88.25 419 GLU A N 1
ATOM 3254 C CA . GLU A 1 419 ? 7.329 13.424 23.578 1.00 88.25 419 GLU A CA 1
ATOM 3255 C C . GLU A 1 419 ? 5.993 13.743 22.893 1.00 88.25 419 GLU A C 1
ATOM 3257 O O . GLU A 1 419 ? 5.003 14.022 23.569 1.00 88.25 419 GLU A O 1
ATOM 3262 N N . ASP A 1 420 ? 5.930 13.610 21.567 1.00 88.88 420 ASP A N 1
ATOM 3263 C CA . ASP A 1 420 ? 4.701 13.826 20.798 1.00 88.88 420 ASP A CA 1
ATOM 3264 C C . ASP A 1 420 ? 3.632 12.783 21.145 1.00 88.88 420 ASP A C 1
ATOM 3266 O O . ASP A 1 420 ? 2.454 13.111 21.280 1.00 88.88 420 ASP A O 1
ATOM 3270 N N . PHE A 1 421 ? 4.034 11.529 21.375 1.00 89.69 421 PHE A N 1
ATOM 3271 C CA . PHE A 1 421 ? 3.122 10.496 21.857 1.00 89.69 421 PHE A CA 1
ATOM 3272 C C . PHE A 1 421 ? 2.544 10.848 23.233 1.00 89.69 421 PHE A C 1
ATOM 3274 O O . PHE A 1 421 ? 1.343 10.710 23.461 1.00 89.69 421 PHE A O 1
ATOM 3281 N N . LYS A 1 422 ? 3.370 11.358 24.153 1.00 88.94 422 LYS A N 1
ATOM 3282 C CA . LYS A 1 422 ? 2.910 11.805 25.474 1.00 88.94 422 LYS A CA 1
ATOM 3283 C C . LYS A 1 422 ? 1.944 12.987 25.370 1.00 88.94 422 LYS A C 1
ATOM 3285 O O . LYS A 1 422 ? 0.914 12.970 26.044 1.00 88.94 422 LYS A O 1
ATOM 3290 N N . ALA A 1 423 ? 2.244 13.973 24.524 1.00 90.44 423 ALA A N 1
ATOM 3291 C CA . ALA A 1 423 ? 1.359 15.108 24.263 1.00 90.44 423 ALA A CA 1
ATOM 3292 C C . ALA A 1 423 ? 0.008 14.643 23.698 1.00 90.44 423 ALA A C 1
ATOM 3294 O O . ALA A 1 423 ? -1.047 15.064 24.178 1.00 90.44 423 ALA A O 1
ATOM 3295 N N . LEU A 1 424 ? 0.041 13.686 22.766 1.00 91.31 424 LEU A N 1
ATOM 3296 C CA . LEU A 1 424 ? -1.152 13.082 22.191 1.00 91.31 424 LEU A CA 1
ATOM 3297 C C . LEU A 1 424 ? -2.022 12.397 23.244 1.00 91.31 424 LEU A C 1
ATOM 3299 O O . LEU A 1 424 ? -3.236 12.605 23.296 1.00 91.31 424 LEU A O 1
ATOM 3303 N N . LEU A 1 425 ? -1.415 11.612 24.133 1.00 89.38 425 LEU A N 1
ATOM 3304 C CA . LEU A 1 425 ? -2.137 10.968 25.229 1.00 89.38 425 LEU A CA 1
ATOM 3305 C C . LEU A 1 425 ? -2.758 11.987 26.194 1.00 89.38 425 LEU A C 1
ATOM 3307 O O . LEU A 1 425 ? -3.908 11.824 26.604 1.00 89.38 425 LEU A O 1
ATOM 3311 N N . GLN A 1 426 ? -2.027 13.048 26.541 1.00 88.50 426 GLN A N 1
ATOM 3312 C CA . GLN A 1 426 ? -2.512 14.096 27.444 1.00 88.50 426 GLN A CA 1
ATOM 3313 C C . GLN A 1 426 ? -3.692 14.875 26.856 1.00 88.50 426 GLN A C 1
ATOM 3315 O O . GLN A 1 426 ? -4.657 15.145 27.572 1.00 88.50 426 GLN A O 1
ATOM 3320 N N . ALA A 1 427 ? -3.644 15.193 25.561 1.00 88.00 427 ALA A N 1
ATOM 3321 C CA . ALA A 1 427 ? -4.722 15.894 24.873 1.00 88.00 427 ALA A CA 1
ATOM 3322 C C . ALA A 1 427 ? -5.954 15.001 24.657 1.00 88.00 427 ALA A C 1
ATOM 3324 O O . ALA A 1 427 ? -7.091 15.470 24.750 1.00 88.00 427 ALA A O 1
ATOM 3325 N N . THR A 1 428 ? -5.750 13.705 24.398 1.00 87.88 428 THR A N 1
ATOM 3326 C CA . THR A 1 428 ? -6.856 12.800 24.059 1.00 87.88 428 THR A CA 1
ATOM 3327 C C . THR A 1 428 ? -7.595 12.234 25.267 1.00 87.88 428 THR A C 1
ATOM 3329 O O . THR A 1 428 ? -8.824 12.118 25.237 1.00 87.88 428 THR A O 1
ATOM 3332 N N . ALA A 1 429 ? -6.891 11.946 26.363 1.00 86.31 429 ALA A N 1
ATOM 3333 C CA . ALA A 1 429 ? -7.458 11.257 27.520 1.00 86.31 429 ALA A CA 1
ATOM 3334 C C . ALA A 1 429 ? -8.719 11.903 28.141 1.00 86.31 429 ALA A C 1
ATOM 3336 O O . ALA A 1 429 ? -9.620 11.147 28.513 1.00 86.31 429 ALA A O 1
ATOM 3337 N N . PRO A 1 430 ? -8.851 13.242 28.264 1.00 84.88 430 PRO A N 1
ATOM 3338 C CA . PRO A 1 430 ? -10.057 13.853 28.830 1.00 84.88 430 PRO A CA 1
ATOM 3339 C C . PRO A 1 430 ? -11.316 13.606 27.987 1.00 84.88 430 PRO A C 1
ATOM 3341 O O . PRO A 1 430 ? -12.371 13.287 28.531 1.00 84.88 430 PRO A O 1
ATOM 3344 N N . SER A 1 431 ? -11.197 13.693 26.659 1.00 82.19 431 SER A N 1
ATOM 3345 C CA . SER A 1 431 ? -12.336 13.518 25.741 1.00 82.19 431 SER A CA 1
ATOM 3346 C C . SER A 1 431 ? -12.776 12.058 25.609 1.00 82.19 431 SER A C 1
ATOM 3348 O O . SER A 1 431 ? -13.926 11.786 25.271 1.00 82.19 431 SER A O 1
ATOM 3350 N N . LEU A 1 432 ? -11.864 11.117 25.869 1.00 86.00 432 LEU A N 1
ATOM 3351 C CA . LEU A 1 432 ? -12.157 9.683 25.877 1.00 86.00 432 LEU A CA 1
ATOM 3352 C C . LEU A 1 432 ? -12.909 9.243 27.141 1.00 86.00 432 LEU A C 1
ATOM 3354 O O . LEU A 1 432 ? -13.655 8.273 27.075 1.00 86.00 432 LEU A O 1
ATOM 3358 N N . ARG A 1 433 ? -12.739 9.956 28.267 1.00 82.75 433 ARG A N 1
ATOM 3359 C CA . ARG A 1 433 ? -13.466 9.694 29.525 1.00 82.75 433 ARG A CA 1
ATOM 3360 C C . ARG A 1 433 ? -14.907 10.180 29.484 1.00 82.75 433 ARG A C 1
ATOM 3362 O O . ARG A 1 433 ? -15.812 9.476 29.901 1.00 82.75 433 ARG A O 1
ATOM 3369 N N . SER A 1 434 ? -15.130 11.407 29.017 1.00 72.81 434 SER A N 1
ATOM 3370 C CA . SER A 1 434 ? -16.470 12.004 29.065 1.00 72.81 434 SER A CA 1
ATOM 3371 C C . SER A 1 434 ? -17.428 11.412 28.034 1.00 72.81 434 SER A C 1
ATOM 3373 O O . SER A 1 434 ? -18.633 11.620 28.143 1.00 72.81 434 SER A O 1
ATOM 3375 N N . GLY A 1 435 ? -16.903 10.756 26.992 1.00 67.94 435 GLY A N 1
ATOM 3376 C CA . GLY A 1 435 ? -17.687 10.351 25.827 1.00 67.94 435 GLY A CA 1
ATOM 3377 C C . GLY A 1 435 ? -18.359 11.529 25.116 1.00 67.94 435 GLY A C 1
ATOM 3378 O O . GLY A 1 435 ? -19.199 11.306 24.248 1.00 67.94 435 GLY A O 1
ATOM 3379 N N . ALA A 1 436 ? -18.018 12.777 25.465 1.00 71.06 436 ALA A N 1
ATOM 3380 C CA . ALA A 1 436 ? -18.716 13.956 24.979 1.00 71.06 436 ALA A CA 1
ATOM 3381 C C . ALA A 1 436 ? -18.631 14.010 23.451 1.00 71.06 436 ALA A C 1
ATOM 3383 O O . ALA A 1 436 ? -17.531 14.032 22.887 1.00 71.06 436 ALA A O 1
ATOM 3384 N N . ALA A 1 437 ? -19.796 14.007 22.800 1.00 61.12 437 ALA A N 1
ATOM 3385 C CA . ALA A 1 437 ? -19.906 14.097 21.348 1.00 61.12 437 ALA A CA 1
ATOM 3386 C C . ALA A 1 437 ? -19.334 15.430 20.828 1.00 61.12 437 ALA A C 1
ATOM 3388 O O . ALA A 1 437 ? -18.671 15.451 19.793 1.00 61.12 437 ALA A O 1
ATOM 3389 N N . ASP A 1 438 ? -19.469 16.500 21.618 1.00 61.34 438 ASP A N 1
ATOM 3390 C CA . ASP A 1 438 ? -19.095 17.872 21.259 1.00 61.34 438 ASP A CA 1
ATOM 3391 C C . ASP A 1 438 ? -17.677 18.264 21.715 1.00 61.34 438 ASP A C 1
ATOM 3393 O O . ASP A 1 438 ? -17.444 19.362 22.221 1.00 61.34 438 ASP A O 1
ATOM 3397 N N . SER A 1 439 ? -16.695 17.368 21.565 1.00 77.25 439 SER A N 1
ATOM 3398 C CA . SER A 1 439 ? -15.295 17.729 21.819 1.00 77.25 439 SER A CA 1
ATOM 3399 C C . SER A 1 439 ? -14.662 18.399 20.595 1.00 77.25 439 SER A C 1
ATOM 3401 O O . SER A 1 439 ? -14.884 17.997 19.449 1.00 77.25 439 SER A O 1
ATOM 3403 N N . THR A 1 440 ? -13.812 19.404 20.827 1.00 85.75 440 THR A N 1
ATOM 3404 C CA . THR A 1 440 ? -13.019 20.076 19.776 1.00 85.75 440 THR A CA 1
ATOM 3405 C C . THR A 1 440 ? -12.217 19.080 18.937 1.00 85.75 440 THR A C 1
ATOM 3407 O O . THR A 1 440 ? -12.105 19.234 17.723 1.00 85.75 440 THR A O 1
ATOM 3410 N N . MET A 1 441 ? -11.730 18.016 19.574 1.00 89.75 441 MET A N 1
ATOM 3411 C CA . MET A 1 441 ? -11.050 16.897 18.931 1.00 89.75 441 MET A CA 1
ATOM 3412 C C . MET A 1 441 ? -11.946 16.129 17.957 1.00 89.75 441 MET A C 1
ATOM 3414 O O . MET A 1 441 ? -11.537 15.865 16.827 1.00 89.75 441 MET A O 1
ATOM 3418 N N . ARG A 1 442 ? -13.172 15.771 18.359 1.00 89.44 442 ARG A N 1
ATOM 3419 C CA . ARG A 1 442 ? -14.118 15.069 17.479 1.00 89.44 442 ARG A CA 1
ATOM 3420 C C . ARG A 1 442 ? -14.533 15.969 16.320 1.00 89.44 442 ARG A C 1
ATOM 3422 O O . ARG A 1 442 ? -14.557 15.517 15.180 1.00 89.44 442 ARG A O 1
ATOM 3429 N N . TYR A 1 443 ? -14.772 17.251 16.567 1.00 91.12 443 TYR A N 1
ATOM 3430 C CA . TYR A 1 443 ? -15.047 18.195 15.487 1.00 91.12 443 TYR A CA 1
ATOM 3431 C C . TYR A 1 443 ? -13.877 18.287 14.486 1.00 91.12 443 TYR A C 1
ATOM 3433 O O . TYR A 1 443 ? -14.090 18.208 13.273 1.00 91.12 443 TYR A O 1
ATOM 3441 N N . GLY A 1 444 ? -12.636 18.371 14.981 1.00 93.19 444 GLY A N 1
ATOM 3442 C CA . GLY A 1 444 ? -11.424 18.336 14.155 1.00 93.19 444 GLY A CA 1
ATOM 3443 C C . GLY A 1 444 ? -11.299 17.047 13.337 1.00 93.19 444 GLY A C 1
ATOM 3444 O O . GLY A 1 444 ? -11.093 17.103 12.126 1.00 93.19 444 GLY A O 1
ATOM 3445 N N . ALA A 1 445 ? -11.514 15.891 13.970 1.00 94.88 445 ALA A N 1
ATOM 3446 C CA . ALA A 1 445 ? -11.491 14.580 13.322 1.00 94.88 445 ALA A CA 1
ATOM 3447 C C . ALA A 1 445 ? -12.538 14.460 12.201 1.00 94.88 445 ALA A C 1
ATOM 3449 O O . ALA A 1 445 ? -12.213 14.017 11.100 1.00 94.88 445 ALA A O 1
ATOM 3450 N N . ALA A 1 446 ? -13.780 14.891 12.447 1.00 95.12 446 ALA A N 1
ATOM 3451 C CA . ALA A 1 446 ? -14.851 14.858 11.451 1.00 95.12 446 ALA A CA 1
ATOM 3452 C C . ALA A 1 446 ? -14.526 15.742 10.237 1.00 95.12 446 ALA A C 1
ATOM 3454 O O . ALA A 1 446 ? -14.672 15.310 9.091 1.00 95.12 446 ALA A O 1
ATOM 3455 N N . ARG A 1 447 ? -14.021 16.961 10.474 1.00 96.50 447 ARG A N 1
ATOM 3456 C CA . ARG A 1 447 ? -13.590 17.869 9.399 1.00 96.50 447 ARG A CA 1
ATOM 3457 C C . ARG A 1 447 ? -12.438 17.298 8.586 1.00 96.50 447 ARG A C 1
ATOM 3459 O O . ARG A 1 447 ? -12.468 17.395 7.363 1.00 96.50 447 ARG A O 1
ATOM 3466 N N . PHE A 1 448 ? -11.453 16.695 9.245 1.00 97.50 448 PHE A N 1
ATOM 3467 C CA . PHE A 1 448 ? -10.330 16.052 8.572 1.00 97.50 448 PHE A CA 1
ATOM 3468 C C . PHE A 1 448 ? -10.780 14.875 7.696 1.00 97.50 448 PHE A C 1
ATOM 3470 O O . PHE A 1 448 ? -10.370 14.784 6.539 1.00 97.50 448 PHE A O 1
ATOM 3477 N N . LEU A 1 449 ? -11.683 14.020 8.190 1.00 97.75 449 LEU A N 1
ATOM 3478 C CA . LEU A 1 449 ? -12.248 12.920 7.400 1.00 97.75 449 LEU A CA 1
ATOM 3479 C C . LEU A 1 449 ? -13.019 13.425 6.174 1.00 97.75 449 LEU A C 1
ATOM 3481 O O . LEU A 1 449 ? -12.812 12.911 5.073 1.00 97.75 449 LEU A O 1
ATOM 3485 N N . ALA A 1 450 ? -13.861 14.448 6.343 1.00 97.75 450 ALA A N 1
ATOM 3486 C CA . ALA A 1 450 ? -14.615 15.049 5.245 1.00 97.75 450 ALA A CA 1
ATOM 3487 C C . ALA A 1 450 ? -13.690 15.684 4.192 1.00 97.75 450 ALA A C 1
ATOM 3489 O O . ALA A 1 450 ? -13.851 15.438 2.997 1.00 97.75 450 ALA A O 1
ATOM 3490 N N . ALA A 1 451 ? -12.680 16.444 4.629 1.00 97.50 451 ALA A N 1
ATOM 3491 C CA . ALA A 1 451 ? -11.690 17.043 3.738 1.00 97.50 451 ALA A CA 1
ATOM 3492 C C . ALA A 1 451 ? -10.865 15.979 2.999 1.00 97.50 451 ALA A C 1
ATOM 3494 O O . ALA A 1 451 ? -10.597 16.118 1.807 1.00 97.50 451 ALA A O 1
ATOM 3495 N N . SER A 1 452 ? -10.513 14.879 3.672 1.00 96.38 452 SER A N 1
ATOM 3496 C CA . SER A 1 452 ? -9.787 13.772 3.050 1.00 96.38 452 SER A CA 1
ATOM 3497 C C . SER A 1 452 ? -10.623 13.059 1.986 1.00 96.38 452 SER A C 1
ATOM 3499 O O . SER A 1 452 ? -10.100 12.742 0.918 1.00 96.38 452 SER A O 1
ATOM 3501 N N . ALA A 1 453 ? -11.918 12.846 2.235 1.00 96.88 453 ALA A N 1
ATOM 3502 C CA . ALA A 1 453 ? -12.827 12.281 1.240 1.00 96.88 453 ALA A CA 1
ATOM 3503 C C . ALA A 1 453 ? -12.991 13.210 0.023 1.00 96.88 453 ALA A C 1
ATOM 3505 O O . ALA A 1 453 ? -12.916 12.746 -1.115 1.00 96.88 453 ALA A O 1
ATOM 3506 N N . ALA A 1 454 ? -13.145 14.519 0.253 1.00 97.06 454 ALA A N 1
ATOM 3507 C CA . ALA A 1 454 ? -13.229 15.516 -0.814 1.00 97.06 454 ALA A CA 1
ATOM 3508 C C . ALA A 1 454 ? -11.945 15.574 -1.661 1.00 97.06 454 ALA A C 1
ATOM 3510 O O . ALA A 1 454 ? -12.017 15.662 -2.886 1.00 97.06 454 ALA A O 1
ATOM 3511 N N . PHE A 1 455 ? -10.773 15.463 -1.029 1.00 95.88 455 PHE A N 1
ATOM 3512 C CA . PHE A 1 455 ? -9.489 15.400 -1.723 1.00 95.88 455 PHE A CA 1
ATOM 3513 C C . PHE A 1 455 ? -9.360 14.159 -2.617 1.00 95.88 455 PHE A C 1
ATOM 3515 O O . PHE A 1 455 ? -8.980 14.292 -3.778 1.00 95.88 455 PHE A O 1
ATOM 3522 N N . GLU A 1 456 ? -9.719 12.965 -2.132 1.00 94.25 456 GLU A N 1
ATOM 3523 C CA . GLU A 1 456 ? -9.675 11.744 -2.958 1.00 94.25 456 GLU A CA 1
ATOM 3524 C C . GLU A 1 456 ? -10.670 11.795 -4.131 1.00 94.25 456 GLU A C 1
ATOM 3526 O O . GLU A 1 456 ? -10.359 11.343 -5.238 1.00 94.25 456 GLU A O 1
ATOM 3531 N N . ALA A 1 457 ? -11.844 12.402 -3.930 1.00 95.50 457 ALA A N 1
ATOM 3532 C CA . ALA A 1 457 ? -12.806 12.635 -5.005 1.00 95.50 457 ALA A CA 1
ATOM 3533 C C . ALA A 1 457 ? -12.244 13.598 -6.068 1.00 95.50 457 ALA A C 1
ATOM 3535 O O . ALA A 1 457 ? -12.234 13.264 -7.253 1.00 95.50 457 ALA A O 1
ATOM 3536 N N . ALA A 1 458 ? -11.697 14.745 -5.650 1.00 96.06 458 ALA A N 1
ATOM 3537 C CA . ALA A 1 458 ? -11.083 15.723 -6.550 1.00 96.06 458 ALA A CA 1
ATOM 3538 C C . ALA A 1 458 ? -9.877 15.141 -7.305 1.00 96.06 458 ALA A C 1
ATOM 3540 O O . ALA A 1 458 ? -9.692 15.389 -8.496 1.00 96.06 458 ALA A O 1
ATOM 3541 N N . LYS A 1 459 ? -9.082 14.308 -6.629 1.00 94.12 459 LYS A N 1
ATOM 3542 C CA . LYS A 1 459 ? -7.966 13.573 -7.224 1.00 94.12 459 LYS A CA 1
ATOM 3543 C C . LYS A 1 459 ? -8.435 12.622 -8.323 1.00 94.12 459 LYS A C 1
ATOM 3545 O O . LYS A 1 459 ? -7.822 12.573 -9.387 1.00 94.12 459 LYS A O 1
ATOM 3550 N N . THR A 1 460 ? -9.516 11.886 -8.075 1.00 93.50 460 THR A N 1
ATOM 3551 C CA . THR A 1 460 ? -10.117 10.976 -9.061 1.00 93.50 460 THR A CA 1
ATOM 3552 C C . THR A 1 460 ? -10.680 11.756 -10.249 1.00 93.50 460 THR A C 1
ATOM 3554 O O . THR A 1 460 ? -10.448 11.378 -11.393 1.00 93.50 460 THR A O 1
ATOM 3557 N N . GLN A 1 461 ? -11.346 12.886 -9.995 1.00 93.56 461 GLN A N 1
ATOM 3558 C CA . GLN A 1 461 ? -11.885 13.754 -11.042 1.00 93.56 461 GLN A CA 1
ATOM 3559 C C . GLN A 1 461 ? -10.785 14.356 -11.924 1.00 93.56 461 GLN A C 1
ATOM 3561 O O . GLN A 1 461 ? -10.957 14.412 -13.135 1.00 93.56 461 GLN A O 1
ATOM 3566 N N . PHE A 1 462 ? -9.651 14.764 -11.347 1.00 94.81 462 PHE A N 1
ATOM 3567 C CA . PHE A 1 462 ? -8.493 15.246 -12.105 1.00 94.81 462 PHE A CA 1
ATOM 3568 C C . PHE A 1 462 ? -7.820 14.134 -12.925 1.00 94.81 462 PHE A C 1
ATOM 3570 O O . PHE A 1 462 ? -7.369 14.387 -14.040 1.00 94.81 462 PHE A O 1
ATOM 3577 N N . ALA A 1 463 ? -7.781 12.901 -12.410 1.00 93.25 463 ALA A N 1
ATOM 3578 C CA . ALA A 1 463 ? -7.144 11.770 -13.085 1.00 93.25 463 ALA A CA 1
ATOM 3579 C C . ALA A 1 463 ? -7.781 11.437 -14.445 1.00 93.25 463 ALA A C 1
ATOM 3581 O O . ALA A 1 463 ? -7.083 10.980 -15.346 1.00 93.25 463 ALA A O 1
ATOM 3582 N N . ILE A 1 464 ? -9.090 11.676 -14.595 1.00 92.50 464 ILE A N 1
ATOM 3583 C CA . ILE A 1 464 ? -9.849 11.383 -15.819 1.00 92.50 464 ILE A CA 1
ATOM 3584 C C . ILE A 1 464 ? -9.313 12.184 -17.021 1.00 92.50 464 ILE A C 1
ATOM 3586 O O . ILE A 1 464 ? -8.850 11.559 -17.973 1.00 92.50 464 ILE A O 1
ATOM 3590 N N . PRO A 1 465 ? -9.320 13.535 -17.018 1.00 93.12 465 PRO A N 1
ATOM 3591 C CA . PRO A 1 465 ? -8.743 14.310 -18.110 1.00 93.12 465 PRO A CA 1
ATOM 3592 C C . PRO A 1 465 ? -7.214 14.229 -18.140 1.00 93.12 465 PRO A C 1
ATOM 3594 O O . PRO A 1 465 ? -6.630 14.368 -19.207 1.00 93.12 465 PRO A O 1
ATOM 3597 N N . ALA A 1 466 ? -6.541 13.998 -17.010 1.00 92.06 466 ALA A N 1
ATOM 3598 C CA . ALA A 1 466 ? -5.083 13.902 -16.982 1.00 92.06 466 ALA A CA 1
ATOM 3599 C C . ALA A 1 466 ? -4.539 12.581 -17.558 1.00 92.06 466 ALA A C 1
ATOM 3601 O O . ALA A 1 466 ? -3.344 12.497 -17.820 1.00 92.06 466 ALA A O 1
ATOM 3602 N N . GLY A 1 467 ? -5.369 11.548 -17.736 1.00 91.12 467 GLY A N 1
ATOM 3603 C CA . GLY A 1 467 ? -4.958 10.227 -18.232 1.00 91.12 467 GLY A CA 1
ATOM 3604 C C . GLY A 1 467 ? -4.259 9.341 -17.193 1.00 91.12 467 GLY A C 1
ATOM 3605 O O . GLY A 1 467 ? -4.110 8.140 -17.400 1.00 91.12 467 GLY A O 1
ATOM 3606 N N . LYS A 1 468 ? -3.884 9.895 -16.034 1.00 88.75 468 LYS A N 1
ATOM 3607 C CA . LYS A 1 468 ? -3.353 9.150 -14.886 1.00 88.75 468 LYS A CA 1
ATOM 3608 C C . LYS A 1 468 ? -3.612 9.883 -13.569 1.00 88.75 468 LYS A C 1
ATOM 3610 O O . LYS A 1 468 ? -3.715 11.112 -13.551 1.00 88.75 468 LYS A O 1
ATOM 3615 N N . PRO A 1 469 ? -3.707 9.160 -12.439 1.00 83.56 469 PRO A N 1
ATOM 3616 C CA . PRO A 1 469 ? -3.845 9.797 -11.141 1.00 83.56 469 PRO A CA 1
ATOM 3617 C C . PRO A 1 469 ? -2.544 10.501 -10.744 1.00 83.56 469 PRO A C 1
ATOM 3619 O O . PRO A 1 469 ? -1.456 10.003 -11.046 1.00 83.56 469 PRO A O 1
ATOM 3622 N N . PRO A 1 470 ? -2.623 11.614 -9.998 1.00 82.12 470 PRO A N 1
ATOM 3623 C CA . PRO A 1 470 ? -1.435 12.220 -9.439 1.00 82.12 470 PRO A CA 1
ATOM 3624 C C . PRO A 1 470 ? -0.822 11.244 -8.435 1.00 82.12 470 PRO A C 1
ATOM 3626 O O . PRO A 1 470 ? -1.468 10.809 -7.471 1.00 82.12 470 PRO A O 1
ATOM 3629 N N . SER A 1 471 ? 0.418 10.848 -8.708 1.00 73.19 471 SER A N 1
ATOM 3630 C CA . SER A 1 471 ? 1.198 10.007 -7.816 1.00 73.19 471 SER A CA 1
ATOM 3631 C C . SER A 1 471 ? 1.708 10.855 -6.660 1.00 73.19 471 SER A C 1
ATOM 3633 O O . SER A 1 471 ? 2.180 11.974 -6.860 1.00 73.19 471 SER A O 1
ATOM 3635 N N . TRP A 1 472 ? 1.661 10.299 -5.452 1.00 68.38 472 TRP A N 1
ATOM 3636 C CA . TRP A 1 472 ? 2.520 10.788 -4.383 1.00 68.38 472 TRP A CA 1
ATOM 3637 C C . TRP A 1 472 ? 3.948 10.643 -4.897 1.00 68.38 472 TRP A C 1
ATOM 3639 O O . TRP A 1 472 ? 4.301 9.558 -5.358 1.00 68.38 472 TRP A O 1
ATOM 3649 N N . ALA A 1 473 ? 4.725 11.724 -4.913 1.00 56.62 473 ALA A N 1
ATOM 3650 C CA . ALA A 1 473 ? 6.149 11.569 -5.140 1.00 56.62 473 ALA A CA 1
ATOM 3651 C C . ALA A 1 473 ? 6.649 10.656 -4.017 1.00 56.62 473 ALA A C 1
ATOM 3653 O O . ALA A 1 473 ? 6.579 11.027 -2.845 1.00 56.62 473 ALA A O 1
ATOM 3654 N N . GLU A 1 474 ? 7.091 9.448 -4.359 1.00 43.66 474 GLU A N 1
ATOM 3655 C CA . GLU A 1 474 ? 8.121 8.810 -3.556 1.00 43.66 474 GLU A CA 1
ATOM 3656 C C . GLU A 1 474 ? 9.273 9.812 -3.633 1.00 43.66 474 GLU A C 1
ATOM 3658 O O . GLU A 1 474 ? 9.815 10.074 -4.706 1.00 43.66 474 GLU A O 1
ATOM 3663 N N . HIS A 1 475 ? 9.484 10.564 -2.553 1.00 36.91 475 HIS A N 1
ATOM 3664 C CA . HIS A 1 475 ? 10.731 11.288 -2.398 1.00 36.91 475 HIS A CA 1
ATOM 3665 C C . HIS A 1 475 ? 11.816 10.210 -2.383 1.00 36.91 475 HIS A C 1
ATOM 3667 O O . HIS A 1 475 ? 11.994 9.549 -1.362 1.00 36.91 475 HIS A O 1
ATOM 3673 N N . ASP A 1 476 ? 12.421 9.980 -3.550 1.00 28.22 476 ASP A N 1
ATOM 3674 C CA . ASP A 1 476 ? 13.737 9.356 -3.681 1.00 28.22 476 ASP A CA 1
ATOM 3675 C C . ASP A 1 476 ? 14.780 10.183 -2.918 1.00 28.22 476 ASP A C 1
ATOM 3677 O O . ASP A 1 476 ? 14.774 11.434 -3.072 1.00 28.22 476 ASP A O 1
#

Radius of gyration: 56.35 Å; chains: 1; bounding box: 134×70×128 Å

Secondary structure (DSSP, 8-state):
--GGG---SS---HHHHHHHHHHHHT--------TTS-HHHHHHHHHHHHHHTT-------SSHHHHHHHHHHHHHTT-GGG------STTHHHHHHHHHHHHHH------HHHHHHHHHHHHHHHHHHHHHHHHHHPPPTTS--HHHHHHHHHHTTTS-------SSTTSS-HHHHHHHHHHHHHHHHHHHT----GGGGG---S---HHHHHHHHHHHHHHHHHHHHHHHHHHHHHHHTTPPP-S---HHHHHHHHHHHHHHHHTTTS--GGGG-TTHHHHHHHHHHHHHHHHHHHHHHHHSSEEE-HHHHTT--HHHHHHHHHHHHHSPTTHHHHHHHHHHHHHHTTEEEE---HHHHHHHHHHHHHHHHHHHT-TTTTSTTT--GGG--HHHHHHHHHHHHHHHHHT--TT--HHHHHHHHHHHHHHHHH--TT-HHHHHHHHHHHHHHHHHHHHHHHHHHHSSPPPP----

Sequence (476 aa):
YAPSDMVLLLPADSSQTAASLAAAEGRDFVIIGPPGTGKSQTIANMIANCLSVGKTVLFVAEKTAALDVVYRRLREHGLGAHCLELHSSKADRRNFLTQLRISWESGVRVDAAEWIAINERLRVRRDELNAYVEALHRHHVNGLTPYLALGIALKNKRQHAPRLSWPSRDSHDEANRLALEHIAAETGLAFQSVEMRSVLRLIDVTEWTSGWQDNLLEGAKTLKNASEVLATALDAFLVSIGLRAKGDASKAELEALRKLAAALQDSAGYDVSIVFDRDFAQLRGALATLNEAIGDYRKSRKDLSARYDEAAVARIRVEDIEQQWQQAASAFWPNSQLGKRKVQKLLQGYVTEGVADPQHDLLLLRLMQDRRATVEANILSGKPIGFAALDTDTHRIDQILSMAERLRQTLRLPGLGTEDFKALLQATAPSLRSGAADSTMRYGAARFLAASAAFEAAKTQFAIPAGKPPSWAEHD